Protein AF-A0A7W6D2A5-F1 (afdb_monomer)

Structure (mmCIF, N/CA/C/O backbone):
data_AF-A0A7W6D2A5-F1
#
_entry.id   AF-A0A7W6D2A5-F1
#
loop_
_atom_site.group_PDB
_atom_site.id
_atom_site.type_symbol
_atom_site.label_atom_id
_atom_site.label_alt_id
_atom_site.label_comp_id
_atom_site.label_asym_id
_atom_site.label_entity_id
_atom_site.label_seq_id
_atom_site.pdbx_PDB_ins_code
_atom_site.Cartn_x
_atom_site.Cartn_y
_atom_site.Cartn_z
_atom_site.occupancy
_atom_site.B_iso_or_equiv
_atom_site.auth_seq_id
_atom_site.auth_comp_id
_atom_site.auth_asym_id
_atom_site.auth_atom_id
_atom_site.pdbx_PDB_model_num
ATOM 1 N N . MET A 1 1 ? 28.027 13.789 28.865 1.00 35.81 1 MET A N 1
ATOM 2 C CA . MET A 1 1 ? 26.681 13.241 29.132 1.00 35.81 1 MET A CA 1
ATOM 3 C C . MET A 1 1 ? 26.896 11.848 29.720 1.00 35.81 1 MET A C 1
ATO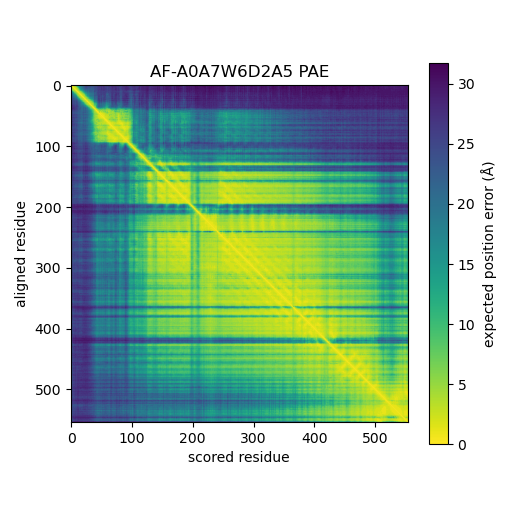M 5 O O . MET A 1 1 ? 26.737 10.873 29.006 1.00 35.81 1 MET A O 1
ATOM 9 N N . THR A 1 2 ? 27.555 11.709 30.875 1.00 28.92 2 THR A N 1
ATOM 10 C CA . THR A 1 2 ? 27.319 12.327 32.207 1.00 28.92 2 THR A CA 1
ATOM 11 C C . THR A 1 2 ? 26.260 11.544 32.973 1.00 28.92 2 THR A C 1
ATOM 13 O O . THR A 1 2 ? 25.181 11.289 32.447 1.00 28.92 2 THR A O 1
ATOM 16 N N . ASP A 1 3 ? 26.634 11.141 34.181 1.00 30.34 3 ASP A N 1
ATOM 17 C CA . ASP A 1 3 ? 26.116 9.964 34.870 1.00 30.34 3 ASP A CA 1
ATOM 18 C C . ASP A 1 3 ? 24.736 10.114 35.520 1.00 30.34 3 ASP A C 1
ATOM 20 O O . ASP A 1 3 ? 24.167 11.199 35.652 1.00 30.34 3 ASP A O 1
ATOM 24 N N . VAL A 1 4 ? 24.198 8.961 35.923 1.00 32.62 4 VAL A N 1
ATOM 25 C CA . VAL A 1 4 ? 22.862 8.806 36.502 1.00 32.62 4 VAL A CA 1
ATOM 26 C C . VAL A 1 4 ? 22.727 9.581 37.812 1.00 32.62 4 VAL A C 1
ATOM 28 O O . VAL A 1 4 ? 23.482 9.377 38.763 1.00 32.62 4 VAL A O 1
ATOM 31 N N . ILE A 1 5 ? 21.679 10.401 37.889 1.00 30.41 5 ILE A N 1
ATOM 32 C CA . ILE A 1 5 ? 21.259 11.087 39.110 1.00 30.41 5 ILE A CA 1
ATOM 33 C C . ILE A 1 5 ? 20.803 10.046 40.146 1.00 30.41 5 ILE A C 1
ATOM 35 O O . ILE A 1 5 ? 19.682 9.541 40.087 1.00 30.41 5 ILE A O 1
ATOM 39 N N . LYS A 1 6 ? 21.656 9.761 41.135 1.00 35.66 6 LYS A N 1
ATOM 40 C CA . LYS A 1 6 ? 21.227 9.232 42.437 1.00 35.66 6 LYS A CA 1
ATOM 41 C C . LYS A 1 6 ? 20.947 10.406 43.371 1.00 35.66 6 LYS A C 1
ATOM 43 O O . LYS A 1 6 ? 21.874 10.964 43.948 1.00 35.66 6 LYS A O 1
ATOM 48 N N . VAL A 1 7 ? 19.672 10.738 43.555 1.00 29.48 7 VAL A N 1
ATOM 49 C CA . VAL A 1 7 ? 19.221 11.498 44.727 1.00 29.48 7 VAL A CA 1
ATOM 50 C C . VAL A 1 7 ? 18.618 10.500 45.704 1.00 29.48 7 VAL A C 1
ATOM 52 O O . VAL A 1 7 ? 17.623 9.845 45.399 1.00 29.48 7 VAL A O 1
ATOM 55 N N . ILE A 1 8 ? 19.257 10.369 46.862 1.00 36.94 8 ILE A N 1
ATOM 56 C CA . ILE A 1 8 ? 18.659 9.749 48.043 1.00 36.94 8 ILE A CA 1
ATOM 57 C C . ILE A 1 8 ? 17.727 10.802 48.650 1.00 36.94 8 ILE A C 1
ATOM 59 O O . ILE A 1 8 ? 18.125 11.957 48.796 1.00 36.94 8 ILE A O 1
ATOM 63 N N . ILE A 1 9 ? 16.499 10.410 48.979 1.00 32.94 9 ILE A N 1
ATOM 64 C CA . ILE A 1 9 ? 15.634 11.168 49.885 1.00 32.94 9 ILE A CA 1
ATOM 65 C C . ILE A 1 9 ? 15.380 10.252 51.074 1.00 32.94 9 ILE A C 1
ATOM 67 O O . ILE A 1 9 ? 14.682 9.246 50.941 1.00 32.94 9 ILE A O 1
ATOM 71 N N . ASP A 1 10 ? 15.995 10.588 52.201 1.00 35.59 10 ASP A N 1
ATOM 72 C CA . ASP A 1 10 ? 15.748 9.928 53.476 1.00 35.59 10 ASP A CA 1
ATOM 73 C C . ASP A 1 10 ? 14.383 10.342 54.058 1.00 35.59 10 ASP A C 1
ATOM 75 O O . ASP A 1 10 ? 13.865 11.419 53.768 1.00 35.59 10 ASP A O 1
ATOM 79 N N . GLU A 1 11 ? 13.823 9.447 54.873 1.00 45.69 11 GLU A N 1
ATOM 80 C CA . GLU A 1 11 ? 12.710 9.617 55.827 1.00 45.69 11 GLU A CA 1
ATOM 81 C C . GLU A 1 11 ? 11.516 10.544 55.466 1.00 45.69 11 GLU A C 1
ATOM 83 O O . GLU A 1 11 ? 11.588 11.769 55.607 1.00 45.69 11 GLU A O 1
ATOM 88 N N . PRO A 1 12 ? 10.320 9.986 55.170 1.00 40.12 12 PRO A N 1
ATOM 89 C CA . PRO A 1 12 ? 9.089 10.773 55.154 1.00 40.12 12 PRO A CA 1
ATOM 90 C C . PRO A 1 12 ? 8.669 11.176 56.581 1.00 40.12 12 PRO A C 1
ATOM 92 O O . PRO A 1 12 ? 8.167 10.362 57.357 1.00 40.12 12 PRO A O 1
ATOM 95 N N . GLN A 1 13 ? 8.831 12.460 56.908 1.00 36.84 13 GLN A N 1
ATOM 96 C CA . GLN A 1 13 ? 8.318 13.076 58.139 1.00 36.84 13 GLN A CA 1
ATOM 97 C C . GLN A 1 13 ? 6.798 12.866 58.306 1.00 36.84 13 GLN A C 1
ATOM 99 O O . GLN A 1 13 ? 6.017 12.996 57.362 1.00 36.84 13 GLN A O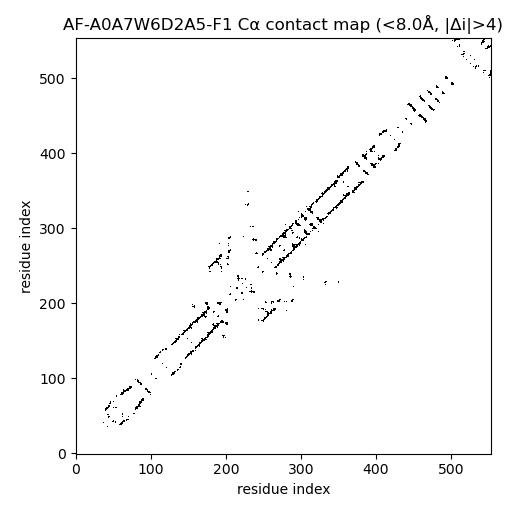 1
ATOM 104 N N . VAL A 1 14 ? 6.374 12.572 59.538 1.00 38.12 14 VAL A N 1
ATOM 105 C CA . VAL A 1 14 ? 4.987 12.220 59.886 1.00 38.12 14 VAL A CA 1
ATOM 106 C C . VAL A 1 14 ? 4.069 13.450 59.900 1.00 38.12 14 VAL A C 1
ATOM 108 O O . VAL A 1 14 ? 4.352 14.449 60.563 1.00 38.12 14 VAL A O 1
ATOM 111 N N . ILE A 1 15 ? 2.911 13.359 59.235 1.00 30.70 15 ILE A N 1
ATOM 112 C CA . ILE A 1 15 ? 1.818 14.330 59.410 1.00 30.70 15 ILE A CA 1
ATOM 113 C C . ILE A 1 15 ? 1.195 14.130 60.797 1.00 30.70 15 ILE A C 1
ATOM 115 O O . ILE A 1 15 ? 0.856 13.012 61.177 1.00 30.70 15 ILE A O 1
ATOM 119 N N . LYS A 1 16 ? 1.053 15.234 61.541 1.00 31.84 16 LYS A N 1
ATOM 120 C CA . LYS A 1 16 ? 0.686 15.270 62.965 1.00 31.84 16 LYS A CA 1
ATOM 121 C C . LYS A 1 16 ? -0.466 14.332 63.343 1.00 31.84 16 LYS A C 1
ATOM 123 O O . LYS A 1 16 ? -1.617 14.563 62.976 1.00 31.84 16 LYS A O 1
ATOM 128 N N . VAL A 1 17 ? -0.156 13.377 64.218 1.00 34.62 17 VAL A N 1
ATOM 129 C CA . VAL A 1 17 ? -1.132 12.822 65.160 1.00 34.62 17 VAL A CA 1
ATOM 130 C C . VAL A 1 17 ? -1.615 13.964 66.061 1.00 34.62 17 VAL A C 1
ATOM 132 O O . VAL A 1 17 ? -0.806 14.759 66.541 1.00 34.62 17 VAL A O 1
ATOM 135 N N . ILE A 1 18 ? -2.924 14.056 66.300 1.00 35.88 18 ILE A N 1
ATOM 136 C CA . ILE A 1 18 ? -3.443 14.851 67.418 1.00 35.88 18 ILE A CA 1
ATOM 137 C C . ILE A 1 18 ? -3.224 14.007 68.670 1.00 35.88 18 ILE A C 1
ATOM 139 O O . ILE A 1 18 ? -3.981 13.074 68.935 1.00 35.88 18 ILE A O 1
ATOM 143 N N . GLU A 1 19 ? -2.153 14.297 69.405 1.00 35.25 19 GLU A N 1
ATOM 144 C CA . GLU A 1 19 ? -1.894 13.651 70.687 1.00 35.25 19 GLU A CA 1
ATOM 145 C C . GLU A 1 19 ? -3.007 14.016 71.675 1.00 35.25 19 GLU A C 1
ATOM 147 O O . GLU A 1 19 ? -3.234 15.188 71.986 1.00 35.25 19 GLU A O 1
ATOM 152 N N . ALA A 1 20 ? -3.705 13.002 72.186 1.00 40.56 20 ALA A N 1
ATOM 153 C CA . ALA A 1 20 ? -4.526 13.172 73.372 1.00 40.56 20 ALA A CA 1
ATOM 154 C C . ALA A 1 20 ? -3.586 13.424 74.561 1.00 40.56 20 ALA A C 1
ATOM 156 O O . ALA A 1 20 ? -2.734 12.590 74.868 1.00 40.56 20 ALA A O 1
ATOM 157 N N . GLY A 1 21 ? -3.726 14.590 75.198 1.00 41.66 21 GLY A N 1
ATOM 158 C CA . GLY A 1 21 ? -2.892 14.995 76.330 1.00 41.66 21 GLY A CA 1
ATOM 159 C C . GLY A 1 21 ? -2.969 14.032 77.529 1.00 41.66 21 GLY A C 1
ATOM 160 O O . GLY A 1 21 ? -3.883 13.208 77.613 1.00 41.66 21 GLY A O 1
ATOM 161 N N . PRO A 1 22 ? -2.008 14.125 78.467 1.00 47.22 22 PRO A N 1
ATOM 162 C CA . PRO A 1 22 ? -1.836 13.152 79.542 1.00 47.22 22 PRO A CA 1
ATOM 163 C C . PRO A 1 22 ? -3.024 13.096 80.512 1.00 47.22 22 PRO A C 1
ATOM 165 O O . PRO A 1 22 ? -3.792 14.048 80.650 1.00 47.22 22 PRO A O 1
ATOM 168 N N . GLN A 1 23 ? -3.138 11.974 81.230 1.00 51.62 23 GLN A N 1
ATOM 169 C CA . GLN A 1 23 ? -4.201 11.748 82.209 1.00 51.62 23 GLN A CA 1
ATOM 170 C C . GLN A 1 23 ? -4.194 12.802 83.328 1.00 51.62 23 GLN A C 1
ATOM 172 O O . GLN A 1 23 ? -3.325 12.801 84.200 1.00 51.62 23 GLN A O 1
ATOM 177 N N . GLY A 1 24 ? -5.223 13.651 83.342 1.00 46.03 24 GLY A N 1
ATOM 178 C CA . GLY A 1 24 ? -5.701 14.286 84.569 1.00 46.03 24 GLY A CA 1
ATOM 179 C C . GLY A 1 24 ? -6.463 13.274 85.446 1.00 46.03 24 GLY A C 1
ATOM 180 O O . GLY A 1 24 ? -6.958 12.271 84.926 1.00 46.03 24 GLY A O 1
ATOM 181 N N . PRO A 1 25 ? -6.558 13.500 86.769 1.00 53.38 25 PRO A N 1
ATOM 182 C CA . PRO A 1 25 ? -7.213 12.573 87.690 1.00 53.38 25 PRO A CA 1
ATOM 183 C C . PRO A 1 25 ? -8.731 12.479 87.461 1.00 53.38 25 PRO A C 1
ATOM 185 O O . PRO A 1 25 ? -9.351 13.367 86.879 1.00 53.38 25 PRO A O 1
ATOM 188 N N . ALA A 1 26 ? -9.321 11.381 87.942 1.00 60.97 26 ALA A N 1
ATOM 189 C CA . ALA A 1 26 ? -10.685 10.950 87.639 1.00 60.97 26 ALA A CA 1
ATOM 190 C C . ALA A 1 26 ? -11.775 12.029 87.831 1.00 60.97 26 ALA A C 1
ATOM 192 O O . ALA A 1 26 ? -12.102 12.413 88.954 1.00 60.97 26 ALA A O 1
ATOM 193 N N . GLY A 1 27 ? -12.398 12.434 86.720 1.00 43.50 27 GLY A N 1
ATOM 194 C CA . GLY A 1 27 ? -13.724 13.057 86.687 1.00 43.50 27 GLY A CA 1
ATOM 195 C C . GLY A 1 27 ? -14.824 12.008 86.448 1.00 43.50 27 GLY A C 1
ATOM 196 O O . GLY A 1 27 ? -14.526 10.925 85.937 1.00 43.50 27 GLY A O 1
ATOM 197 N N . PRO A 1 28 ? -16.088 12.283 86.823 1.00 46.22 28 PRO A N 1
ATOM 198 C CA . PRO A 1 28 ? -17.172 11.307 86.728 1.00 46.22 28 PRO A CA 1
ATOM 199 C C . PRO A 1 28 ? -17.509 10.947 85.275 1.00 46.22 28 PRO A C 1
ATOM 201 O O . PRO A 1 28 ? -17.398 11.775 84.370 1.00 46.22 28 PRO A O 1
ATOM 204 N N . ALA A 1 29 ? -17.963 9.710 85.063 1.00 46.56 29 ALA A N 1
ATOM 205 C CA . ALA A 1 29 ? -18.368 9.224 83.750 1.00 46.56 29 ALA A CA 1
ATOM 206 C C . ALA A 1 29 ? -19.560 10.033 83.210 1.00 46.56 29 ALA A C 1
ATOM 208 O O . ALA A 1 29 ? -20.673 9.937 83.726 1.00 46.56 29 ALA A O 1
ATOM 209 N N . ALA A 1 30 ? -19.325 10.814 82.155 1.00 45.53 30 ALA A N 1
ATOM 210 C CA . ALA A 1 30 ? -20.388 11.453 81.394 1.00 45.53 30 ALA A CA 1
ATOM 211 C C . ALA A 1 30 ? -21.148 10.376 80.606 1.00 45.53 30 ALA A C 1
ATOM 213 O O . ALA A 1 30 ? -20.635 9.834 79.624 1.00 45.53 30 ALA A O 1
ATOM 214 N N . ASP A 1 31 ? -22.358 10.050 81.061 1.00 51.72 31 ASP A N 1
ATOM 215 C CA . ASP A 1 31 ? -23.227 9.089 80.390 1.00 51.72 31 ASP A CA 1
ATOM 216 C C . ASP A 1 31 ? -23.621 9.611 79.000 1.00 51.72 31 ASP A C 1
ATOM 218 O O . ASP A 1 31 ? -24.371 10.575 78.848 1.00 51.72 31 ASP A O 1
ATOM 222 N N . THR A 1 32 ? -23.070 8.969 77.972 1.00 42.72 32 THR A N 1
ATOM 223 C CA . THR A 1 32 ? -23.289 9.302 76.560 1.00 42.72 32 THR A CA 1
ATOM 224 C C . THR A 1 32 ? -24.403 8.471 75.916 1.00 42.72 32 THR A C 1
ATOM 226 O O . THR A 1 32 ? -24.660 8.629 74.722 1.00 42.72 32 THR A O 1
ATOM 229 N N . SER A 1 33 ? -25.123 7.641 76.686 1.00 46.84 33 SER A N 1
ATOM 230 C CA . SER A 1 33 ? -26.244 6.823 76.186 1.00 46.84 33 SER A CA 1
ATOM 231 C C . SER A 1 33 ? -27.450 7.637 75.691 1.00 46.84 33 SER A C 1
ATOM 233 O O . SER A 1 33 ? -28.281 7.116 74.952 1.00 46.84 33 SER A O 1
ATOM 235 N N . ALA A 1 34 ? -27.536 8.924 76.047 1.00 44.38 34 ALA A N 1
ATOM 236 C CA . ALA A 1 34 ? -28.655 9.804 75.706 1.00 44.38 34 ALA A CA 1
ATOM 237 C C . ALA A 1 34 ? -28.620 10.398 74.277 1.00 44.38 34 ALA A C 1
ATOM 239 O O . ALA A 1 34 ? -29.568 11.079 73.878 1.00 44.38 34 ALA A O 1
ATOM 240 N N . LEU A 1 35 ? -27.563 10.175 73.483 1.00 39.06 35 LEU A N 1
ATOM 241 C CA . LEU A 1 35 ? -27.465 10.717 72.119 1.00 39.06 35 LEU A CA 1
ATOM 242 C C . LEU A 1 35 ? -28.088 9.785 71.065 1.00 39.06 35 LEU A C 1
ATOM 244 O O . LEU A 1 35 ? -27.395 9.143 70.280 1.00 39.06 35 LEU A O 1
ATOM 248 N N . LEU A 1 36 ? -29.426 9.860 71.006 1.00 38.84 36 LEU A N 1
ATOM 249 C CA . LEU A 1 36 ? -30.358 9.160 70.104 1.00 38.84 36 LEU A CA 1
ATOM 250 C C . LEU A 1 36 ? -30.624 7.693 70.496 1.00 38.84 36 LEU A C 1
ATOM 252 O O . LEU A 1 36 ? -29.706 6.902 70.690 1.00 38.84 36 LEU A O 1
ATOM 256 N N . PRO A 1 37 ? -31.911 7.318 70.566 1.00 42.69 37 PRO A N 1
ATOM 257 C CA . PRO A 1 37 ? -32.668 7.054 69.342 1.00 42.69 37 PRO A CA 1
ATOM 258 C C . PRO A 1 37 ? -33.543 8.225 68.878 1.00 42.69 37 PRO A C 1
ATOM 260 O O . PRO A 1 37 ? -34.254 8.857 69.655 1.00 42.69 37 PRO A O 1
ATOM 263 N N . ARG A 1 38 ? -33.561 8.458 67.558 1.00 46.31 38 ARG A N 1
ATOM 264 C CA . ARG A 1 38 ? -34.760 9.007 66.904 1.00 46.31 38 ARG A CA 1
ATOM 265 C C . ARG A 1 38 ? -35.836 7.918 66.907 1.00 46.31 38 ARG A C 1
ATOM 267 O O . ARG A 1 38 ? -35.495 6.738 66.822 1.00 46.31 38 ARG A O 1
ATOM 274 N N . ALA A 1 39 ? -37.106 8.317 66.961 1.00 50.47 39 ALA A N 1
ATOM 275 C CA . ALA A 1 39 ? -38.234 7.391 66.869 1.00 50.47 39 ALA A CA 1
ATOM 276 C C . ALA A 1 39 ? -38.054 6.419 65.686 1.00 50.47 39 ALA A C 1
ATOM 278 O O . ALA A 1 39 ? -37.725 6.838 64.573 1.00 50.47 39 ALA A O 1
ATOM 279 N N . GLY A 1 40 ? -38.216 5.125 65.961 1.00 55.66 40 GLY A N 1
ATOM 280 C CA . GLY A 1 40 ? -38.061 4.047 64.988 1.00 55.66 40 GLY A CA 1
ATOM 281 C C . GLY A 1 40 ? -36.678 3.398 64.864 1.00 55.66 40 GLY A C 1
ATOM 282 O O . GLY A 1 40 ? -36.527 2.524 64.013 1.00 55.66 40 GLY A O 1
ATOM 283 N N . LEU A 1 41 ? -35.688 3.749 65.695 1.00 47.88 41 LEU A N 1
ATOM 284 C CA . LEU A 1 41 ? -34.433 2.990 65.820 1.00 47.88 41 LEU A CA 1
ATOM 285 C C . LEU A 1 41 ? -34.395 2.225 67.153 1.00 47.88 41 LEU A C 1
ATOM 287 O O . LEU A 1 41 ? -34.344 2.845 68.213 1.00 47.88 41 LEU A O 1
ATOM 291 N N . ALA A 1 42 ? -34.354 0.890 67.102 1.00 60.28 42 ALA A N 1
ATOM 292 C CA . ALA A 1 42 ? -34.217 0.019 68.279 1.00 60.28 42 ALA A CA 1
ATOM 293 C C . ALA A 1 42 ? -32.985 -0.897 68.156 1.00 60.28 42 ALA A C 1
ATOM 295 O O . ALA A 1 42 ? -32.637 -1.309 67.054 1.00 60.28 42 ALA A O 1
ATOM 296 N N . ALA A 1 43 ? -32.300 -1.200 69.264 1.00 68.81 43 ALA A N 1
ATOM 297 C CA . ALA A 1 43 ? -31.005 -1.893 69.257 1.00 68.81 43 ALA A CA 1
ATOM 298 C C . ALA A 1 43 ? -31.074 -3.300 69.872 1.00 68.81 43 ALA A C 1
ATOM 300 O O . ALA A 1 43 ? -31.046 -3.441 71.098 1.00 68.81 43 ALA A O 1
ATOM 301 N N . ALA A 1 44 ? -31.106 -4.327 69.021 1.00 65.00 44 ALA A N 1
ATOM 302 C CA . ALA A 1 44 ? -31.251 -5.721 69.434 1.00 65.00 44 ALA A CA 1
ATOM 303 C C . ALA A 1 44 ? -30.012 -6.235 70.189 1.00 65.00 44 ALA A C 1
ATOM 305 O O . ALA A 1 44 ? -28.875 -5.967 69.798 1.00 65.00 44 ALA A O 1
ATOM 306 N N . LYS A 1 45 ? -30.212 -7.023 71.247 1.00 73.50 45 LYS A N 1
ATOM 307 C CA . LYS A 1 45 ? -29.148 -7.568 72.121 1.00 73.50 45 LYS A CA 1
ATOM 308 C C . LYS A 1 45 ? -28.777 -9.022 71.800 1.00 73.50 45 LYS A C 1
ATOM 310 O O . LYS A 1 45 ? -27.646 -9.440 72.081 1.00 73.50 45 LYS A O 1
ATOM 315 N N . ASP A 1 46 ? -29.719 -9.754 71.204 1.00 73.44 46 ASP A N 1
ATOM 316 C CA . ASP A 1 46 ? -29.617 -11.137 70.722 1.00 73.44 46 ASP A CA 1
ATOM 317 C C . ASP A 1 46 ? -30.641 -11.415 69.591 1.00 73.44 46 ASP A C 1
ATOM 319 O O . ASP A 1 46 ? -31.316 -10.503 69.107 1.00 73.44 46 ASP A O 1
ATOM 323 N N . ALA A 1 47 ? -30.726 -12.667 69.126 1.00 70.19 47 ALA A N 1
ATOM 324 C CA . ALA A 1 47 ? -31.590 -13.079 68.016 1.00 70.19 47 ALA A CA 1
ATOM 325 C C . ALA A 1 47 ? -33.102 -13.083 68.338 1.00 70.19 47 ALA A C 1
ATOM 327 O O . ALA A 1 47 ? -33.920 -12.876 67.436 1.00 70.19 47 ALA A O 1
ATOM 328 N N . ALA A 1 48 ? -33.494 -13.277 69.602 1.00 74.81 48 ALA A N 1
ATOM 329 C CA . ALA A 1 48 ? -34.894 -13.188 70.018 1.00 74.81 48 ALA A CA 1
ATOM 330 C C . ALA A 1 48 ? -35.335 -11.718 70.094 1.00 74.81 48 ALA A C 1
ATOM 332 O O . ALA A 1 48 ? -36.386 -11.364 69.560 1.00 74.81 48 ALA A O 1
ATOM 333 N N . ASP A 1 49 ? -34.482 -10.852 70.648 1.00 73.81 49 ASP A N 1
ATOM 334 C CA . ASP A 1 49 ? -34.669 -9.393 70.686 1.00 73.81 49 ASP A CA 1
ATOM 335 C C . ASP A 1 49 ? -34.762 -8.806 69.257 1.00 73.81 49 ASP A C 1
ATOM 337 O O . ASP A 1 49 ? -35.652 -8.015 68.943 1.00 73.81 49 ASP A O 1
ATOM 341 N N . LEU A 1 50 ? -33.919 -9.292 68.334 1.00 71.31 50 LEU A N 1
ATOM 342 C CA . LEU A 1 50 ? -33.989 -8.975 66.900 1.00 71.31 50 LEU A CA 1
ATOM 343 C C . LEU A 1 50 ? -35.314 -9.422 66.256 1.00 71.31 50 LEU A C 1
ATOM 345 O O . LEU A 1 50 ? -35.870 -8.695 65.432 1.00 71.31 50 LEU A O 1
ATOM 349 N N . THR A 1 51 ? -35.832 -10.596 66.626 1.00 75.12 51 THR A N 1
ATOM 350 C CA . THR A 1 51 ? -37.118 -11.107 66.118 1.00 75.12 51 THR A CA 1
ATOM 351 C C . THR A 1 51 ? -38.292 -10.278 66.651 1.00 75.12 51 THR A C 1
ATOM 353 O O . THR A 1 51 ? -39.192 -9.931 65.888 1.00 75.12 51 THR A O 1
ATOM 356 N N . ALA A 1 52 ? -38.255 -9.871 67.925 1.00 74.88 52 ALA A N 1
ATOM 357 C CA . ALA A 1 52 ? -39.255 -8.982 68.517 1.00 74.88 52 ALA A CA 1
ATOM 358 C C . ALA A 1 52 ? -39.273 -7.604 67.827 1.00 74.88 52 ALA A C 1
ATOM 360 O O . ALA A 1 52 ? -40.325 -7.161 67.358 1.00 74.88 52 ALA A O 1
ATOM 361 N N . MET A 1 53 ? -38.110 -6.964 67.658 1.00 74.62 53 MET A N 1
ATOM 362 C CA . MET A 1 53 ? -37.993 -5.655 66.993 1.00 74.62 53 MET A CA 1
ATOM 363 C C . MET A 1 53 ? -38.398 -5.687 65.509 1.00 74.62 53 MET A C 1
ATOM 365 O O . MET A 1 53 ? -38.865 -4.683 64.966 1.00 74.62 53 MET A O 1
ATOM 369 N N . GLN A 1 54 ? -38.301 -6.841 64.843 1.00 70.19 54 GLN A N 1
ATOM 370 C CA . GLN A 1 54 ? -38.849 -7.026 63.495 1.00 70.19 54 GLN A CA 1
ATOM 371 C C . GLN A 1 54 ? -40.386 -7.055 63.445 1.00 70.19 54 GLN A C 1
ATOM 373 O O . GLN A 1 54 ? -40.940 -6.807 62.378 1.00 70.19 54 GLN A O 1
ATOM 378 N N . SER A 1 55 ? -41.077 -7.275 64.569 1.00 75.12 55 SER A N 1
ATOM 379 C CA . SER A 1 55 ? -42.550 -7.269 64.647 1.00 75.12 55 SER A CA 1
ATOM 380 C C . SER A 1 55 ? -43.166 -5.931 65.098 1.00 75.12 55 SER A C 1
ATOM 382 O O . SER A 1 55 ? -44.299 -5.631 64.737 1.00 75.12 55 SER A O 1
ATOM 384 N N . ASP A 1 56 ? -42.417 -5.100 65.830 1.00 75.44 56 ASP A N 1
ATOM 385 C CA . ASP A 1 56 ? -42.896 -3.845 66.440 1.00 75.44 56 ASP A CA 1
ATOM 386 C C .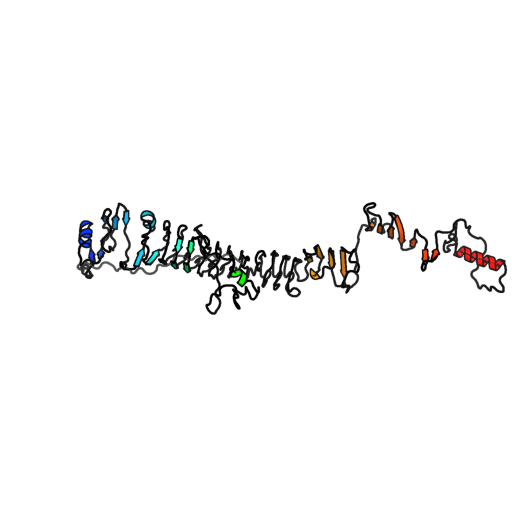 ASP A 1 56 ? -43.184 -2.738 65.405 1.00 75.44 56 ASP A C 1
ATOM 388 O O . ASP A 1 56 ? -42.259 -2.219 64.788 1.00 75.44 56 ASP A O 1
ATOM 392 N N . ALA A 1 57 ? -44.441 -2.342 65.203 1.00 75.25 57 ALA A N 1
ATOM 393 C CA . ALA A 1 57 ? -44.823 -1.397 64.149 1.00 75.25 57 ALA A CA 1
ATOM 394 C C . ALA A 1 57 ? -44.141 -0.011 64.218 1.00 75.25 57 ALA A C 1
ATOM 396 O O . ALA A 1 57 ? -44.027 0.636 63.175 1.00 75.25 57 ALA A O 1
ATOM 397 N N . GLU A 1 58 ? -43.663 0.444 65.384 1.00 72.19 58 GLU A N 1
ATOM 398 C CA . GLU A 1 58 ? -42.970 1.738 65.493 1.00 72.19 58 GLU A CA 1
ATOM 399 C C . GLU A 1 58 ? -41.483 1.651 65.126 1.00 72.19 58 GLU A C 1
ATOM 401 O O . GLU A 1 58 ? -40.887 2.648 64.713 1.00 72.19 58 GLU A O 1
ATOM 406 N N . VAL A 1 59 ? -40.870 0.465 65.212 1.00 74.50 59 VAL A N 1
ATOM 407 C CA . VAL A 1 59 ? -39.470 0.248 64.818 1.00 74.50 59 VAL A CA 1
ATOM 408 C C . VAL A 1 59 ? -39.355 0.226 63.294 1.00 74.50 59 VAL A C 1
ATOM 410 O O . VAL A 1 59 ? -39.757 -0.742 62.649 1.00 74.50 59 VAL A O 1
ATOM 413 N N . LEU A 1 60 ? -38.744 1.270 62.731 1.00 71.38 60 LEU A N 1
ATOM 414 C CA . LEU A 1 60 ? -38.459 1.435 61.302 1.00 71.38 60 LEU A CA 1
ATOM 415 C C . LEU A 1 60 ? -37.163 0.726 60.873 1.00 71.38 60 LEU A C 1
ATOM 417 O O . LEU A 1 60 ? -37.059 0.286 59.730 1.00 71.38 60 LEU A O 1
ATOM 421 N N . ALA A 1 61 ? -36.177 0.609 61.770 1.00 73.81 61 ALA A N 1
ATOM 422 C CA . ALA A 1 61 ? -34.919 -0.097 61.527 1.00 73.81 61 ALA A CA 1
ATOM 423 C C . ALA A 1 61 ? -34.288 -0.623 62.833 1.00 73.81 61 ALA A C 1
ATOM 425 O O . ALA A 1 61 ? -34.428 -0.013 63.896 1.00 73.81 61 ALA A O 1
ATOM 426 N N . VAL A 1 62 ? -33.540 -1.730 62.747 1.00 74.81 62 VAL A N 1
ATOM 427 C CA . VAL A 1 62 ? -32.928 -2.412 63.902 1.00 74.81 62 VAL A CA 1
ATOM 428 C C . VAL A 1 62 ? -31.400 -2.284 63.900 1.00 74.81 62 VAL A C 1
ATOM 430 O O . VAL A 1 62 ? -30.733 -2.669 62.938 1.00 74.81 62 VAL A O 1
ATOM 433 N N . PHE A 1 63 ? -30.831 -1.780 64.996 1.00 79.00 63 PHE A N 1
ATOM 434 C CA . PHE A 1 63 ? -29.388 -1.658 65.196 1.00 79.00 63 PHE A CA 1
ATOM 435 C C . PHE A 1 63 ? -28.783 -2.955 65.754 1.00 79.00 63 PHE A C 1
ATOM 437 O O . PHE A 1 63 ? -29.227 -3.475 66.780 1.00 79.00 63 PHE A O 1
ATOM 444 N N . LEU A 1 64 ? -27.740 -3.453 65.092 1.00 81.19 64 LEU A N 1
ATOM 445 C CA . LEU A 1 64 ? -26.940 -4.609 65.481 1.00 81.19 64 LEU A CA 1
ATOM 446 C C . LEU A 1 64 ? -25.723 -4.133 66.282 1.00 81.19 64 LEU A C 1
ATOM 448 O O . LEU A 1 64 ? -24.849 -3.438 65.758 1.00 81.19 64 LEU A O 1
ATOM 452 N N . GLN A 1 65 ? -25.660 -4.516 67.554 1.00 77.38 65 GLN A N 1
ATOM 453 C CA . GLN A 1 65 ? -24.621 -4.073 68.482 1.00 77.38 65 GLN A CA 1
ATOM 454 C C . GLN A 1 65 ? -23.245 -4.655 68.121 1.00 77.38 65 GLN A C 1
ATOM 456 O O . GLN A 1 65 ? -23.130 -5.772 67.613 1.00 77.38 65 GLN A O 1
ATOM 461 N N . SER A 1 66 ? -22.185 -3.897 68.416 1.00 78.56 66 SER A N 1
ATOM 462 C CA . SER A 1 66 ? -20.806 -4.295 68.108 1.00 78.56 66 SER A CA 1
ATOM 463 C C . SER A 1 66 ? -20.433 -5.630 68.756 1.00 78.56 66 SER A C 1
ATOM 465 O O . SER A 1 66 ? -20.864 -5.935 69.869 1.00 78.56 66 SER A O 1
ATOM 467 N N . SER A 1 67 ? -19.626 -6.430 68.056 1.00 77.06 67 SER A N 1
ATOM 468 C CA . SER A 1 67 ? -19.144 -7.753 68.491 1.00 77.06 67 SER A CA 1
ATOM 469 C C . SER A 1 67 ? -20.221 -8.817 68.773 1.00 77.06 67 SER A C 1
ATOM 471 O O . SER A 1 67 ? -19.875 -9.948 69.119 1.00 77.06 67 SER A O 1
ATOM 473 N N . LYS A 1 68 ? -21.514 -8.518 68.591 1.00 78.56 68 LYS A N 1
ATOM 474 C CA . LYS A 1 68 ? -22.607 -9.497 68.685 1.00 78.56 68 LYS A CA 1
ATOM 475 C C . LYS A 1 68 ? -22.794 -10.245 67.367 1.00 78.56 68 LYS A C 1
ATOM 477 O O . LYS A 1 68 ? -22.582 -9.689 66.291 1.00 78.56 68 LYS A O 1
ATOM 482 N N . THR A 1 69 ? -23.217 -11.504 67.465 1.00 82.88 69 THR A N 1
ATOM 483 C CA . THR A 1 69 ? -23.593 -12.341 66.319 1.00 82.88 69 THR A CA 1
ATOM 484 C C . THR A 1 69 ? -25.037 -12.803 66.495 1.00 82.88 69 THR A C 1
ATOM 486 O O . THR A 1 69 ? -25.379 -13.338 67.547 1.00 82.88 69 THR A O 1
ATOM 489 N N . TYR A 1 70 ? -25.874 -12.566 65.488 1.00 81.62 70 TYR A N 1
ATOM 490 C CA . TYR A 1 70 ? -27.316 -12.801 65.502 1.00 81.62 70 TYR A CA 1
ATOM 491 C C . TYR A 1 70 ? -27.649 -13.878 64.464 1.00 81.62 70 TYR A C 1
ATOM 493 O O . TYR A 1 70 ? -27.641 -13.591 63.268 1.00 81.62 70 TYR A O 1
ATOM 501 N N . ASP A 1 71 ? -27.903 -15.113 64.894 1.00 83.75 71 ASP A N 1
ATOM 502 C CA . ASP A 1 71 ? -28.350 -16.176 63.985 1.00 83.75 71 ASP A CA 1
ATOM 503 C C . ASP A 1 71 ? -29.863 -16.073 63.757 1.00 83.75 71 ASP A C 1
ATOM 505 O O . ASP A 1 71 ? -30.641 -16.063 64.711 1.00 83.75 71 ASP A O 1
ATOM 509 N N . ILE A 1 72 ? -30.268 -15.957 62.491 1.00 79.56 72 ILE A N 1
ATOM 510 C CA . ILE A 1 72 ? -31.671 -15.878 62.054 1.00 79.56 72 ILE A CA 1
ATOM 511 C C . ILE A 1 72 ? -32.112 -17.129 61.272 1.00 79.56 72 ILE A C 1
ATOM 513 O O . ILE A 1 72 ? -33.159 -17.129 60.619 1.00 79.56 72 ILE A O 1
ATOM 517 N N . GLY A 1 73 ? -31.316 -18.203 61.301 1.00 82.50 73 GLY A N 1
ATOM 518 C CA . GLY A 1 73 ? -31.594 -19.440 60.578 1.00 82.50 73 GLY A CA 1
ATOM 519 C C . GLY A 1 73 ? -31.683 -19.196 59.071 1.00 82.50 73 GLY A C 1
ATOM 520 O O . GLY A 1 73 ? -30.772 -18.639 58.465 1.00 82.50 73 GLY A O 1
ATOM 521 N N . SER A 1 74 ? -32.785 -19.604 58.443 1.00 78.31 74 SER A N 1
ATOM 522 C CA . SER A 1 74 ? -33.048 -19.372 57.013 1.00 78.31 74 SER A CA 1
ATOM 523 C C . SER A 1 74 ? -33.823 -18.077 56.718 1.00 78.31 74 SER A C 1
ATOM 525 O O . SER A 1 74 ? -33.964 -17.706 55.544 1.00 78.31 74 SER A O 1
ATOM 527 N N . ALA A 1 75 ? -34.324 -17.385 57.749 1.00 68.94 75 ALA A N 1
ATOM 528 C CA . ALA A 1 75 ? -35.228 -16.245 57.612 1.00 68.94 75 ALA A CA 1
ATOM 529 C C . ALA A 1 75 ? -34.576 -15.048 56.898 1.00 68.94 75 ALA A C 1
ATOM 531 O O . ALA A 1 75 ? -33.358 -14.976 56.729 1.00 68.94 75 ALA A O 1
ATOM 532 N N . ILE A 1 76 ? -35.403 -14.099 56.461 1.00 71.00 76 ILE A N 1
ATOM 533 C CA . ILE A 1 76 ? -34.974 -12.800 55.930 1.00 71.00 76 ILE A CA 1
ATOM 534 C C . ILE A 1 76 ? -35.501 -11.740 56.902 1.00 71.00 76 ILE A C 1
ATOM 536 O O . ILE A 1 76 ? -36.675 -11.832 57.266 1.00 71.00 76 ILE A O 1
ATOM 540 N N . PRO A 1 77 ? -34.689 -10.753 57.332 1.00 75.38 77 PRO A N 1
ATOM 541 C CA . PRO A 1 77 ? -35.169 -9.694 58.207 1.00 75.38 77 PRO A CA 1
ATOM 542 C C . PRO A 1 77 ? -36.366 -8.961 57.597 1.00 75.38 77 PRO A C 1
ATOM 544 O O . PRO A 1 77 ? -36.269 -8.441 56.488 1.00 75.38 77 PRO A O 1
ATOM 547 N N . ALA A 1 78 ? -37.477 -8.874 58.332 1.00 73.25 78 ALA A N 1
ATOM 548 C CA . ALA A 1 78 ? -38.679 -8.169 57.870 1.00 73.25 78 ALA A CA 1
ATOM 549 C C . ALA A 1 78 ? -38.497 -6.637 57.785 1.00 73.25 78 ALA A C 1
ATOM 551 O O . ALA A 1 78 ? -39.394 -5.926 57.336 1.00 73.25 78 ALA A O 1
ATOM 552 N N . LYS A 1 79 ? -37.348 -6.123 58.247 1.00 72.44 79 LYS A N 1
ATOM 553 C CA . LYS A 1 79 ? -37.016 -4.700 58.366 1.00 72.44 79 LYS A CA 1
ATOM 554 C C . LYS A 1 79 ? -35.527 -4.438 58.125 1.00 72.44 79 LYS A C 1
ATOM 556 O O . LYS A 1 79 ? -34.722 -5.351 58.325 1.00 72.44 79 LYS A O 1
ATOM 561 N N . PRO A 1 80 ? -35.141 -3.195 57.777 1.00 70.06 80 PRO A N 1
ATOM 562 C CA . PRO A 1 80 ? -33.743 -2.787 57.697 1.00 70.06 80 PRO A CA 1
ATOM 563 C C . PRO A 1 80 ? -32.966 -3.085 58.986 1.00 70.06 80 PRO A C 1
ATOM 565 O O . PRO A 1 80 ? -33.405 -2.754 60.087 1.00 70.06 80 PRO A O 1
ATOM 568 N N . VAL A 1 81 ? -31.782 -3.671 58.827 1.00 70.44 81 VAL A N 1
ATOM 569 C CA . VAL A 1 81 ? -30.820 -3.986 59.892 1.00 70.44 81 VAL A CA 1
ATOM 570 C C . VAL A 1 81 ? -29.495 -3.298 59.584 1.00 70.44 81 VAL A C 1
ATOM 572 O O . VAL A 1 81 ? -29.041 -3.323 58.441 1.00 70.44 81 VAL A O 1
ATOM 575 N N . PHE A 1 82 ? -28.885 -2.661 60.582 1.00 67.00 82 PHE A N 1
ATOM 576 C CA . PHE A 1 82 ? -27.698 -1.818 60.399 1.00 67.00 82 PHE A CA 1
ATOM 577 C C . PHE A 1 82 ? -26.786 -1.843 61.633 1.00 67.00 82 PHE A C 1
ATOM 579 O O . PHE A 1 82 ? -27.259 -2.103 62.731 1.00 67.00 82 PHE A O 1
ATOM 586 N N . GLY A 1 83 ? -25.494 -1.543 61.487 1.00 67.88 83 GLY A N 1
ATOM 587 C CA . GLY A 1 83 ? -24.557 -1.414 62.613 1.00 67.88 83 GLY A CA 1
ATOM 588 C C . GLY A 1 83 ? -23.426 -2.454 62.656 1.00 67.88 83 GLY A C 1
ATOM 589 O O . GLY A 1 83 ? -23.360 -3.339 61.804 1.00 67.88 83 GLY A O 1
ATOM 590 N N . PRO A 1 84 ? -22.503 -2.339 63.632 1.00 71.88 84 PRO A N 1
ATOM 591 C CA . PRO A 1 84 ? -21.245 -3.097 63.691 1.00 71.88 84 PRO A CA 1
ATOM 592 C C . PRO A 1 84 ? -21.359 -4.568 64.147 1.00 71.88 84 PRO A C 1
ATOM 594 O O . PRO A 1 84 ? -20.334 -5.231 64.319 1.00 71.88 84 PRO A O 1
ATOM 597 N N . GLY A 1 85 ? -22.567 -5.092 64.370 1.00 77.19 85 GLY A N 1
ATOM 598 C CA . GLY A 1 85 ? -22.786 -6.516 64.643 1.00 77.19 85 GLY A CA 1
ATOM 599 C C . GLY A 1 85 ? -22.627 -7.428 63.415 1.00 77.19 85 GLY A C 1
ATOM 600 O O . GLY A 1 85 ? -22.336 -6.985 62.301 1.00 77.19 85 GLY A O 1
ATOM 601 N N . LYS A 1 86 ? -22.834 -8.733 63.627 1.00 81.00 86 LYS A N 1
ATOM 602 C CA . LYS A 1 86 ? -22.802 -9.774 62.586 1.00 81.00 86 LYS A CA 1
ATOM 603 C C . LYS A 1 86 ? -24.131 -10.525 62.508 1.00 81.00 86 LYS A C 1
ATOM 605 O O . LYS A 1 86 ? -24.645 -10.947 63.536 1.00 81.00 86 LYS A O 1
ATOM 610 N N . LEU A 1 87 ? -24.656 -10.772 61.316 1.00 77.50 87 LEU A N 1
ATOM 611 C CA . LEU A 1 87 ? -25.780 -11.689 61.091 1.00 77.50 87 LEU A CA 1
ATOM 612 C C . LEU A 1 87 ? -25.259 -13.060 60.656 1.00 77.50 87 LEU A C 1
ATOM 614 O O . LEU A 1 87 ? -24.321 -13.134 59.867 1.00 77.50 87 LEU A O 1
ATOM 618 N N . VAL A 1 88 ? -25.885 -14.137 61.123 1.00 80.06 88 VAL A N 1
ATOM 619 C CA . VAL A 1 88 ? -25.704 -15.487 60.578 1.00 80.06 88 VAL A CA 1
ATOM 620 C C . VAL A 1 88 ? -27.006 -15.918 59.920 1.00 80.06 88 VAL A C 1
ATOM 622 O O . VAL A 1 88 ? -28.077 -15.804 60.513 1.00 80.06 88 VAL A O 1
ATOM 625 N N . ARG A 1 89 ? -26.912 -16.384 58.673 1.00 82.69 89 ARG A N 1
ATOM 626 C CA . ARG A 1 89 ? -28.045 -16.914 57.909 1.00 82.69 89 ARG A CA 1
ATOM 627 C C . ARG A 1 89 ? -27.606 -18.160 57.150 1.00 82.69 89 ARG A C 1
ATOM 629 O O . ARG A 1 89 ? -26.665 -18.098 56.363 1.00 82.69 89 ARG A O 1
ATOM 636 N N . SER A 1 90 ? -28.269 -19.289 57.386 1.00 80.38 90 SER A N 1
ATOM 637 C CA . SER A 1 90 ? -27.932 -20.600 56.806 1.00 80.38 90 SER A CA 1
ATOM 638 C C . SER A 1 90 ? -26.438 -20.959 56.938 1.00 80.38 90 SER A C 1
ATOM 640 O O . SER A 1 90 ? -25.838 -21.495 56.010 1.00 80.38 90 SER A O 1
ATOM 642 N N . GLY A 1 91 ? -25.817 -20.607 58.071 1.00 75.25 91 GLY A N 1
ATOM 643 C CA . GLY A 1 91 ? -24.383 -20.798 58.341 1.00 75.25 91 GLY A CA 1
ATOM 644 C C . GLY A 1 91 ? -23.441 -19.726 57.765 1.00 75.25 91 GLY A C 1
ATOM 645 O O . GLY A 1 91 ? -22.293 -19.637 58.198 1.00 75.25 91 GLY A O 1
ATOM 646 N N . ALA A 1 92 ? -23.896 -18.867 56.848 1.00 71.69 92 ALA A N 1
ATOM 647 C CA . ALA A 1 92 ? -23.089 -17.766 56.322 1.00 71.69 92 ALA A CA 1
ATOM 648 C C . ALA A 1 92 ? -23.076 -16.579 57.300 1.00 71.69 92 ALA A C 1
ATOM 650 O O . ALA A 1 92 ? -24.134 -16.074 57.677 1.00 71.69 92 ALA A O 1
ATOM 651 N N . THR A 1 93 ? -21.883 -16.115 57.689 1.00 82.50 93 THR A N 1
ATOM 652 C CA . THR A 1 93 ? -21.709 -14.941 58.565 1.00 82.50 93 THR A CA 1
ATOM 653 C C . THR A 1 93 ? -21.509 -13.671 57.737 1.00 82.50 93 THR A C 1
ATOM 655 O O . THR A 1 93 ? -20.565 -13.577 56.956 1.00 82.50 93 THR A O 1
ATOM 658 N N . LEU A 1 94 ? -22.361 -12.673 57.949 1.00 70.62 94 LEU A N 1
ATOM 659 C CA . LEU A 1 94 ? -22.321 -11.344 57.339 1.00 70.62 94 LEU A CA 1
ATOM 660 C C . LEU A 1 94 ? -21.967 -10.314 58.418 1.00 70.62 94 LEU A C 1
ATOM 662 O O . LEU A 1 94 ? -22.577 -10.328 59.482 1.00 70.62 94 LEU A O 1
ATOM 666 N N . GLY A 1 95 ? -21.036 -9.392 58.176 1.00 62.31 95 GLY A N 1
ATOM 667 C CA . GLY A 1 95 ? -20.779 -8.316 59.138 1.00 62.31 95 GLY A CA 1
ATOM 668 C C . GLY A 1 95 ? -19.766 -7.275 58.679 1.00 62.31 95 GLY A C 1
ATOM 669 O O . GLY A 1 95 ? -18.952 -7.539 57.798 1.00 62.31 95 GLY A O 1
ATOM 670 N N . GLY A 1 96 ? -19.805 -6.107 59.326 1.00 58.59 96 GLY A N 1
ATOM 671 C CA . GLY A 1 96 ? -18.737 -5.104 59.256 1.00 58.59 96 GLY A CA 1
ATOM 672 C C . GLY A 1 96 ? -18.971 -3.857 58.395 1.00 58.59 96 GLY A C 1
ATOM 673 O O . GLY A 1 96 ? -18.046 -3.054 58.307 1.00 58.59 96 GLY A O 1
ATOM 674 N N . PHE A 1 97 ? -20.147 -3.633 57.787 1.00 51.28 97 PHE A N 1
ATOM 675 C CA . PHE A 1 97 ? -20.427 -2.350 57.115 1.00 51.28 97 PHE A CA 1
ATOM 676 C C . PHE A 1 97 ? -21.912 -1.945 57.072 1.00 51.28 97 PHE A C 1
ATOM 678 O O . PHE A 1 97 ? -22.797 -2.775 57.265 1.00 51.28 97 PHE A O 1
ATOM 685 N N . GLN A 1 98 ? -22.172 -0.654 56.820 1.00 56.62 98 GLN A N 1
ATOM 686 C CA . GLN A 1 98 ? -23.496 -0.022 56.845 1.00 56.62 98 GLN A CA 1
ATOM 687 C C . GLN A 1 98 ? -23.605 1.139 55.835 1.00 56.62 98 GLN A C 1
ATOM 689 O O . GLN A 1 98 ? -22.898 2.138 55.962 1.00 56.62 98 GLN A O 1
ATOM 694 N N . PRO A 1 99 ? -24.572 1.061 54.908 1.00 47.56 99 PRO A N 1
ATOM 695 C CA . PRO A 1 99 ? -25.387 2.220 54.522 1.00 47.56 99 PRO A CA 1
ATOM 696 C C . PRO A 1 99 ? -26.894 1.875 54.446 1.00 47.56 99 PRO A C 1
ATOM 698 O O . PRO A 1 99 ? -27.270 0.722 54.256 1.00 47.56 99 PRO A O 1
ATOM 701 N N . ALA A 1 100 ? -27.771 2.874 54.596 1.00 49.72 100 ALA A N 1
ATOM 702 C CA . ALA A 1 100 ? -29.233 2.700 54.549 1.00 49.72 100 ALA A CA 1
ATOM 703 C C . ALA A 1 100 ? -29.810 2.999 53.151 1.00 49.72 100 ALA A C 1
ATOM 705 O O . ALA A 1 100 ? -29.246 3.823 52.432 1.00 49.72 100 ALA A O 1
ATOM 706 N N . PHE A 1 101 ? -30.930 2.360 52.777 1.00 42.41 101 PHE A N 1
ATOM 707 C CA . PHE A 1 101 ? -31.490 2.437 51.419 1.00 42.41 101 PHE A CA 1
ATOM 708 C C . PHE A 1 101 ? -33.023 2.555 51.338 1.00 42.41 101 PHE A C 1
ATOM 710 O O . PHE A 1 101 ? -33.736 2.070 52.214 1.00 42.41 101 PHE A O 1
ATOM 717 N N . ASP A 1 102 ? -33.519 3.190 50.266 1.00 40.06 102 ASP A N 1
ATOM 718 C CA . ASP A 1 102 ? -34.954 3.352 49.972 1.00 40.06 102 ASP A CA 1
ATOM 719 C C . ASP A 1 102 ? -35.560 2.068 49.384 1.00 40.06 102 ASP A C 1
ATOM 721 O O . ASP A 1 102 ? -35.574 1.849 48.169 1.00 40.06 102 ASP A O 1
ATOM 725 N N . ALA A 1 103 ? -36.116 1.252 50.280 1.00 46.50 103 ALA A N 1
ATOM 726 C CA . ALA A 1 103 ? -36.739 -0.029 49.974 1.00 46.50 103 ALA A CA 1
ATOM 727 C C . ALA A 1 103 ? -37.914 0.032 48.976 1.00 46.50 103 ALA A C 1
ATOM 729 O O . ALA A 1 103 ? -38.321 -1.018 48.480 1.00 46.50 103 ALA A O 1
ATOM 730 N N . TYR A 1 104 ? -38.482 1.208 48.671 1.00 37.41 104 TYR A N 1
ATOM 731 C CA . TYR A 1 104 ? -39.655 1.280 47.797 1.00 37.41 104 TYR A CA 1
ATOM 732 C C . TYR A 1 104 ? -39.318 1.295 46.301 1.00 37.41 104 TYR A C 1
ATOM 734 O O . TYR A 1 104 ? -40.156 0.879 45.495 1.00 37.41 104 TYR A O 1
ATOM 742 N N . ARG A 1 105 ? -38.138 1.800 45.896 1.00 40.88 105 ARG A N 1
ATOM 743 C CA . ARG A 1 105 ? -37.793 1.971 44.462 1.00 40.88 105 ARG A CA 1
ATOM 744 C C . ARG A 1 105 ? -36.339 1.693 44.074 1.00 40.88 105 ARG A C 1
ATOM 746 O O . ARG A 1 105 ? -36.109 1.422 42.893 1.00 40.88 105 ARG A O 1
ATOM 753 N N . CYS A 1 106 ? -35.391 1.705 45.010 1.00 39.56 106 CYS A N 1
ATOM 754 C CA . CYS A 1 106 ? -33.963 1.640 44.697 1.00 39.56 106 CYS A CA 1
ATOM 755 C C . CYS A 1 106 ? -33.251 0.558 45.517 1.00 39.56 106 CYS A C 1
ATOM 757 O O . CYS A 1 106 ? -33.478 0.430 46.713 1.00 39.56 106 CYS A O 1
ATOM 759 N N . ASN A 1 107 ? -32.309 -0.158 44.903 1.00 45.12 107 ASN A N 1
ATOM 760 C CA . ASN A 1 107 ? -31.343 -0.984 45.630 1.00 45.12 107 ASN A CA 1
ATOM 761 C C . ASN A 1 107 ? -29.957 -0.331 45.585 1.00 45.12 107 ASN A C 1
ATOM 763 O O . ASN A 1 107 ? -29.574 0.231 44.558 1.00 45.12 107 ASN A O 1
ATOM 767 N N . SER A 1 108 ? -29.165 -0.486 46.650 1.00 46.34 108 SER A N 1
ATOM 768 C CA . SER A 1 108 ? -27.708 -0.526 46.498 1.00 46.34 108 SER A CA 1
ATOM 769 C C . SER A 1 108 ? -27.090 -1.757 47.110 1.00 46.34 108 SER A C 1
ATOM 771 O O . SER A 1 108 ? -27.445 -2.183 48.206 1.00 46.34 108 SER A O 1
ATOM 773 N N . ILE A 1 109 ? -26.123 -2.296 46.377 1.00 48.69 109 ILE A N 1
ATOM 774 C CA . ILE A 1 109 ? -25.392 -3.504 46.730 1.00 48.69 109 ILE A CA 1
ATOM 775 C C . ILE A 1 109 ? -23.950 -3.087 47.026 1.00 48.69 109 ILE A C 1
ATOM 777 O O . ILE A 1 109 ? -23.161 -2.844 46.116 1.00 48.69 109 ILE A O 1
ATOM 781 N N . TYR A 1 110 ? -23.624 -2.995 48.315 1.00 52.81 110 TYR A N 1
ATOM 782 C CA . TYR A 1 110 ? -22.262 -2.803 48.815 1.00 52.81 110 TYR A CA 1
ATOM 783 C C . TYR A 1 110 ? -21.713 -4.177 49.212 1.00 52.81 110 TYR A C 1
ATOM 785 O O . TYR A 1 110 ? -21.875 -4.618 50.350 1.00 52.81 110 TYR A O 1
ATOM 793 N N . ALA A 1 111 ? -21.141 -4.899 48.248 1.00 45.72 111 ALA A N 1
ATOM 794 C CA . ALA A 1 111 ? -20.677 -6.268 48.452 1.00 45.72 111 ALA A CA 1
ATOM 795 C C . ALA A 1 111 ? -19.174 -6.329 48.800 1.00 45.72 111 ALA A C 1
ATOM 797 O O . ALA A 1 111 ? -18.372 -5.761 48.055 1.00 45.72 111 ALA A O 1
ATOM 798 N N . PRO A 1 112 ? -18.769 -7.061 49.859 1.00 52.78 112 PRO A N 1
ATOM 799 C CA . PRO A 1 112 ? -17.427 -7.639 49.931 1.00 52.78 112 PRO A CA 1
ATOM 800 C C . PRO A 1 112 ? -17.273 -8.770 48.887 1.00 52.78 112 PRO A C 1
ATOM 802 O O . PRO A 1 112 ? -18.254 -9.194 48.278 1.00 52.78 112 PRO A O 1
ATOM 805 N N . ASP A 1 113 ? -16.059 -9.289 48.687 1.00 47.47 113 ASP A N 1
ATOM 806 C CA . ASP A 1 113 ? -15.667 -10.107 47.514 1.00 47.47 113 ASP A CA 1
ATOM 807 C C . ASP A 1 113 ? -16.336 -11.496 47.321 1.00 47.47 113 ASP A C 1
ATOM 809 O O . ASP A 1 113 ? -16.045 -12.182 46.332 1.00 47.47 113 ASP A O 1
ATOM 813 N N . ASP A 1 114 ? -17.220 -11.947 48.221 1.00 46.31 114 ASP A N 1
ATOM 814 C CA . ASP A 1 114 ? -17.748 -13.329 48.219 1.00 46.31 114 ASP A CA 1
ATOM 815 C C . ASP A 1 114 ? -19.281 -13.531 48.197 1.00 46.31 114 ASP A C 1
ATOM 817 O O . ASP A 1 114 ? -19.712 -14.470 47.522 1.00 46.31 114 ASP A O 1
ATOM 821 N N . PRO A 1 115 ? -20.159 -12.719 48.829 1.00 48.66 115 PRO A N 1
ATOM 822 C CA . PRO A 1 115 ? -21.591 -13.047 48.895 1.00 48.66 115 PRO A CA 1
ATOM 823 C C . PRO A 1 115 ? -22.281 -13.173 47.529 1.00 48.66 115 PRO A C 1
ATOM 825 O O . PRO A 1 115 ? -23.154 -14.023 47.362 1.00 48.66 115 PRO A O 1
ATOM 828 N N . ILE A 1 116 ? -21.852 -12.396 46.526 1.00 49.50 116 ILE A N 1
ATOM 829 C CA . ILE A 1 116 ? -22.382 -12.476 45.151 1.00 49.50 116 ILE A CA 1
ATOM 830 C C . ILE A 1 116 ? -22.052 -13.832 44.493 1.00 49.50 116 ILE A C 1
ATOM 832 O O . ILE A 1 116 ? -22.842 -14.315 43.681 1.00 49.50 116 ILE A O 1
ATOM 836 N N . LYS A 1 117 ? -20.941 -14.491 44.868 1.00 44.97 117 LYS A N 1
ATOM 837 C CA . LYS A 1 117 ? -20.617 -15.848 44.388 1.00 44.97 117 LYS A CA 1
ATOM 838 C C . LYS A 1 117 ? -21.505 -16.922 45.022 1.00 44.97 117 LYS A C 1
ATOM 840 O O . LYS A 1 117 ? -21.817 -17.906 44.364 1.00 44.97 117 LYS A O 1
ATOM 845 N N . ALA A 1 118 ? -21.886 -16.743 46.289 1.00 46.66 118 ALA A N 1
ATOM 846 C CA . ALA A 1 118 ? -22.605 -17.751 47.072 1.00 46.66 118 ALA A CA 1
ATOM 847 C C . ALA A 1 118 ? -24.140 -17.654 46.976 1.00 46.66 118 ALA A C 1
ATOM 849 O O . ALA A 1 118 ? -24.823 -18.651 47.196 1.00 46.66 118 ALA A O 1
ATOM 850 N N . LEU A 1 119 ? -24.686 -16.467 46.682 1.00 51.09 119 LEU A N 1
ATOM 851 C CA . LEU A 1 119 ? -26.133 -16.192 46.736 1.00 51.09 119 LEU A CA 1
ATOM 852 C C . LEU A 1 119 ? -26.759 -15.818 45.381 1.00 51.09 119 LEU A C 1
ATOM 854 O O . LEU A 1 119 ? -27.982 -15.846 45.255 1.00 51.09 119 LEU A O 1
ATOM 858 N N . GLY A 1 120 ? -25.946 -15.479 44.375 1.00 50.41 120 GLY A N 1
ATOM 859 C CA . GLY A 1 120 ? -26.420 -14.966 43.088 1.00 50.41 120 GLY A CA 1
ATOM 860 C C . GLY A 1 120 ? -26.903 -13.509 43.140 1.00 50.41 120 GLY A C 1
ATOM 861 O O . GLY A 1 120 ? -26.915 -12.859 44.186 1.00 50.41 120 GLY A O 1
ATOM 862 N N . PHE A 1 121 ? -27.279 -12.968 41.978 1.00 55.69 121 PHE A N 1
ATOM 863 C CA . PHE A 1 121 ? -27.824 -11.610 41.868 1.00 55.69 121 PHE A CA 1
ATOM 864 C C . PHE A 1 121 ? -29.324 -11.581 42.224 1.00 55.69 121 PHE A C 1
ATOM 866 O O . PHE A 1 121 ? -30.055 -12.476 41.791 1.00 55.69 121 PHE A O 1
ATOM 873 N N . PRO A 1 122 ? -29.827 -10.537 42.918 1.00 55.12 122 PRO A N 1
ATOM 874 C CA . PRO A 1 122 ? -31.260 -10.323 43.138 1.00 55.12 122 PRO A CA 1
ATOM 875 C C . PRO A 1 122 ? -31.939 -9.844 41.841 1.00 55.12 122 PRO A C 1
ATOM 877 O O . PRO A 1 122 ? -32.282 -8.675 41.677 1.00 55.12 122 PRO A O 1
ATOM 880 N N . ALA A 1 123 ? -32.086 -10.756 40.880 1.00 48.00 123 ALA A N 1
ATOM 881 C CA . ALA A 1 123 ? -32.527 -10.481 39.515 1.00 48.00 123 ALA A CA 1
ATOM 882 C C . ALA A 1 123 ? -34.060 -10.357 39.378 1.00 48.00 123 ALA A C 1
ATOM 884 O O . ALA A 1 123 ? -34.672 -11.029 38.549 1.00 48.00 123 ALA A O 1
ATOM 885 N N . THR A 1 124 ? -34.691 -9.493 40.178 1.00 51.97 124 THR A N 1
ATOM 886 C CA . THR A 1 124 ? -36.113 -9.137 40.034 1.00 51.97 124 THR A CA 1
ATOM 887 C C . THR A 1 124 ? -36.267 -8.088 38.919 1.00 51.97 124 THR A C 1
ATOM 889 O O . THR A 1 124 ? -35.802 -6.957 39.093 1.00 51.97 124 THR A O 1
ATOM 892 N N . PRO A 1 125 ? -36.894 -8.393 37.764 1.00 54.50 125 PRO A N 1
ATOM 893 C CA . PRO A 1 125 ? -36.940 -7.446 36.651 1.00 54.50 125 PRO A CA 1
ATOM 894 C C . PRO A 1 125 ? -37.791 -6.213 36.979 1.00 54.50 125 PRO A C 1
ATOM 896 O O . PRO A 1 125 ? -38.978 -6.335 37.265 1.00 54.50 125 PRO A O 1
ATOM 899 N N . GLY A 1 126 ? -37.205 -5.015 36.881 1.00 53.22 126 GLY A N 1
ATOM 900 C CA . GLY A 1 126 ? -37.949 -3.747 36.907 1.00 53.22 126 GLY A CA 1
ATOM 901 C C . GLY A 1 126 ? -37.293 -2.619 37.704 1.00 53.22 126 GLY A C 1
ATOM 902 O O . GLY A 1 126 ? -37.383 -1.464 37.287 1.00 53.22 126 GLY A O 1
ATOM 903 N N . HIS A 1 127 ? -36.604 -2.947 38.797 1.00 59.00 127 HIS A N 1
ATOM 904 C CA . HIS A 1 127 ? -36.050 -1.972 39.744 1.00 59.00 127 HIS A CA 1
ATOM 905 C C . HIS A 1 127 ? -34.685 -1.419 39.303 1.00 59.00 127 HIS A C 1
ATOM 907 O O . HIS A 1 127 ? -33.987 -2.037 38.498 1.00 59.00 127 HIS A O 1
ATOM 913 N N . TYR A 1 128 ? -34.313 -0.249 39.831 1.00 59.38 128 TYR A N 1
ATOM 914 C CA . TYR A 1 128 ? -33.014 0.378 39.577 1.00 59.38 128 TYR A CA 1
ATOM 915 C C . TYR A 1 128 ? -32.003 0.026 40.670 1.00 59.38 128 TYR A C 1
ATOM 917 O O . TYR A 1 128 ? -32.330 0.018 41.861 1.00 59.38 128 TYR A O 1
ATOM 925 N N . SER A 1 129 ? -30.771 -0.257 40.244 1.00 67.19 129 SER A N 1
ATOM 926 C CA . SER A 1 129 ? -29.674 -0.659 41.128 1.00 67.19 129 SER A CA 1
ATOM 927 C C . SER A 1 129 ? -28.515 0.326 41.029 1.00 67.19 129 SER A C 1
ATOM 929 O O . SER A 1 129 ? -27.911 0.473 39.970 1.00 67.19 129 SER A O 1
ATOM 931 N N . THR A 1 130 ? -28.144 0.955 42.138 1.00 73.75 130 THR A N 1
ATOM 932 C CA . THR A 1 130 ? -26.860 1.657 42.231 1.00 73.75 130 THR A CA 1
ATOM 933 C C . THR A 1 130 ? -25.850 0.727 42.893 1.00 73.75 130 THR A C 1
ATOM 935 O O . THR A 1 130 ? -26.175 -0.063 43.774 1.00 73.75 130 THR A O 1
ATOM 938 N N . ILE A 1 131 ? -24.613 0.735 42.426 1.00 68.25 131 ILE A N 1
ATOM 939 C CA . ILE A 1 131 ? -23.584 -0.202 42.860 1.00 68.25 131 ILE A CA 1
ATOM 940 C C . ILE A 1 131 ? -22.337 0.621 43.149 1.00 68.25 131 ILE A C 1
ATOM 942 O O . ILE A 1 131 ? -21.838 1.360 42.303 1.00 68.25 131 ILE A O 1
ATOM 946 N N . TYR A 1 132 ? -21.825 0.494 44.362 1.00 73.38 132 TYR A N 1
ATOM 947 C CA . TYR A 1 132 ? -20.598 1.147 44.787 1.00 73.38 132 TYR A CA 1
ATOM 948 C C . TYR A 1 132 ? -19.637 0.040 45.189 1.00 73.38 132 TYR A C 1
ATOM 950 O O . TYR A 1 132 ? -19.871 -0.640 46.189 1.00 73.38 132 TYR A O 1
ATOM 958 N N . SER A 1 133 ? -18.586 -0.180 44.398 1.00 56.81 133 SER A N 1
ATOM 959 C CA . SER A 1 133 ? -17.626 -1.235 44.708 1.00 56.81 133 SER A CA 1
ATOM 960 C C . SER A 1 133 ? -16.199 -0.921 44.259 1.00 56.81 133 SER A C 1
ATOM 962 O O . SER A 1 133 ? -15.960 -0.691 43.071 1.00 56.81 133 SER A O 1
ATOM 964 N N . PRO A 1 134 ? -15.216 -0.990 45.174 1.00 53.69 134 PRO A N 1
ATOM 965 C CA . PRO A 1 134 ? -13.808 -1.027 44.821 1.00 53.69 134 PRO A CA 1
ATOM 966 C C . PRO A 1 134 ? -13.423 -2.432 44.317 1.00 53.69 134 PRO A C 1
ATOM 968 O O . PRO A 1 134 ? -12.759 -3.186 45.021 1.00 53.69 134 PRO A O 1
ATOM 971 N N . GLY A 1 135 ? -13.820 -2.771 43.086 1.00 54.09 135 GLY A N 1
ATOM 972 C CA . GLY A 1 135 ? -13.331 -3.961 42.378 1.00 54.09 135 GLY A CA 1
ATOM 973 C C . GLY A 1 135 ? -14.224 -5.207 42.384 1.00 54.09 135 GLY A C 1
ATOM 974 O O . GLY A 1 135 ? -13.697 -6.294 42.152 1.00 54.09 135 GLY A O 1
ATOM 975 N N . SER A 1 136 ? -15.546 -5.097 42.603 1.00 45.88 136 SER A N 1
ATOM 976 C CA . SER A 1 136 ? -16.458 -6.250 42.505 1.00 45.88 136 SER A CA 1
ATOM 977 C C . SER A 1 136 ? -16.412 -6.910 41.127 1.00 45.88 136 SER A C 1
ATOM 979 O O . SER A 1 136 ? -17.091 -6.492 40.184 1.00 45.88 136 SER A O 1
ATOM 981 N N . LYS A 1 137 ? -15.694 -8.024 41.031 1.00 51.81 137 LYS A N 1
ATOM 982 C CA . LYS A 1 137 ? -15.763 -8.903 39.869 1.00 51.81 137 LYS A CA 1
ATOM 983 C C . LYS A 1 137 ? -17.117 -9.605 39.887 1.00 51.81 137 LYS A C 1
ATOM 985 O O . LYS A 1 137 ? -17.331 -10.540 40.658 1.00 51.81 137 LYS A O 1
ATOM 990 N N . ALA A 1 138 ? -18.052 -9.126 39.066 1.00 52.12 138 ALA A N 1
ATOM 991 C CA . ALA A 1 138 ? -19.441 -9.593 38.996 1.00 52.12 138 ALA A CA 1
ATOM 992 C C . ALA A 1 138 ? -19.565 -10.994 38.350 1.00 52.12 138 ALA A C 1
ATOM 994 O O . ALA A 1 138 ? -20.251 -11.176 37.344 1.00 52.12 138 ALA A O 1
ATOM 995 N N . HIS A 1 139 ? -18.868 -11.984 38.921 1.00 48.56 139 HIS A N 1
ATOM 996 C CA . HIS A 1 139 ? -18.452 -13.211 38.243 1.00 48.56 139 HIS A CA 1
ATOM 997 C C . HIS A 1 139 ? -19.585 -14.105 37.726 1.00 48.56 139 HIS A C 1
ATOM 999 O O . HIS A 1 139 ? -19.423 -14.730 36.680 1.00 48.56 139 HIS A O 1
ATOM 1005 N N . LEU A 1 140 ? -20.732 -14.134 38.411 1.00 43.16 140 LEU A N 1
ATOM 1006 C CA . LEU A 1 140 ? -21.846 -15.051 38.129 1.00 43.16 140 LEU A CA 1
ATOM 1007 C C . LEU A 1 140 ? -23.162 -14.336 37.757 1.00 43.16 140 LEU A C 1
ATOM 1009 O O . LEU A 1 140 ? -24.234 -14.939 37.793 1.00 43.16 140 LEU A O 1
ATOM 1013 N N . ALA A 1 141 ? -23.107 -13.053 37.386 1.00 51.78 141 ALA A N 1
ATOM 1014 C CA . ALA A 1 141 ? -24.274 -12.328 36.885 1.00 51.78 141 ALA A CA 1
ATOM 1015 C C . ALA A 1 141 ? -24.576 -12.730 35.427 1.00 51.78 141 ALA A C 1
ATOM 1017 O O . ALA A 1 141 ? -23.890 -12.291 34.509 1.00 51.78 141 ALA A O 1
ATOM 1018 N N . ALA A 1 142 ? -25.612 -13.548 35.209 1.00 55.03 142 ALA A N 1
ATOM 1019 C CA . ALA A 1 142 ? -26.000 -14.019 33.870 1.00 55.03 142 ALA A CA 1
ATOM 1020 C C . ALA A 1 142 ? -26.549 -12.910 32.943 1.00 55.03 142 ALA A C 1
ATOM 1022 O O . ALA A 1 142 ? -26.581 -13.082 31.724 1.00 55.03 142 ALA A O 1
ATOM 1023 N N . ARG A 1 143 ? -27.011 -11.794 33.526 1.00 70.62 143 ARG A N 1
ATOM 1024 C CA . ARG A 1 143 ? -27.416 -10.561 32.839 1.00 70.62 143 ARG A CA 1
ATOM 1025 C C . ARG A 1 143 ? -27.406 -9.395 33.830 1.00 70.62 143 ARG A C 1
ATOM 1027 O O . ARG A 1 143 ? -27.807 -9.577 34.979 1.00 70.62 143 ARG A O 1
ATOM 1034 N N . LEU A 1 144 ? -26.953 -8.219 33.405 1.00 75.81 144 LEU A N 1
ATOM 1035 C CA . LEU A 1 144 ? -26.766 -7.036 34.246 1.00 75.81 144 LEU A CA 1
ATOM 1036 C C . LEU A 1 144 ? -27.437 -5.838 33.559 1.00 75.81 144 LEU A C 1
ATOM 1038 O O . LEU A 1 144 ? -26.994 -5.386 32.506 1.00 75.81 144 LEU A O 1
ATOM 1042 N N . THR A 1 145 ? -28.549 -5.361 34.129 1.00 71.31 145 THR A N 1
ATOM 1043 C CA . THR A 1 145 ? -29.392 -4.327 33.501 1.00 71.31 145 THR A CA 1
ATOM 1044 C C . THR A 1 145 ? -29.814 -3.249 34.486 1.00 71.31 145 THR A C 1
ATOM 1046 O O . THR A 1 145 ? -29.966 -3.543 35.673 1.00 71.31 145 THR A O 1
ATOM 1049 N N . ARG A 1 146 ? -30.054 -2.023 33.996 1.00 76.00 146 ARG A N 1
ATOM 1050 C CA . ARG A 1 146 ? -30.563 -0.882 34.791 1.00 76.00 146 ARG A CA 1
ATOM 1051 C C . ARG A 1 146 ? -29.708 -0.605 36.031 1.00 76.00 146 ARG A C 1
ATOM 1053 O O . ARG A 1 146 ? -30.216 -0.551 37.155 1.00 76.00 146 ARG A O 1
ATOM 1060 N N . SER A 1 147 ? -28.399 -0.500 35.818 1.00 77.44 147 SER A N 1
ATOM 1061 C CA . SER A 1 147 ? -27.427 -0.362 36.904 1.00 77.44 147 SER A CA 1
ATOM 1062 C C . SER A 1 147 ? -26.457 0.798 36.689 1.00 77.44 147 SER A C 1
ATOM 1064 O O . SER A 1 147 ? -26.011 1.035 35.574 1.00 77.44 147 SER A O 1
ATOM 1066 N N . THR A 1 148 ? -26.075 1.479 37.764 1.00 81.19 148 THR A N 1
ATOM 1067 C CA . THR A 1 148 ? -25.025 2.512 37.755 1.00 81.19 148 THR A CA 1
ATOM 1068 C C . THR A 1 148 ? -23.924 2.069 38.709 1.00 81.19 148 THR A C 1
ATOM 1070 O O . THR A 1 148 ? -24.213 1.827 39.880 1.00 81.19 148 THR A O 1
ATOM 1073 N N . LEU A 1 149 ? -22.681 1.934 38.234 1.00 78.81 149 LEU A N 1
ATOM 1074 C CA . LEU A 1 149 ? -21.558 1.448 39.037 1.00 78.81 149 LEU A CA 1
ATOM 1075 C C . LEU A 1 149 ? -20.466 2.511 39.204 1.00 78.81 149 LEU A C 1
ATOM 1077 O O . LEU A 1 149 ? -19.905 3.026 38.232 1.00 78.81 149 LEU A O 1
ATOM 1081 N N . PHE A 1 150 ? -20.086 2.745 40.456 1.00 81.06 150 PHE A N 1
ATOM 1082 C CA . PHE A 1 150 ? -18.968 3.601 40.838 1.00 81.06 150 PHE A CA 1
ATOM 1083 C C . PHE A 1 150 ? -17.831 2.763 41.430 1.00 81.06 150 PHE A C 1
ATOM 1085 O O . PHE A 1 150 ? -18.024 2.058 42.425 1.00 81.06 150 PHE A O 1
ATOM 1092 N N . GLY A 1 151 ? -16.641 2.870 40.837 1.00 73.62 151 GLY A N 1
ATOM 1093 C CA . GLY A 1 151 ? -15.421 2.227 41.319 1.00 73.62 151 GLY A CA 1
ATOM 1094 C C . GLY A 1 151 ? -14.472 1.766 40.213 1.00 73.62 151 GLY A C 1
ATOM 1095 O O . GLY A 1 151 ? -14.816 1.715 39.033 1.00 73.62 151 GLY A O 1
ATOM 1096 N N . VAL A 1 152 ? -13.248 1.423 40.613 1.00 76.19 152 VAL A N 1
ATOM 1097 C CA . VAL A 1 152 ? -12.222 0.845 39.731 1.00 76.19 152 VAL A CA 1
ATOM 1098 C C . VAL A 1 152 ? -12.679 -0.538 39.257 1.00 76.19 152 VAL A C 1
ATOM 1100 O O . VAL A 1 152 ? -13.097 -1.349 40.082 1.00 76.19 152 VAL A O 1
ATOM 1103 N N . ARG A 1 153 ? -12.571 -0.816 37.948 1.00 72.94 153 ARG A N 1
ATOM 1104 C CA . ARG A 1 153 ? -12.920 -2.111 37.314 1.00 72.94 153 ARG A CA 1
ATOM 1105 C C . ARG A 1 153 ? -14.348 -2.586 37.631 1.00 72.94 153 ARG A C 1
ATOM 1107 O O . ARG A 1 153 ? -14.609 -3.756 37.879 1.00 72.94 153 ARG A O 1
ATOM 1114 N N . ASN A 1 154 ? -15.271 -1.634 37.620 1.00 70.38 154 ASN A N 1
ATOM 1115 C CA . ASN A 1 154 ? -16.692 -1.797 37.925 1.00 70.38 154 ASN A CA 1
ATOM 1116 C C . ASN A 1 154 ? -17.416 -2.904 37.116 1.00 70.38 154 ASN A C 1
ATOM 1118 O O . ASN A 1 154 ? -18.108 -3.722 37.717 1.00 70.38 154 ASN A O 1
ATOM 1122 N N . ILE A 1 155 ? -17.236 -2.988 35.792 1.00 75.00 155 ILE A N 1
ATOM 1123 C CA . ILE A 1 155 ? -17.541 -4.200 35.009 1.00 75.00 155 ILE A CA 1
ATOM 1124 C C . ILE A 1 155 ? -16.249 -4.738 34.422 1.00 75.00 155 ILE A C 1
ATOM 1126 O O . ILE A 1 155 ? -15.619 -4.090 33.590 1.00 75.00 155 ILE A O 1
ATOM 1130 N N . GLU A 1 156 ? -15.895 -5.941 34.878 1.00 70.81 156 GLU A N 1
ATOM 1131 C CA . GLU A 1 156 ? -14.639 -6.612 34.557 1.00 70.81 156 GLU A CA 1
ATOM 1132 C C . GLU A 1 156 ? -14.835 -8.093 34.118 1.00 70.81 156 GLU A C 1
ATOM 1134 O O . GLU A 1 156 ? -13.863 -8.822 34.166 1.00 70.81 156 GLU A O 1
ATOM 1139 N N . ASN A 1 157 ? -16.034 -8.574 33.717 1.00 67.44 157 ASN A N 1
ATOM 1140 C CA . ASN A 1 157 ? -16.399 -10.022 33.719 1.00 67.44 157 ASN A CA 1
ATOM 1141 C C . ASN A 1 157 ? -17.077 -10.575 32.423 1.00 67.44 157 ASN A C 1
ATOM 1143 O O . ASN A 1 157 ? -17.797 -9.805 31.788 1.00 67.44 157 ASN A O 1
ATOM 1147 N N . PRO A 1 158 ? -16.965 -11.883 32.030 1.00 53.94 158 PRO A N 1
ATOM 1148 C CA . PRO A 1 158 ? -17.409 -12.354 30.714 1.00 53.94 158 PRO A CA 1
ATOM 1149 C C . PRO A 1 158 ? -18.913 -12.500 30.621 1.00 53.94 158 PRO A C 1
ATOM 1151 O O . PRO A 1 158 ? -19.520 -11.886 29.763 1.00 53.94 158 PRO A O 1
ATOM 1154 N N . GLY A 1 159 ? -19.530 -13.299 31.498 1.00 57.84 159 GLY A N 1
ATOM 1155 C CA . GLY A 1 159 ? -20.945 -13.681 31.383 1.00 57.84 159 GLY A CA 1
ATOM 1156 C C . GLY A 1 159 ? -21.943 -12.516 31.441 1.00 57.84 159 GLY A C 1
ATOM 1157 O O . GLY A 1 159 ? -23.138 -12.733 31.255 1.00 57.84 159 GLY A O 1
ATOM 1158 N N . ALA A 1 160 ? -21.452 -11.297 31.670 1.00 62.84 160 ALA A N 1
ATOM 1159 C CA . ALA A 1 160 ? -22.205 -10.064 31.660 1.00 62.84 160 ALA A CA 1
ATOM 1160 C C . ALA A 1 160 ? -22.712 -9.731 30.237 1.00 62.84 160 ALA A C 1
ATOM 1162 O O . ALA A 1 160 ? -22.080 -9.037 29.438 1.00 62.84 160 ALA A O 1
ATOM 1163 N N . ASP A 1 161 ? -23.917 -10.220 29.949 1.00 72.81 161 ASP A N 1
ATOM 1164 C CA . ASP A 1 161 ? -24.891 -9.533 29.101 1.00 72.81 161 ASP A CA 1
ATOM 1165 C C . ASP A 1 161 ? -25.228 -8.207 29.787 1.00 72.81 161 ASP A C 1
ATOM 1167 O O . ASP A 1 161 ? -25.916 -8.192 30.810 1.00 72.81 161 ASP A O 1
ATOM 1171 N N . VAL A 1 162 ? -24.603 -7.126 29.307 1.00 78.44 162 VAL A N 1
ATOM 1172 C CA . VAL A 1 162 ? -24.674 -5.797 29.918 1.00 78.44 162 VAL A CA 1
ATOM 1173 C C . VAL A 1 162 ? -25.596 -4.933 29.082 1.00 78.44 162 VAL A C 1
ATOM 1175 O O . VAL A 1 162 ? -25.318 -4.644 27.924 1.00 78.44 162 VAL A O 1
ATOM 1178 N N . ASP A 1 163 ? -26.707 -4.518 29.665 1.00 81.75 163 ASP A N 1
ATOM 1179 C CA . ASP A 1 163 ? -27.789 -3.898 28.916 1.00 81.75 163 ASP A CA 1
ATOM 1180 C C . ASP A 1 163 ? -28.349 -2.724 29.729 1.00 81.75 163 ASP A C 1
ATOM 1182 O O . ASP A 1 163 ? -29.111 -2.918 30.680 1.00 81.75 163 ASP A O 1
ATOM 1186 N N . ARG A 1 164 ? -27.960 -1.499 29.334 1.00 78.50 164 ARG A N 1
ATOM 1187 C CA . ARG A 1 164 ? -28.197 -0.223 30.046 1.00 78.50 164 ARG A CA 1
ATOM 1188 C C . ARG A 1 164 ? -27.457 -0.158 31.388 1.00 78.50 164 ARG A C 1
ATOM 1190 O O . ARG A 1 164 ? -28.061 -0.382 32.444 1.00 78.50 164 ARG A O 1
ATOM 1197 N N . VAL A 1 165 ? -26.156 0.146 31.332 1.00 82.44 165 VAL A N 1
ATOM 1198 C CA . VAL A 1 165 ? -25.300 0.296 32.521 1.00 82.44 165 VAL A CA 1
ATOM 1199 C C . VAL A 1 165 ? -24.268 1.430 32.379 1.00 82.44 165 VAL A C 1
ATOM 1201 O O . VAL A 1 165 ? -23.612 1.553 31.345 1.00 82.44 165 VAL A O 1
ATOM 1204 N N . ASP A 1 166 ? -24.095 2.214 33.449 1.00 85.69 166 ASP A N 1
ATOM 1205 C CA . ASP A 1 166 ? -23.144 3.337 33.546 1.00 85.69 166 ASP A CA 1
ATOM 1206 C C . ASP A 1 166 ? -21.952 3.007 34.446 1.00 85.69 166 ASP A C 1
ATOM 1208 O O . ASP A 1 166 ? -22.135 2.403 35.506 1.00 85.69 166 ASP A O 1
ATOM 1212 N N . LEU A 1 167 ? -20.739 3.416 34.056 1.00 84.94 167 LEU A N 1
ATOM 1213 C CA . LEU A 1 167 ? -19.500 2.936 34.672 1.00 84.94 167 LEU A CA 1
ATOM 1214 C C . LEU A 1 167 ? -18.484 4.071 34.886 1.00 84.94 167 LEU A C 1
ATOM 1216 O O . LEU A 1 167 ? -17.984 4.679 33.938 1.00 84.94 167 LEU A O 1
ATOM 1220 N N . PHE A 1 168 ? -18.125 4.325 36.147 1.00 84.25 168 PHE A N 1
ATOM 1221 C CA . PHE A 1 168 ? -17.223 5.414 36.543 1.00 84.25 168 PHE A CA 1
ATOM 1222 C C . PHE A 1 168 ? -16.015 4.889 37.325 1.00 84.25 168 PHE A C 1
ATOM 1224 O O . PHE A 1 168 ? -16.186 4.308 38.398 1.00 84.25 168 PHE A O 1
ATOM 1231 N N . GLY A 1 169 ? -14.797 5.110 36.819 1.00 81.94 169 GLY A N 1
ATOM 1232 C CA . GLY A 1 169 ? -13.545 4.733 37.485 1.00 81.94 169 GLY A CA 1
ATOM 1233 C C . GLY A 1 169 ? -12.465 4.213 36.532 1.00 81.94 169 GLY A C 1
ATOM 1234 O O . GLY A 1 169 ? -12.690 4.004 35.342 1.00 81.94 169 GLY A O 1
ATOM 1235 N N . ASP A 1 170 ? -11.261 3.976 37.055 1.00 80.75 170 ASP A N 1
ATOM 1236 C CA . ASP A 1 170 ? -10.199 3.378 36.244 1.00 80.75 170 ASP A CA 1
ATOM 1237 C C . ASP A 1 170 ? -10.589 1.969 35.766 1.00 80.75 170 ASP A C 1
ATOM 1239 O O . ASP A 1 170 ? -11.062 1.144 36.549 1.00 80.75 170 ASP A O 1
ATOM 1243 N N . GLY A 1 171 ? -10.444 1.705 34.467 1.00 69.00 171 GLY A N 1
ATOM 1244 C CA . GLY A 1 171 ? -10.988 0.499 33.843 1.00 69.00 171 GLY A CA 1
ATOM 1245 C C . GLY A 1 171 ? -12.520 0.441 33.837 1.00 69.00 171 GLY A C 1
ATOM 1246 O O . GLY A 1 171 ? -13.082 -0.643 33.968 1.00 69.00 171 GLY A O 1
ATOM 1247 N N . ALA A 1 172 ? -13.213 1.577 33.715 1.00 81.44 172 ALA A N 1
ATOM 1248 C CA . ALA A 1 172 ? -14.661 1.584 33.538 1.00 81.44 172 ALA A CA 1
ATOM 1249 C C . ALA A 1 172 ? -15.087 0.806 32.279 1.00 81.44 172 ALA A C 1
ATOM 1251 O O . ALA A 1 172 ? -14.551 1.068 31.201 1.00 81.44 172 ALA A O 1
ATOM 1252 N N . GLY A 1 173 ? -16.011 -0.153 32.458 1.00 78.00 173 GLY A N 1
ATOM 1253 C CA . GLY A 1 173 ? -16.549 -1.088 31.445 1.00 78.00 173 GLY A CA 1
ATOM 1254 C C . GLY A 1 173 ? -15.535 -1.885 30.650 1.00 78.00 173 GLY A C 1
ATOM 1255 O O . GLY A 1 173 ? -15.796 -2.370 29.553 1.00 78.00 173 GLY A O 1
ATOM 1256 N N . ARG A 1 174 ? -14.359 -2.029 31.234 1.00 78.44 174 ARG A N 1
ATOM 1257 C CA . ARG A 1 174 ? -13.260 -2.804 30.711 1.00 78.44 174 ARG A CA 1
ATOM 1258 C C . ARG A 1 174 ? -13.577 -4.304 30.850 1.00 78.44 174 ARG A C 1
ATOM 1260 O O . ARG A 1 174 ? -13.158 -4.866 31.852 1.00 78.44 174 ARG A O 1
ATOM 1267 N N . ARG A 1 175 ? -14.297 -4.921 29.886 1.00 73.56 175 ARG A N 1
ATOM 1268 C CA . ARG A 1 175 ? -14.603 -6.385 29.657 1.00 73.56 175 ARG A CA 1
ATOM 1269 C C . ARG A 1 175 ? -16.036 -6.613 29.191 1.00 73.56 175 ARG A C 1
ATOM 1271 O O . ARG A 1 175 ? -16.736 -7.514 29.644 1.00 73.56 175 ARG A O 1
ATOM 1278 N N . MET A 1 176 ? -16.510 -5.738 28.327 1.00 79.25 176 MET A N 1
ATOM 1279 C CA . MET A 1 176 ? -17.931 -5.533 28.114 1.00 79.25 176 MET A CA 1
ATOM 1280 C C . MET A 1 176 ? -18.458 -6.485 27.016 1.00 79.25 176 MET A C 1
ATOM 1282 O O . MET A 1 176 ? -18.771 -6.096 25.889 1.00 79.25 176 MET A O 1
ATOM 1286 N N . MET A 1 177 ? -18.558 -7.772 27.396 1.00 73.00 177 MET A N 1
ATOM 1287 C CA . MET A 1 177 ? -18.823 -8.926 26.520 1.00 73.00 177 MET A CA 1
ATOM 1288 C C . MET A 1 177 ? -19.952 -8.695 25.529 1.00 73.00 177 MET A C 1
ATOM 1290 O O . MET A 1 177 ? -19.757 -8.677 24.313 1.00 73.00 177 MET A O 1
ATOM 1294 N N . PHE A 1 178 ? -21.148 -8.564 26.083 1.00 75.12 178 PHE A N 1
ATOM 1295 C CA . PHE A 1 178 ? -22.374 -8.325 25.349 1.00 75.12 178 PHE A CA 1
ATOM 1296 C C . PHE A 1 178 ? -22.974 -7.038 25.903 1.00 75.12 178 PHE A C 1
ATOM 1298 O O . PHE A 1 178 ? -24.107 -7.010 26.366 1.00 75.12 178 PHE A O 1
ATOM 1305 N N . GLY A 1 179 ? -22.140 -5.995 25.935 1.00 69.06 179 GLY A N 1
ATOM 1306 C CA . GLY A 1 179 ? -22.485 -4.672 26.430 1.00 69.06 179 GLY A CA 1
ATOM 1307 C C . GLY A 1 179 ? -23.280 -3.843 25.444 1.00 69.06 179 GLY A C 1
ATOM 1308 O O . GLY A 1 179 ? -22.759 -2.892 24.876 1.00 69.06 179 GLY A O 1
ATOM 1309 N N . GLU A 1 180 ? -24.530 -4.203 25.193 1.00 72.81 180 GLU A N 1
ATOM 1310 C CA . GLU A 1 180 ? -25.376 -3.391 24.331 1.00 72.81 180 GLU A CA 1
ATOM 1311 C C . GLU A 1 180 ? -25.807 -2.131 25.108 1.00 72.81 180 GLU A C 1
ATOM 1313 O O . GLU A 1 180 ? -26.711 -2.194 25.948 1.00 72.81 180 GLU A O 1
ATOM 1318 N N . ARG A 1 181 ? -25.190 -0.982 24.776 1.00 74.69 181 ARG A N 1
ATOM 1319 C CA . ARG A 1 181 ? -25.411 0.373 25.342 1.00 74.69 181 ARG A CA 1
ATOM 1320 C C . ARG A 1 181 ? -24.742 0.587 26.711 1.00 74.69 181 ARG A C 1
ATOM 1322 O O . ARG A 1 181 ? -25.386 0.402 27.747 1.00 74.69 181 ARG A O 1
ATOM 1329 N N . ILE A 1 182 ? -23.468 1.000 26.707 1.00 85.94 182 ILE A N 1
ATOM 1330 C CA . ILE A 1 182 ? -22.651 1.216 27.920 1.00 85.94 182 ILE A CA 1
ATOM 1331 C C . ILE A 1 182 ? -21.707 2.420 27.773 1.00 85.94 182 ILE A C 1
ATOM 1333 O O . ILE A 1 182 ? -21.147 2.674 26.705 1.00 85.94 182 ILE A O 1
ATOM 1337 N N . THR A 1 183 ? -21.470 3.094 28.897 1.00 83.50 183 THR A N 1
ATOM 1338 C CA . THR A 1 183 ? -20.532 4.217 29.057 1.00 83.50 183 THR A CA 1
ATOM 1339 C C . THR A 1 183 ? -19.370 3.812 29.964 1.00 83.50 183 THR A C 1
ATOM 1341 O O . THR A 1 183 ? -19.601 3.091 30.929 1.00 83.50 183 THR A O 1
ATOM 1344 N N . GLY A 1 184 ? -18.154 4.323 29.740 1.00 86.69 184 GLY A N 1
ATOM 1345 C CA . GLY A 1 184 ? -17.040 4.243 30.687 1.00 86.69 184 GLY A CA 1
ATOM 1346 C C . GLY A 1 184 ? -16.205 5.528 30.762 1.00 86.69 184 GLY A C 1
ATOM 1347 O O . GLY A 1 184 ? -15.928 6.159 29.749 1.00 86.69 184 GLY A O 1
ATOM 1348 N N . LEU A 1 185 ? -15.751 5.909 31.961 1.00 82.94 185 LEU A N 1
ATOM 1349 C CA . LEU A 1 185 ? -14.900 7.090 32.198 1.00 82.94 185 LEU A CA 1
ATOM 1350 C C . LEU A 1 185 ? -13.761 6.796 33.192 1.00 82.94 185 LEU A C 1
ATOM 1352 O O . LEU A 1 185 ? -14.031 6.387 34.320 1.00 82.94 185 LEU A O 1
ATOM 1356 N N . GLY A 1 186 ? -12.501 7.032 32.792 1.00 84.62 186 GLY A N 1
ATOM 1357 C CA . GLY A 1 186 ? -11.292 6.722 33.576 1.00 84.62 186 GLY A CA 1
ATOM 1358 C C . GLY A 1 186 ? -10.003 6.717 32.735 1.00 84.62 186 GLY A C 1
ATOM 1359 O O . GLY A 1 186 ? -10.039 7.018 31.549 1.00 84.62 186 GLY A O 1
ATOM 1360 N N . THR A 1 187 ? -8.846 6.355 33.306 1.00 87.31 187 THR A N 1
ATOM 1361 C CA . THR A 1 187 ? -7.537 6.423 32.601 1.00 87.31 187 THR A CA 1
ATOM 1362 C C . THR A 1 187 ? -7.406 5.444 31.437 1.00 87.31 187 THR A C 1
ATOM 1364 O O . THR A 1 187 ? -6.680 5.728 30.484 1.00 87.31 187 THR A O 1
ATOM 1367 N N . ILE A 1 188 ? -8.113 4.316 31.521 1.00 72.38 188 ILE A N 1
ATOM 1368 C CA . ILE A 1 188 ? -8.193 3.201 30.557 1.00 72.38 188 ILE A CA 1
ATOM 1369 C C . ILE A 1 188 ? -9.653 2.733 30.404 1.00 72.38 188 ILE A C 1
ATOM 1371 O O . ILE A 1 188 ? -9.974 1.545 30.456 1.00 72.38 188 ILE A O 1
ATOM 1375 N N . ALA A 1 189 ? -10.573 3.696 30.322 1.00 85.19 189 ALA A N 1
ATOM 1376 C CA . ALA A 1 189 ? -11.978 3.411 30.076 1.00 85.19 189 ALA A CA 1
ATOM 1377 C C . ALA A 1 189 ? -12.194 2.931 28.635 1.00 85.19 189 ALA A C 1
ATOM 1379 O O . ALA A 1 189 ? -11.664 3.505 27.683 1.00 85.19 189 ALA A O 1
ATOM 1380 N N . LEU A 1 190 ? -12.943 1.837 28.529 1.00 88.19 190 LEU A N 1
ATOM 1381 C CA . LEU A 1 190 ? -13.327 1.109 27.325 1.00 88.19 190 LEU A CA 1
ATOM 1382 C C . LEU A 1 190 ? -12.336 1.013 26.099 1.00 88.19 190 LEU A C 1
ATOM 1384 O O . LEU A 1 190 ? -12.725 0.675 24.996 1.00 88.19 190 LEU A O 1
ATOM 1388 N N . GLU A 1 191 ? -11.012 1.136 26.214 1.00 80.25 191 GLU A N 1
ATOM 1389 C CA . GLU A 1 191 ? -10.018 0.329 25.408 1.00 80.25 191 GLU A CA 1
ATOM 1390 C C . GLU A 1 191 ? -10.524 -1.147 25.169 1.00 80.25 191 GLU A C 1
ATOM 1392 O O . GLU A 1 191 ? -11.171 -1.464 26.145 1.00 80.25 191 GLU A O 1
ATOM 1397 N N . GLN A 1 192 ? -10.323 -1.959 24.043 1.00 72.69 192 GLN A N 1
ATOM 1398 C CA . GLN A 1 192 ? -10.970 -3.245 23.351 1.00 72.69 192 GLN A CA 1
ATOM 1399 C C . GLN A 1 192 ? -12.519 -3.679 23.330 1.00 72.69 192 GLN A C 1
ATOM 1401 O O . GLN A 1 192 ? -12.965 -4.215 24.321 1.00 72.69 192 GLN A O 1
ATOM 1406 N N . ALA A 1 193 ? -13.339 -3.726 22.230 1.00 72.25 193 ALA A N 1
ATOM 1407 C CA . ALA A 1 193 ? -14.839 -4.043 22.209 1.00 72.25 193 ALA A CA 1
ATOM 1408 C C . ALA A 1 193 ? -15.393 -5.241 21.441 1.00 72.25 193 ALA A C 1
ATOM 1410 O O . ALA A 1 193 ? -14.659 -5.935 20.777 1.00 72.25 193 ALA A O 1
ATOM 1411 N N . GLY A 1 194 ? -16.712 -5.491 21.532 1.00 68.31 194 GLY A N 1
ATOM 1412 C CA . GLY A 1 194 ? -17.341 -6.784 21.296 1.00 68.31 194 GLY A CA 1
ATOM 1413 C C . GLY A 1 194 ? -16.724 -7.821 22.224 1.00 68.31 194 GLY A C 1
ATOM 1414 O O . GLY A 1 194 ? -16.710 -9.008 21.905 1.00 68.31 194 GLY A O 1
ATOM 1415 N N . ALA A 1 195 ? -16.083 -7.343 23.294 1.00 64.12 195 ALA A N 1
ATOM 1416 C CA . ALA A 1 195 ? -14.998 -8.027 23.942 1.00 64.12 195 ALA A CA 1
ATOM 1417 C C . ALA A 1 195 ? -15.583 -8.757 25.122 1.00 64.12 195 ALA A C 1
ATOM 1419 O O . ALA A 1 195 ? -15.642 -8.261 26.250 1.00 64.12 195 ALA A O 1
ATOM 1420 N N . GLN A 1 196 ? -15.987 -9.986 24.812 1.00 59.06 196 GLN A N 1
ATOM 1421 C CA . GLN A 1 196 ? -15.977 -11.090 25.756 1.00 59.06 196 GLN A CA 1
ATOM 1422 C C . GLN A 1 196 ? -14.823 -10.900 26.752 1.00 59.06 196 GLN A C 1
ATOM 1424 O O . GLN A 1 196 ? -13.732 -10.515 26.326 1.00 59.06 196 GLN A O 1
ATOM 1429 N N . GLU A 1 197 ? -15.033 -11.123 28.057 1.00 46.66 197 GLU A N 1
ATOM 1430 C CA . GLU A 1 197 ? -13.917 -11.067 29.010 1.00 46.66 197 GLU A CA 1
ATOM 1431 C C . GLU A 1 197 ? -12.905 -12.160 28.664 1.00 46.66 197 GLU A C 1
ATOM 1433 O O . GLU A 1 197 ? -12.952 -13.284 29.141 1.00 46.66 197 GLU A O 1
ATOM 1438 N N . PHE A 1 198 ? -11.941 -11.776 27.842 1.00 42.09 198 PHE A N 1
ATOM 1439 C CA . PHE A 1 198 ? -10.620 -12.365 27.747 1.00 42.09 198 PHE A CA 1
ATOM 1440 C C . PHE A 1 198 ? -9.684 -11.505 28.603 1.00 42.09 198 PHE A C 1
ATOM 1442 O O . PHE A 1 198 ? -8.607 -11.076 28.204 1.00 42.09 198 PHE A O 1
ATOM 1449 N N . THR A 1 199 ? -10.193 -11.135 29.782 1.00 54.44 199 THR A N 1
ATOM 1450 C CA . THR A 1 199 ? -9.728 -10.026 30.626 1.00 54.44 199 THR A CA 1
ATOM 1451 C C . THR A 1 199 ? -9.465 -8.716 29.834 1.00 54.44 199 THR A C 1
ATOM 1453 O O . THR A 1 199 ? -8.484 -8.009 30.064 1.00 54.44 199 THR A O 1
ATOM 1456 N N . GLY A 1 200 ? -10.433 -8.391 28.946 1.00 49.25 200 GLY A N 1
ATOM 1457 C CA . GLY A 1 200 ? -10.589 -7.249 28.002 1.00 49.25 200 GLY A CA 1
ATOM 1458 C C . GLY A 1 200 ? -11.189 -5.894 28.498 1.00 49.25 200 GLY A C 1
ATOM 1459 O O . GLY A 1 200 ? -10.643 -5.391 29.480 1.00 49.25 200 GLY A O 1
ATOM 1460 N N . HIS A 1 201 ? -12.190 -5.262 27.786 1.00 46.81 201 HIS A N 1
ATOM 1461 C CA . HIS A 1 201 ? -12.115 -3.812 27.351 1.00 46.81 201 HIS A CA 1
ATOM 1462 C C . HIS A 1 201 ? -13.486 -3.116 26.632 1.00 46.81 201 HIS A C 1
ATOM 1464 O O . HIS A 1 201 ? -14.479 -3.713 27.043 1.00 46.81 201 HIS A O 1
ATOM 1470 N N . ASN A 1 202 ? -13.691 -1.959 25.781 1.00 50.50 202 ASN A N 1
ATOM 1471 C CA . ASN A 1 202 ? -14.778 -1.527 24.674 1.00 50.50 202 ASN A CA 1
ATOM 1472 C C . ASN A 1 202 ? -14.973 -0.069 23.753 1.00 50.50 202 ASN A C 1
ATOM 1474 O O . ASN A 1 202 ? -15.368 0.925 24.314 1.00 50.50 202 ASN A O 1
ATOM 1478 N N . PHE A 1 203 ? -15.133 0.152 22.365 1.00 56.53 203 PHE A N 1
ATOM 1479 C CA . PHE A 1 203 ? -14.590 1.128 21.229 1.00 56.53 203 PHE A CA 1
ATOM 1480 C C . PHE A 1 203 ? -15.113 2.458 20.473 1.00 56.53 203 PHE A C 1
ATOM 1482 O O . PHE A 1 203 ? -16.265 2.817 20.610 1.00 56.53 203 PHE A O 1
ATOM 1489 N N . TRP A 1 204 ? -14.239 3.041 19.557 1.00 54.31 204 TRP A N 1
ATOM 1490 C CA . TRP A 1 204 ? -14.173 3.840 18.220 1.00 54.31 204 TRP A CA 1
ATOM 1491 C C . TRP A 1 204 ? -14.669 5.292 17.692 1.00 54.31 204 TRP A C 1
ATOM 1493 O O . TRP A 1 204 ? -14.059 5.706 16.724 1.00 54.31 204 TRP A O 1
ATOM 1503 N N . PHE A 1 205 ? -15.659 6.135 18.060 1.00 46.81 205 PHE A N 1
ATOM 1504 C CA . PHE A 1 205 ? -16.028 7.427 17.315 1.00 46.81 205 PHE A CA 1
ATOM 1505 C C . PHE A 1 205 ? -15.341 8.800 17.714 1.00 46.81 205 PHE A C 1
ATOM 1507 O O . PHE A 1 205 ? -14.627 8.858 18.710 1.00 46.81 205 PHE A O 1
ATOM 1514 N N . ASP A 1 206 ? -15.548 9.902 16.934 1.00 52.84 206 ASP A N 1
ATOM 1515 C CA . ASP A 1 206 ? -14.809 11.214 16.943 1.00 52.84 206 ASP A CA 1
ATOM 1516 C C . ASP A 1 206 ? -15.387 12.341 17.830 1.00 52.84 206 ASP A C 1
ATOM 1518 O O . ASP A 1 206 ? -16.584 12.372 18.120 1.00 52.84 206 ASP A O 1
ATOM 1522 N N . GLY A 1 207 ? -14.569 13.368 18.121 1.00 52.44 207 GLY A N 1
ATOM 1523 C CA . GLY A 1 207 ? -14.999 14.576 18.843 1.00 52.44 207 GLY A CA 1
ATOM 1524 C C . GLY A 1 207 ? -14.241 15.864 18.484 1.00 52.44 207 GLY A C 1
ATOM 1525 O O . GLY A 1 207 ? -13.191 16.150 19.057 1.00 52.44 207 GLY A O 1
ATOM 1526 N N . GLY A 1 208 ? -14.813 16.694 17.600 1.00 51.88 208 GLY A N 1
ATOM 1527 C CA . GLY A 1 208 ? -14.226 17.972 17.168 1.00 51.88 208 GLY A CA 1
ATOM 1528 C C . GLY A 1 208 ? -15.125 19.199 17.382 1.00 51.88 208 GLY A C 1
ATOM 1529 O O . GLY A 1 208 ? -16.140 19.353 16.713 1.00 51.88 208 GLY A O 1
ATOM 1530 N N . GLY A 1 209 ? -14.710 20.118 18.262 1.00 49.72 209 GLY A N 1
ATOM 1531 C CA . GLY A 1 209 ? -15.112 21.538 18.275 1.00 49.72 209 GLY A CA 1
ATOM 1532 C C . GLY A 1 209 ? -16.557 21.887 18.671 1.00 49.72 209 GLY A C 1
ATOM 1533 O O . GLY A 1 209 ? -16.760 22.585 19.660 1.00 49.72 209 GLY A O 1
ATOM 1534 N N . SER A 1 210 ? -17.553 21.453 17.895 1.00 41.62 210 SER A N 1
ATOM 1535 C CA . SER A 1 210 ? -18.968 21.854 18.023 1.00 41.62 210 SER A CA 1
ATOM 1536 C C . SER A 1 210 ? -19.849 20.856 18.789 1.00 41.62 210 SER A C 1
ATOM 1538 O O . SER A 1 210 ? -21.024 21.130 19.019 1.00 41.62 210 SER A O 1
ATOM 1540 N N . GLY A 1 211 ? -19.294 19.713 19.206 1.00 56.16 211 GLY A N 1
ATOM 1541 C CA . GLY A 1 211 ? -19.963 18.745 20.087 1.00 56.16 211 GLY A CA 1
ATOM 1542 C C . GLY A 1 211 ? -20.924 17.762 19.406 1.00 56.16 211 GLY A C 1
ATOM 1543 O O . GLY A 1 211 ? -21.631 17.040 20.103 1.00 56.16 211 GLY A O 1
ATOM 1544 N N . VAL A 1 212 ? -20.954 17.704 18.070 1.00 56.22 212 VAL A N 1
ATOM 1545 C CA . VAL A 1 212 ? -21.837 16.802 17.309 1.00 56.22 212 VAL A CA 1
ATOM 1546 C C . VAL A 1 212 ? -21.036 15.626 16.743 1.00 56.22 212 VAL A C 1
ATOM 1548 O O . VAL A 1 212 ? -20.240 15.802 15.824 1.00 56.22 212 VAL A O 1
ATOM 1551 N N . ALA A 1 213 ? -21.262 14.418 17.266 1.00 64.56 213 ALA A N 1
ATOM 1552 C CA . ALA A 1 213 ? -20.695 13.190 16.707 1.00 64.56 213 ALA A CA 1
ATOM 1553 C C . ALA A 1 213 ? -21.414 12.841 15.392 1.00 64.56 213 ALA A C 1
ATOM 1555 O O . ALA A 1 213 ? -22.562 12.391 15.401 1.00 64.56 213 ALA A O 1
ATOM 1556 N N . ILE A 1 214 ? -20.764 13.091 14.254 1.00 56.50 214 ILE A N 1
ATOM 1557 C CA . ILE A 1 214 ? -21.390 12.924 12.938 1.00 56.50 214 ILE A CA 1
ATOM 1558 C C . ILE A 1 214 ? -21.302 11.452 12.509 1.00 56.50 214 ILE A C 1
ATOM 1560 O O . ILE A 1 214 ? -20.207 10.907 12.348 1.00 56.50 214 ILE A O 1
ATOM 1564 N N . ALA A 1 215 ? -22.455 10.811 12.309 1.00 68.50 215 ALA A N 1
ATOM 1565 C CA . ALA A 1 215 ? -22.527 9.435 11.824 1.00 68.50 215 ALA A CA 1
ATOM 1566 C C . ALA A 1 215 ? -22.226 9.346 10.309 1.00 68.50 215 ALA A C 1
ATOM 1568 O O . ALA A 1 215 ? -22.499 10.307 9.582 1.00 68.50 215 ALA A O 1
ATOM 1569 N N . PRO A 1 216 ? -21.664 8.231 9.810 1.00 71.38 216 PRO A N 1
ATOM 1570 C CA . PRO A 1 216 ? -20.958 8.259 8.528 1.00 71.38 216 PRO A CA 1
ATOM 1571 C C . PRO A 1 216 ? -21.841 8.252 7.273 1.00 71.38 216 PRO A C 1
ATOM 1573 O O . PRO A 1 216 ? -22.839 7.538 7.207 1.00 71.38 216 PRO A O 1
ATOM 1576 N N . GLY A 1 217 ? -21.439 9.038 6.261 1.00 64.19 217 GLY A N 1
ATOM 1577 C CA . GLY A 1 217 ? -21.995 8.979 4.896 1.00 64.19 217 GLY A CA 1
ATOM 1578 C C . GLY A 1 217 ? -22.995 10.056 4.477 1.00 64.19 217 GLY A C 1
ATOM 1579 O O . GLY A 1 217 ? -23.792 9.808 3.577 1.00 64.19 217 GLY A O 1
ATOM 1580 N N . SER A 1 218 ? -22.975 11.236 5.100 1.00 57.28 218 SER A N 1
ATOM 1581 C CA . SER A 1 218 ? -23.891 12.351 4.785 1.00 57.28 218 SER A CA 1
ATOM 1582 C C . SER A 1 218 ? -23.175 13.572 4.180 1.00 57.28 218 SER A C 1
ATOM 1584 O O . SER A 1 218 ? -21.972 13.721 4.397 1.00 57.28 218 SER A O 1
ATOM 1586 N N . PRO A 1 219 ? -23.878 14.485 3.471 1.00 78.12 219 PRO A N 1
ATOM 1587 C CA . PRO A 1 219 ? -23.283 15.712 2.930 1.00 78.12 219 PRO A CA 1
ATOM 1588 C C . PRO A 1 219 ? -22.614 16.570 4.020 1.00 78.12 219 PRO A C 1
ATOM 1590 O O . PRO A 1 219 ? -23.295 17.210 4.818 1.00 78.12 219 PRO A O 1
ATOM 1593 N N . GLY A 1 220 ? -21.277 16.570 4.053 1.00 72.62 220 GLY A N 1
ATOM 1594 C CA . GLY A 1 220 ? -20.470 17.267 5.065 1.00 72.62 220 GLY A CA 1
ATOM 1595 C C . GLY A 1 220 ? -20.012 16.424 6.267 1.00 72.62 220 GLY A C 1
ATOM 1596 O O . GLY A 1 220 ? -19.470 16.988 7.214 1.00 72.62 220 GLY A O 1
ATOM 1597 N N . TRP A 1 221 ? -20.205 15.099 6.265 1.00 72.81 221 TRP A N 1
ATOM 1598 C CA . TRP A 1 221 ? -19.537 14.197 7.217 1.00 72.81 221 TRP A CA 1
ATOM 1599 C C . TRP A 1 221 ? -18.046 14.072 6.875 1.00 72.81 221 TRP A C 1
ATOM 1601 O O . TRP A 1 221 ? -17.739 13.830 5.716 1.00 72.81 221 TRP A O 1
ATOM 1611 N N . ASP A 1 222 ? -17.132 14.207 7.848 1.00 72.12 222 ASP A N 1
ATOM 1612 C CA . ASP A 1 222 ? -15.682 14.174 7.578 1.00 72.12 222 ASP A CA 1
ATOM 1613 C C . ASP A 1 222 ? -14.801 13.836 8.809 1.00 72.12 222 ASP A C 1
ATOM 1615 O O . ASP A 1 222 ? -13.973 14.629 9.261 1.00 72.12 222 ASP A O 1
ATOM 1619 N N . TYR A 1 223 ? -14.984 12.649 9.391 1.00 72.19 223 TYR A N 1
ATOM 1620 C CA . TYR A 1 223 ? -14.281 12.196 10.606 1.00 72.19 223 TYR A CA 1
ATOM 1621 C C . TYR A 1 223 ? -12.749 12.313 10.480 1.00 72.19 223 TYR A C 1
ATOM 1623 O O . TYR A 1 223 ? -12.145 11.600 9.679 1.00 72.19 223 TYR A O 1
ATOM 1631 N N . GLN A 1 224 ? -12.104 13.183 11.271 1.00 72.62 224 GLN A N 1
ATOM 1632 C CA . GLN A 1 224 ? -10.677 13.559 11.141 1.00 72.62 224 GLN A CA 1
ATOM 1633 C C . GLN A 1 224 ? -10.170 13.697 9.684 1.00 72.62 224 GLN A C 1
ATOM 1635 O O . GLN A 1 224 ? -9.011 13.400 9.360 1.00 72.62 224 GLN A O 1
ATOM 1640 N N . GLY A 1 225 ? -11.031 14.166 8.782 1.00 82.75 225 GLY A N 1
ATOM 1641 C CA . GLY A 1 225 ? -10.711 14.330 7.368 1.00 82.75 225 GLY A CA 1
ATOM 1642 C C . GLY A 1 225 ? -10.918 13.091 6.489 1.00 82.75 225 GLY A C 1
ATOM 1643 O O . GLY A 1 225 ? -10.239 13.025 5.468 1.00 82.75 225 GLY A O 1
ATOM 1644 N N . LEU A 1 226 ? -11.733 12.096 6.883 1.00 73.94 226 LEU A N 1
ATOM 1645 C CA . LEU A 1 226 ? -12.019 10.852 6.134 1.00 73.94 226 LEU A CA 1
ATOM 1646 C C . LEU A 1 226 ? -12.644 11.046 4.744 1.00 73.94 226 LEU A C 1
ATOM 1648 O O . LEU A 1 226 ? -12.201 10.401 3.796 1.00 73.94 226 LEU A O 1
ATOM 1652 N N . GLU A 1 227 ? -13.620 11.935 4.605 1.00 78.25 227 GLU A N 1
ATOM 1653 C CA . GLU A 1 227 ? -14.405 12.155 3.381 1.00 78.25 227 GLU A CA 1
ATOM 1654 C C . GLU A 1 227 ? -13.807 13.258 2.498 1.00 78.25 227 GLU A C 1
ATOM 1656 O O . GLU A 1 227 ? -13.755 13.107 1.280 1.00 78.25 227 GLU A O 1
ATOM 1661 N N . THR A 1 228 ? -13.282 14.339 3.094 1.00 83.75 228 THR A N 1
ATOM 1662 C CA . THR A 1 228 ? -12.531 15.381 2.361 1.00 83.75 228 THR A CA 1
ATOM 1663 C C . THR A 1 228 ? -11.318 14.772 1.671 1.00 83.75 228 THR A C 1
ATOM 1665 O O . THR A 1 228 ? -10.944 15.183 0.573 1.00 83.75 228 THR A O 1
ATOM 1668 N N . ARG A 1 229 ? -10.722 13.755 2.304 1.00 81.81 229 ARG A N 1
ATOM 1669 C CA . ARG A 1 229 ? -9.782 12.862 1.642 1.00 81.81 229 ARG A CA 1
ATOM 1670 C C . ARG A 1 229 ? -10.505 11.955 0.649 1.00 81.81 229 ARG A C 1
ATOM 1672 O O . ARG A 1 229 ? -10.209 12.065 -0.535 1.00 81.81 229 ARG A O 1
ATOM 1679 N N . ASN A 1 230 ? -11.435 11.094 1.079 1.00 76.94 230 ASN A N 1
ATOM 1680 C CA . ASN A 1 230 ? -12.103 10.122 0.202 1.00 76.94 230 ASN A CA 1
ATOM 1681 C C . ASN A 1 230 ? -13.601 10.386 -0.047 1.00 76.94 230 ASN A C 1
ATOM 1683 O O . ASN A 1 230 ? -14.438 9.832 0.669 1.00 76.94 230 ASN A O 1
ATOM 1687 N N . PRO A 1 231 ? -13.956 11.126 -1.118 1.00 84.06 231 PRO A N 1
ATOM 1688 C CA . PRO A 1 231 ? -15.342 11.293 -1.538 1.00 84.06 231 PRO A CA 1
ATOM 1689 C C . PRO A 1 231 ? -16.039 9.946 -1.782 1.00 84.06 231 PRO A C 1
ATOM 1691 O O . PRO A 1 231 ? -15.688 9.209 -2.707 1.00 84.06 231 PRO A O 1
ATOM 1694 N N . GLY A 1 232 ? -17.044 9.650 -0.959 1.00 84.06 232 GLY A N 1
ATOM 1695 C CA . GLY A 1 232 ? -17.848 8.431 -0.963 1.00 84.06 232 GLY A CA 1
ATOM 1696 C C . GLY A 1 232 ? -17.524 7.418 0.143 1.00 84.06 232 GLY A C 1
ATOM 1697 O O . GLY A 1 232 ? -18.218 6.399 0.220 1.00 84.06 232 GLY A O 1
ATOM 1698 N N . ILE A 1 233 ? -16.514 7.635 0.999 1.00 76.44 233 ILE A N 1
ATOM 1699 C CA . ILE A 1 233 ? -16.126 6.618 1.994 1.00 76.44 233 ILE A CA 1
ATOM 1700 C C . ILE A 1 233 ? -17.164 6.459 3.100 1.00 76.44 233 ILE A C 1
ATOM 1702 O O . ILE A 1 233 ? -17.512 5.334 3.453 1.00 76.44 233 ILE A O 1
ATOM 1706 N N . GLY A 1 234 ? -17.743 7.556 3.586 1.00 72.25 234 GLY A N 1
ATOM 1707 C CA . GLY A 1 234 ? -18.773 7.548 4.617 1.00 72.25 234 GLY A CA 1
ATOM 1708 C C . GLY A 1 234 ? -19.993 6.705 4.236 1.00 72.25 234 GLY A C 1
ATOM 1709 O O . GLY A 1 234 ? -20.574 6.042 5.089 1.00 72.25 234 GLY A O 1
ATOM 1710 N N . ALA A 1 235 ? -20.359 6.683 2.949 1.00 76.06 235 ALA A N 1
ATOM 1711 C CA . ALA A 1 235 ? -21.496 5.909 2.444 1.00 76.06 235 ALA A CA 1
ATOM 1712 C C . ALA A 1 235 ? -21.261 4.389 2.538 1.00 76.06 235 ALA A C 1
ATOM 1714 O O . ALA A 1 235 ? -22.191 3.623 2.796 1.00 76.06 235 ALA A O 1
ATOM 1715 N N . LYS A 1 236 ? -20.003 3.950 2.404 1.00 75.25 236 LYS A N 1
ATOM 1716 C CA . LYS A 1 236 ? -19.576 2.586 2.743 1.00 75.25 236 LYS A CA 1
ATOM 1717 C C . LYS A 1 236 ? -19.537 2.407 4.271 1.00 75.25 236 LYS A C 1
ATOM 1719 O O . LYS A 1 236 ? -20.060 1.410 4.770 1.00 75.25 236 LYS A O 1
ATOM 1724 N N . ILE A 1 237 ? -19.100 3.442 5.013 1.00 73.94 237 ILE A N 1
ATOM 1725 C CA . ILE A 1 237 ? -19.104 3.498 6.493 1.00 73.94 237 ILE A CA 1
ATOM 1726 C C . ILE A 1 237 ? -20.523 3.497 7.119 1.00 73.94 237 ILE A C 1
ATOM 1728 O O . ILE A 1 237 ? -20.688 3.617 8.329 1.00 73.94 237 ILE A O 1
ATOM 1732 N N . LEU A 1 238 ? -21.575 3.275 6.333 1.00 65.50 238 LEU A N 1
ATOM 1733 C CA . LEU A 1 238 ? -22.928 3.014 6.824 1.00 65.50 238 LEU A CA 1
ATOM 1734 C C . LEU A 1 238 ? -23.378 1.561 6.591 1.00 65.50 238 LEU A C 1
ATOM 1736 O O . LEU A 1 238 ? -24.047 0.972 7.437 1.00 65.50 238 LEU A O 1
ATOM 1740 N N . ALA A 1 239 ? -22.979 0.950 5.474 1.00 69.69 239 ALA A N 1
ATOM 1741 C CA . ALA A 1 239 ? -23.527 -0.325 4.998 1.00 69.69 239 ALA A CA 1
ATOM 1742 C C . ALA A 1 239 ? -23.060 -1.565 5.783 1.00 69.69 239 ALA A C 1
ATOM 1744 O O . ALA A 1 239 ? -23.664 -2.630 5.680 1.00 69.69 239 ALA A O 1
ATOM 1745 N N . ALA A 1 240 ? -21.950 -1.451 6.513 1.00 62.22 240 ALA A N 1
ATOM 1746 C CA . ALA A 1 240 ? -21.122 -2.611 6.828 1.00 62.22 240 ALA A CA 1
ATOM 1747 C C . ALA A 1 240 ? -21.214 -3.129 8.277 1.00 62.22 240 ALA A C 1
ATOM 1749 O O . ALA A 1 240 ? -20.827 -4.267 8.541 1.00 62.22 240 ALA A O 1
ATOM 1750 N N . ALA A 1 241 ? -21.708 -2.332 9.230 1.00 57.66 241 ALA A N 1
ATOM 1751 C CA . ALA A 1 241 ? -21.599 -2.684 10.647 1.00 57.66 241 ALA A CA 1
ATOM 1752 C C . ALA A 1 241 ? -22.856 -3.307 11.220 1.00 57.66 241 ALA A C 1
ATOM 1754 O O . ALA A 1 241 ? -23.954 -2.771 11.091 1.00 57.66 241 ALA A O 1
ATOM 1755 N N . VAL A 1 242 ? -22.614 -4.406 11.927 1.00 54.03 242 VAL A N 1
ATOM 1756 C CA . VAL A 1 242 ? -23.593 -5.131 12.718 1.00 54.03 242 VAL A CA 1
ATOM 1757 C C . VAL A 1 242 ? -23.084 -5.148 14.156 1.00 54.03 242 VAL A C 1
ATOM 1759 O O . VAL A 1 242 ? -22.238 -5.969 14.504 1.00 54.03 242 VAL A O 1
ATOM 1762 N N . PRO A 1 243 ? -23.488 -4.144 14.941 1.00 60.31 243 PRO A N 1
ATOM 1763 C CA . PRO A 1 243 ? -23.726 -4.193 16.369 1.00 60.31 243 PRO A CA 1
ATOM 1764 C C . PRO A 1 243 ? -24.466 -5.402 16.951 1.00 60.31 243 PRO A C 1
ATOM 1766 O O . PRO A 1 243 ? -25.472 -5.825 16.403 1.00 60.31 243 PRO A O 1
ATOM 1769 N N . ALA A 1 244 ? -24.039 -5.879 18.129 1.00 55.53 244 ALA A N 1
ATOM 1770 C CA . ALA A 1 244 ? -24.425 -7.175 18.708 1.00 55.53 244 ALA A CA 1
ATOM 1771 C C . ALA A 1 244 ? -25.927 -7.526 18.704 1.00 55.53 244 ALA A C 1
ATOM 1773 O O . ALA A 1 244 ? -26.599 -7.265 19.702 1.00 55.53 244 ALA A O 1
ATOM 1774 N N . ALA A 1 245 ? -26.413 -8.251 17.683 1.00 57.69 245 ALA A N 1
ATOM 1775 C CA . ALA A 1 245 ? -27.851 -8.527 17.539 1.00 57.69 245 ALA A CA 1
ATOM 1776 C C . ALA A 1 245 ? -28.217 -9.943 17.007 1.00 57.69 245 ALA A C 1
ATOM 1778 O O . ALA A 1 245 ? -28.723 -10.078 15.899 1.00 57.69 245 ALA A O 1
ATOM 1779 N N . SER A 1 246 ? -28.073 -11.083 17.702 1.00 53.09 246 SER A N 1
ATOM 1780 C CA . SER A 1 246 ? -27.418 -11.475 18.969 1.00 53.09 246 SER A CA 1
ATOM 1781 C C . SER A 1 246 ? -27.424 -10.407 20.086 1.00 53.09 246 SER A C 1
ATOM 1783 O O . SER A 1 246 ? -28.518 -9.948 20.387 1.00 53.09 246 SER A O 1
ATOM 1785 N N . ARG A 1 247 ? -26.367 -9.916 20.767 1.00 54.50 247 ARG A N 1
ATOM 1786 C CA . ARG A 1 247 ? -25.241 -10.509 21.545 1.00 54.50 247 ARG A CA 1
ATOM 1787 C C . ARG A 1 247 ? -24.100 -11.290 20.862 1.00 54.50 247 ARG A C 1
ATOM 1789 O O . ARG A 1 247 ? -23.895 -12.461 21.168 1.00 54.50 247 ARG A O 1
ATOM 1796 N N . ALA A 1 248 ? -23.367 -10.670 19.926 1.00 56.62 248 ALA A N 1
ATOM 1797 C CA . ALA A 1 248 ? -22.161 -11.244 19.288 1.00 56.62 248 ALA A CA 1
ATOM 1798 C C . ALA A 1 248 ? -21.138 -10.208 18.737 1.00 56.62 248 ALA A C 1
ATOM 1800 O O . ALA A 1 248 ? -20.205 -10.583 18.025 1.00 56.62 248 ALA A O 1
ATOM 1801 N N . GLU A 1 249 ? -21.361 -8.898 18.936 1.00 64.44 249 GLU A N 1
ATOM 1802 C CA . GLU A 1 249 ? -20.839 -7.880 18.001 1.00 64.44 249 GLU A CA 1
ATOM 1803 C C . GLU A 1 249 ? -20.726 -6.437 18.550 1.00 64.44 249 GLU A C 1
ATOM 1805 O O . GLU A 1 249 ? -20.938 -5.485 17.813 1.00 64.44 249 GLU A O 1
ATOM 1810 N N . VAL A 1 250 ? -20.516 -6.243 19.858 1.00 68.69 250 VAL A N 1
ATOM 1811 C CA . VAL A 1 250 ? -20.978 -5.002 20.522 1.00 68.69 250 VAL A CA 1
ATOM 1812 C C . VAL A 1 250 ? -20.046 -3.806 20.267 1.00 68.69 250 VAL A C 1
ATOM 1814 O O . VAL A 1 250 ? -18.896 -3.859 20.693 1.00 68.69 250 VAL A O 1
ATOM 1817 N N . ALA A 1 251 ? -20.412 -2.782 19.489 1.00 47.66 251 ALA A N 1
ATOM 1818 C CA . ALA A 1 251 ? -21.603 -1.915 19.481 1.00 47.66 251 ALA A CA 1
ATOM 1819 C C . ALA A 1 251 ? -21.780 -0.975 20.663 1.00 47.66 251 ALA A C 1
ATOM 1821 O O . ALA A 1 251 ? -21.749 -1.411 21.808 1.00 47.66 251 ALA A O 1
ATOM 1822 N N . TYR A 1 252 ? -22.155 0.271 20.356 1.00 65.19 252 TYR A N 1
ATOM 1823 C CA . TYR A 1 252 ? -22.797 1.206 21.290 1.00 65.19 252 TYR A CA 1
ATOM 1824 C C . TYR A 1 252 ? -21.974 1.431 22.571 1.00 65.19 252 TYR A C 1
ATOM 1826 O O . TYR A 1 252 ? -22.329 1.017 23.678 1.00 65.19 252 TYR A O 1
ATOM 1834 N N . LEU A 1 253 ? -20.835 2.083 22.347 1.00 82.25 253 LEU A N 1
ATOM 1835 C CA . LEU A 1 253 ? -19.637 2.112 23.178 1.00 82.25 253 LEU A CA 1
ATOM 1836 C C . LEU A 1 253 ? -19.262 3.580 23.404 1.00 82.25 253 LEU A C 1
ATOM 1838 O O . LEU A 1 253 ? -19.142 4.288 22.406 1.00 82.25 253 LEU A O 1
ATOM 1842 N N . THR A 1 254 ? -19.008 4.031 24.641 1.00 82.31 254 THR A N 1
ATOM 1843 C CA . THR A 1 254 ? -18.474 5.395 24.861 1.00 82.31 254 THR A CA 1
ATOM 1844 C C . THR A 1 254 ? -17.459 5.537 25.995 1.00 82.31 254 THR A C 1
ATOM 1846 O O . THR A 1 254 ? -17.796 5.247 27.138 1.00 82.31 254 THR A O 1
ATOM 1849 N N . ALA A 1 255 ? -16.254 6.052 25.708 1.00 80.19 255 ALA A N 1
ATOM 1850 C CA . ALA A 1 255 ? -15.206 6.372 26.685 1.00 80.19 255 ALA A CA 1
ATOM 1851 C C . ALA A 1 255 ? -14.093 7.313 26.185 1.00 80.19 255 ALA A C 1
ATOM 1853 O O . ALA A 1 255 ? -13.867 7.498 24.993 1.00 80.19 255 ALA A O 1
ATOM 1854 N N . VAL A 1 256 ? -13.376 7.899 27.148 1.00 77.31 256 VAL A N 1
ATOM 1855 C CA . VAL A 1 256 ? -12.248 8.831 26.975 1.00 77.31 256 VAL A CA 1
ATOM 1856 C C . VAL A 1 256 ? -11.226 8.555 28.089 1.00 77.31 256 VAL A C 1
ATOM 1858 O O . VAL A 1 256 ? -11.614 8.195 29.201 1.00 77.31 256 VAL A O 1
ATOM 1861 N N . SER A 1 257 ? -9.928 8.624 27.772 1.00 80.81 257 SER A N 1
ATOM 1862 C CA . SER A 1 257 ? -8.845 7.941 28.508 1.00 80.81 257 SER A CA 1
ATOM 1863 C C . SER A 1 257 ? -7.464 8.264 27.882 1.00 80.81 257 SER A C 1
ATOM 1865 O O . SER A 1 257 ? -7.382 8.775 26.771 1.00 80.81 257 SER A O 1
ATOM 1867 N N . ARG A 1 258 ? -6.335 7.950 28.541 1.00 89.06 258 ARG A N 1
ATOM 1868 C CA . ARG A 1 258 ? -4.995 8.052 27.910 1.00 89.06 258 ARG A CA 1
ATOM 1869 C C . ARG A 1 258 ? -4.832 7.075 26.739 1.00 89.06 258 ARG A C 1
ATOM 1871 O O . ARG A 1 258 ? -4.184 7.399 25.746 1.00 89.06 258 ARG A O 1
ATOM 1878 N N . ASP A 1 259 ? -5.414 5.894 26.880 1.00 74.38 259 ASP A N 1
ATOM 1879 C CA . ASP A 1 259 ? -5.394 4.788 25.927 1.00 74.38 259 ASP A CA 1
ATOM 1880 C C . ASP A 1 259 ? -6.836 4.494 25.449 1.00 74.38 259 ASP A C 1
ATOM 1882 O O . ASP A 1 259 ? -7.232 3.344 25.263 1.00 74.38 259 ASP A O 1
ATOM 1886 N N . ALA A 1 260 ? -7.675 5.533 25.332 1.00 76.88 260 ALA A N 1
ATOM 1887 C CA . ALA A 1 260 ? -9.118 5.350 25.225 1.00 76.88 260 ALA A CA 1
ATOM 1888 C C . ALA A 1 260 ? -9.487 4.553 24.005 1.00 76.88 260 ALA A C 1
ATOM 1890 O O . ALA A 1 260 ? -9.138 4.956 22.890 1.00 76.88 260 ALA A O 1
ATOM 1891 N N . MET A 1 261 ? -10.269 3.495 24.219 1.00 86.88 261 MET A N 1
ATOM 1892 C CA . MET A 1 261 ? -10.944 2.824 23.121 1.00 86.88 261 MET A CA 1
ATOM 1893 C C . MET A 1 261 ? -9.982 2.584 21.959 1.00 86.88 261 MET A C 1
ATOM 1895 O O . MET A 1 261 ? -10.350 2.859 20.830 1.00 86.88 261 MET A O 1
ATOM 1899 N N . ASN A 1 262 ? -8.759 2.107 22.271 1.00 67.69 262 ASN A N 1
ATOM 1900 C CA . ASN A 1 262 ? -7.763 1.479 21.384 1.00 67.69 262 ASN A CA 1
ATOM 1901 C C . ASN A 1 262 ? -7.767 -0.059 21.600 1.00 67.69 262 ASN A C 1
ATOM 1903 O O . ASN A 1 262 ? -7.940 -0.467 22.749 1.00 67.69 262 ASN A O 1
ATOM 1907 N N . LEU A 1 263 ? -7.671 -0.899 20.551 1.00 67.75 263 LEU A N 1
ATOM 1908 C CA . LEU A 1 263 ? -7.759 -2.392 20.568 1.00 67.75 263 LEU A CA 1
ATOM 1909 C C . LEU A 1 263 ? -9.107 -3.145 20.297 1.00 67.75 263 LEU A C 1
ATOM 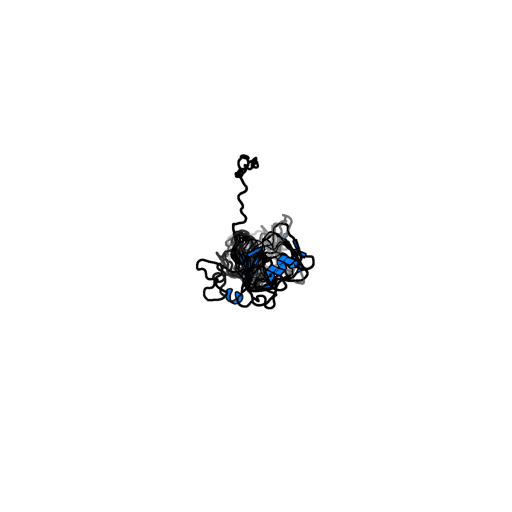1911 O O . LEU A 1 263 ? -9.316 -4.191 20.898 1.00 67.75 263 LEU A O 1
ATOM 1915 N N . THR A 1 264 ? -10.070 -2.728 19.467 1.00 68.44 264 THR A N 1
ATOM 1916 C CA . THR A 1 264 ? -11.364 -3.468 19.315 1.00 68.44 264 THR A CA 1
ATOM 1917 C C . THR A 1 264 ? -11.295 -4.956 19.018 1.00 68.44 264 THR A C 1
ATOM 1919 O O . THR A 1 264 ? -10.382 -5.406 18.345 1.00 68.44 264 THR A O 1
ATOM 1922 N N . ILE A 1 265 ? -12.396 -5.659 19.307 1.00 71.88 265 ILE A N 1
ATOM 1923 C CA . ILE A 1 265 ? -12.938 -6.717 18.443 1.00 71.88 265 ILE A CA 1
ATOM 1924 C C . ILE A 1 265 ? -14.037 -6.112 17.543 1.00 71.88 265 ILE A C 1
ATOM 1926 O O . ILE A 1 265 ? -13.732 -5.593 16.474 1.00 71.88 265 ILE A O 1
ATOM 1930 N N . LYS A 1 266 ? -15.305 -6.049 17.969 1.00 50.81 266 LYS A N 1
ATOM 1931 C CA . LYS A 1 266 ? -16.429 -5.616 17.118 1.00 50.81 266 LYS A CA 1
ATOM 1932 C C . LYS A 1 266 ? -16.994 -4.221 17.441 1.00 50.81 266 LYS A C 1
ATOM 1934 O O . LYS A 1 266 ? -17.998 -4.078 18.105 1.00 50.81 266 LYS A O 1
ATOM 1939 N N . GLY A 1 267 ? -16.360 -3.201 16.875 1.00 41.56 267 GLY A N 1
ATOM 1940 C CA . GLY A 1 267 ? -16.780 -1.798 16.802 1.00 41.56 267 GLY A CA 1
ATOM 1941 C C . GLY A 1 267 ? -16.892 -1.366 15.337 1.00 41.56 267 GLY A C 1
ATOM 1942 O O . GLY A 1 267 ? -16.364 -0.362 14.878 1.00 41.56 267 GLY A O 1
ATOM 1943 N N . VAL A 1 268 ? -17.518 -2.234 14.562 1.00 43.09 268 VAL A N 1
ATOM 1944 C CA . VAL A 1 268 ? -18.903 -1.975 14.176 1.00 43.09 268 VAL A CA 1
ATOM 1945 C C . VAL A 1 268 ? -19.646 -1.054 15.202 1.00 43.09 268 VAL A C 1
ATOM 1947 O O . VAL A 1 268 ? -20.276 -1.552 16.126 1.00 43.09 268 VAL A O 1
ATOM 1950 N N . ASP A 1 269 ? -19.509 0.282 15.049 1.00 50.69 269 ASP A N 1
ATOM 1951 C CA . ASP A 1 269 ? -20.169 1.425 15.770 1.00 50.69 269 ASP A CA 1
ATOM 1952 C C . ASP A 1 269 ? -19.781 1.747 17.259 1.00 50.69 269 ASP A C 1
ATOM 1954 O O . ASP A 1 269 ? -19.509 0.817 18.022 1.00 50.69 269 ASP A O 1
ATOM 1958 N N . SER A 1 270 ? -19.636 3.044 17.688 1.00 83.75 270 SER A N 1
ATOM 1959 C CA . SER A 1 270 ? -18.610 3.448 18.728 1.00 83.75 270 SER A CA 1
ATOM 1960 C C . SER A 1 270 ? -18.506 4.933 19.339 1.00 83.75 270 SER A C 1
ATOM 1962 O O . SER A 1 270 ? -19.343 5.760 19.002 1.00 83.75 270 SER A O 1
ATOM 1964 N N . PHE A 1 271 ? -17.476 5.287 20.192 1.00 85.44 271 PHE A N 1
ATOM 1965 C CA . PHE A 1 271 ? -16.853 6.630 20.616 1.00 85.44 271 PHE A CA 1
ATOM 1966 C C . PHE A 1 271 ? -15.310 6.529 20.979 1.00 85.44 271 PHE A C 1
ATOM 1968 O O . PHE A 1 271 ? -14.856 5.399 20.955 1.00 85.44 271 PHE A O 1
ATOM 1975 N N . ALA A 1 272 ? -14.481 7.585 21.257 1.00 80.19 272 ALA A N 1
ATOM 1976 C CA . ALA A 1 272 ? -13.097 7.519 21.870 1.00 80.19 272 ALA A CA 1
ATOM 1977 C C . ALA A 1 272 ? -12.328 8.866 22.183 1.00 80.19 272 ALA A C 1
ATOM 1979 O O . ALA A 1 272 ? -12.881 9.957 22.090 1.00 80.19 272 ALA A O 1
ATOM 1980 N N . GLY A 1 273 ? -10.998 8.777 22.480 1.00 72.62 273 GLY A N 1
ATOM 1981 C CA . GLY A 1 273 ? -9.953 9.846 22.437 1.00 72.62 273 GLY A CA 1
ATOM 1982 C C . GLY A 1 273 ? -8.767 9.676 23.437 1.00 72.62 273 GLY A C 1
ATOM 1983 O O . GLY A 1 273 ? -9.041 9.520 24.618 1.00 72.62 273 GLY A O 1
ATOM 1984 N N . GLY A 1 274 ? -7.476 9.736 23.028 1.00 90.62 274 GLY A N 1
ATOM 1985 C CA . GLY A 1 274 ? -6.265 9.449 23.860 1.00 90.62 274 GLY A CA 1
ATOM 1986 C C . GLY A 1 274 ? -4.893 9.627 23.143 1.00 90.62 274 GLY A C 1
ATOM 1987 O O . GLY A 1 274 ? -4.880 10.105 22.018 1.00 90.62 274 GLY A O 1
ATOM 1988 N N . TYR A 1 275 ? -3.742 9.240 23.739 1.00 88.56 275 TYR A N 1
ATOM 1989 C CA . TYR A 1 275 ? -2.389 9.157 23.098 1.00 88.56 275 TYR A CA 1
ATOM 1990 C C . TYR A 1 275 ? -2.277 7.939 22.174 1.00 88.56 275 TYR A C 1
ATOM 1992 O O . TYR A 1 275 ? -1.803 8.034 21.038 1.00 88.56 275 TYR A O 1
ATOM 2000 N N . ARG A 1 276 ? -2.765 6.805 22.674 1.00 63.50 276 ARG A N 1
ATOM 2001 C CA . ARG A 1 276 ? -3.399 5.771 21.870 1.00 63.50 276 ARG A CA 1
ATOM 2002 C C . ARG A 1 276 ? -4.884 5.914 22.122 1.00 63.50 276 ARG A C 1
ATOM 2004 O O . ARG A 1 276 ? -5.474 5.141 22.864 1.00 63.50 276 ARG A O 1
ATOM 2011 N N . ALA A 1 277 ? -5.511 6.913 21.527 1.00 70.69 277 ALA A N 1
ATOM 2012 C CA . ALA A 1 277 ? -6.881 6.619 21.166 1.00 70.69 277 ALA A CA 1
ATOM 2013 C C . ALA A 1 277 ? -6.822 5.477 20.155 1.00 70.69 277 ALA A C 1
ATOM 2015 O O . ALA A 1 277 ? -5.868 5.456 19.387 1.00 70.69 277 ALA A O 1
ATOM 2016 N N . LEU A 1 278 ? -7.841 4.624 20.107 1.00 65.25 278 LEU A N 1
ATOM 2017 C CA . LEU A 1 278 ? -8.483 4.230 18.850 1.00 65.25 278 LEU A CA 1
ATOM 2018 C C . LEU A 1 278 ? -7.693 3.491 17.754 1.00 65.25 278 LEU A C 1
ATOM 2020 O O . LEU A 1 278 ? -8.280 2.886 16.870 1.00 65.25 278 LEU A O 1
ATOM 2024 N N . ALA A 1 279 ? -6.380 3.437 17.831 1.00 54.59 279 ALA A N 1
ATOM 2025 C CA . ALA A 1 279 ? -5.572 2.518 17.089 1.00 54.59 279 ALA A CA 1
ATOM 2026 C C . ALA A 1 279 ? -5.882 1.072 17.489 1.00 54.59 279 ALA A C 1
ATOM 2028 O O . ALA A 1 279 ? -6.557 0.807 18.494 1.00 54.59 279 ALA A O 1
ATOM 2029 N N . TYR A 1 280 ? -5.344 0.126 16.719 1.00 63.06 280 TYR A N 1
ATOM 2030 C CA . TYR A 1 280 ? -5.463 -1.315 16.976 1.00 63.06 280 TYR A CA 1
ATOM 2031 C C . TYR A 1 280 ? -6.911 -1.826 16.955 1.00 63.06 280 TYR A C 1
ATOM 2033 O O . TYR A 1 280 ? -7.223 -2.893 17.478 1.00 63.06 280 TYR A O 1
ATOM 2041 N N . ASN A 1 281 ? -7.821 -1.049 16.389 1.00 60.97 281 ASN A N 1
ATOM 2042 C CA . ASN A 1 281 ? -9.228 -1.368 16.308 1.00 60.97 281 ASN A CA 1
ATOM 2043 C C . ASN A 1 281 ? -9.395 -2.423 15.177 1.00 60.97 281 ASN A C 1
ATOM 2045 O O . ASN A 1 281 ? -8.843 -2.291 14.083 1.00 60.97 281 ASN A O 1
ATOM 2049 N N . PHE A 1 282 ? -10.105 -3.524 15.455 1.00 65.50 282 PHE A N 1
ATOM 2050 C CA . PHE A 1 282 ? -10.195 -4.704 14.570 1.00 65.50 282 PHE A CA 1
ATOM 2051 C C . PHE A 1 282 ? -11.262 -4.547 13.483 1.00 65.50 282 PHE A C 1
ATOM 2053 O O . PHE A 1 282 ? -10.966 -4.207 12.340 1.00 65.50 282 PHE A O 1
ATOM 2060 N N . LEU A 1 283 ? -12.522 -4.737 13.874 1.00 34.56 283 LEU A N 1
ATOM 2061 C CA . LEU A 1 283 ? -13.710 -4.457 13.088 1.00 34.56 283 LEU A CA 1
ATOM 2062 C C . LEU A 1 283 ? -14.265 -3.147 13.706 1.00 34.56 283 LEU A C 1
ATOM 2064 O O . LEU A 1 283 ? -14.450 -3.110 14.919 1.00 34.56 283 LEU A O 1
ATOM 2068 N N . ALA A 1 284 ? -14.538 -2.027 13.036 1.00 39.19 284 ALA A N 1
ATOM 2069 C CA . ALA A 1 284 ? -14.482 -1.709 11.618 1.00 39.19 284 ALA A CA 1
ATOM 2070 C C . ALA A 1 284 ? -14.666 -2.870 10.667 1.00 39.19 284 ALA A C 1
ATOM 2072 O O . ALA A 1 284 ? -13.807 -3.290 9.909 1.00 39.19 284 ALA A O 1
ATOM 2073 N N . TYR A 1 285 ? -15.887 -3.332 10.652 1.00 37.97 285 TYR A N 1
ATOM 2074 C CA . TYR A 1 285 ? -16.564 -3.077 9.421 1.00 37.97 285 TYR A CA 1
ATOM 2075 C C . TYR A 1 285 ? -16.982 -1.633 9.648 1.00 37.97 285 TYR A C 1
ATOM 2077 O O . TYR A 1 285 ? -17.772 -1.377 10.556 1.00 37.97 285 TYR A O 1
ATOM 2085 N N . ARG A 1 286 ? -16.288 -0.709 8.991 1.00 45.56 286 ARG A N 1
ATOM 2086 C CA . ARG A 1 286 ? -16.479 0.732 9.106 1.00 45.56 286 ARG A CA 1
ATOM 2087 C C . ARG A 1 286 ? -16.346 1.459 10.473 1.00 45.56 286 ARG A C 1
ATOM 2089 O O . ARG A 1 286 ? -17.262 1.478 11.288 1.00 45.56 286 ARG A O 1
ATOM 2096 N N . SER A 1 287 ? -15.192 2.103 10.693 1.00 77.44 287 SER A N 1
ATOM 2097 C CA . SER A 1 287 ? -14.793 3.115 11.721 1.00 77.44 287 SER A CA 1
ATOM 2098 C C . SER A 1 287 ? -13.264 3.314 11.591 1.00 77.44 287 SER A C 1
ATOM 2100 O O . SER A 1 287 ? -12.658 2.341 11.216 1.00 77.44 287 SER A O 1
ATOM 2102 N N . ASN A 1 288 ? -12.427 4.342 11.806 1.00 84.50 288 ASN A N 1
ATOM 2103 C CA . ASN A 1 288 ? -12.393 5.735 12.275 1.00 84.50 288 ASN A CA 1
ATOM 2104 C C . ASN A 1 288 ? -11.718 5.995 13.669 1.00 84.50 288 ASN A C 1
ATOM 2106 O O . ASN A 1 288 ? -12.329 5.640 14.652 1.00 84.50 288 ASN A O 1
ATOM 2110 N N . ALA A 1 289 ? -10.474 6.543 13.784 1.00 76.25 289 ALA A N 1
ATOM 2111 C CA . ALA A 1 289 ? -9.520 6.499 14.957 1.00 76.25 289 ALA A CA 1
ATOM 2112 C C . ALA A 1 289 ? -8.872 7.884 15.409 1.00 76.25 289 ALA A C 1
ATOM 2114 O O . ALA A 1 289 ? -9.186 8.851 14.748 1.00 76.25 289 ALA A O 1
ATOM 2115 N N . ILE A 1 290 ? -8.021 8.053 16.479 1.00 72.88 290 ILE A N 1
ATOM 2116 C CA . ILE A 1 290 ? -7.197 9.289 16.872 1.00 72.88 290 ILE A CA 1
ATOM 2117 C C . ILE A 1 290 ? -5.918 8.958 17.741 1.00 72.88 290 ILE A C 1
ATOM 2119 O O . ILE A 1 290 ? -5.627 7.776 17.826 1.00 72.88 290 ILE A O 1
ATOM 2123 N N . GLY A 1 291 ? -5.072 9.882 18.286 1.00 88.62 291 GLY A N 1
ATOM 2124 C CA . GLY A 1 291 ? -3.783 9.598 19.028 1.00 88.62 291 GLY A CA 1
ATOM 2125 C C . GLY A 1 291 ? -2.569 10.588 18.901 1.00 88.62 291 GLY A C 1
ATOM 2126 O O . GLY A 1 291 ? -2.719 11.705 18.423 1.00 88.62 291 GLY A O 1
ATOM 2127 N N . THR A 1 292 ? -1.346 10.154 19.281 1.00 86.38 292 THR A N 1
ATOM 2128 C CA . THR A 1 292 ? -0.015 10.536 18.691 1.00 86.38 292 THR A CA 1
ATOM 2129 C C . THR A 1 292 ? 0.559 9.337 17.924 1.00 86.38 292 THR A C 1
ATOM 2131 O O . THR A 1 292 ? 1.101 9.461 16.819 1.00 86.38 292 THR A O 1
ATOM 2134 N N . ASP A 1 293 ? 0.303 8.144 18.462 1.00 65.56 293 ASP A N 1
ATOM 2135 C CA . ASP A 1 293 ? -0.025 6.955 17.680 1.00 65.56 293 ASP A CA 1
ATOM 2136 C C . ASP A 1 293 ? -1.436 7.168 17.051 1.00 65.56 293 ASP A C 1
ATOM 2138 O O . ASP A 1 293 ? -2.348 6.393 17.305 1.00 65.56 293 ASP A O 1
ATOM 2142 N N . ILE A 1 294 ? -1.649 8.284 16.322 1.00 60.28 294 ILE A N 1
ATOM 2143 C CA . ILE A 1 294 ? -2.982 8.792 15.916 1.00 60.28 294 ILE A CA 1
ATOM 2144 C C . ILE A 1 294 ? -3.656 7.943 14.867 1.00 60.28 294 ILE A C 1
ATOM 2146 O O . ILE A 1 294 ? -3.003 7.642 13.894 1.00 60.28 294 ILE A O 1
ATOM 2150 N N . PHE A 1 295 ? -4.964 7.692 14.987 1.00 44.56 295 PHE A N 1
ATOM 2151 C CA . PHE A 1 295 ? -5.850 7.332 13.870 1.00 44.56 295 PHE A CA 1
ATOM 2152 C C . PHE A 1 295 ? -5.267 6.192 13.046 1.00 44.56 295 PHE A C 1
ATOM 2154 O O . PHE A 1 295 ? -5.346 6.261 11.840 1.00 44.56 295 PHE A O 1
ATOM 2161 N N . ARG A 1 296 ? -4.574 5.261 13.718 1.00 45.41 296 ARG A N 1
ATOM 2162 C CA . ARG A 1 296 ? -3.409 4.469 13.288 1.00 45.41 296 ARG A CA 1
ATOM 2163 C C . ARG A 1 296 ? -3.741 3.002 13.420 1.00 45.41 296 ARG A C 1
ATOM 2165 O O . ARG A 1 296 ? -4.346 2.640 14.409 1.00 45.41 296 ARG A O 1
ATOM 2172 N N . ASP A 1 297 ? -3.288 2.142 12.516 1.00 53.84 297 ASP A N 1
ATOM 2173 C CA . ASP A 1 297 ? -3.559 0.707 12.655 1.00 53.84 297 ASP A CA 1
ATOM 2174 C C . ASP A 1 297 ? -5.080 0.448 12.784 1.00 53.84 297 ASP A C 1
ATOM 2176 O O . ASP A 1 297 ? -5.516 -0.471 13.472 1.00 53.84 297 ASP A O 1
ATOM 2180 N N . GLY A 1 298 ? -5.880 1.298 12.126 1.00 64.50 298 GLY A N 1
ATOM 2181 C CA . GLY A 1 298 ? -7.238 0.988 11.740 1.00 64.50 298 GLY A CA 1
ATOM 2182 C C . GLY A 1 298 ? -7.181 -0.022 10.609 1.00 64.50 298 GLY A C 1
ATOM 2183 O O . GLY A 1 298 ? -6.688 0.249 9.511 1.00 64.50 298 GLY A O 1
ATOM 2184 N N . VAL A 1 299 ? -7.627 -1.223 10.953 1.00 63.72 299 VAL A N 1
ATOM 2185 C CA . VAL A 1 299 ? -7.449 -2.458 10.193 1.00 63.72 299 VAL A CA 1
ATOM 2186 C C . VAL A 1 299 ? -8.498 -2.567 9.101 1.00 63.72 299 VAL A C 1
ATOM 2188 O O . VAL A 1 299 ? -8.191 -2.556 7.916 1.00 63.72 299 VAL A O 1
ATOM 2191 N N . PHE A 1 300 ? -9.746 -2.625 9.537 1.00 39.59 300 PHE A N 1
ATOM 2192 C CA . PHE A 1 300 ? -10.960 -2.534 8.758 1.00 39.59 300 PHE A CA 1
ATOM 2193 C C . PHE A 1 300 ? -11.169 -1.293 7.917 1.00 39.59 300 PHE A C 1
ATOM 2195 O O . PHE A 1 300 ? -12.313 -0.887 7.905 1.00 39.59 300 PHE A O 1
ATOM 2202 N N . LEU A 1 301 ? -10.183 -0.701 7.212 1.00 39.47 301 LEU A N 1
ATOM 2203 C CA . LEU A 1 301 ? -10.493 -0.191 5.872 1.00 39.47 301 LEU A CA 1
ATOM 2204 C C . LEU A 1 301 ? -10.537 -1.475 5.064 1.00 39.47 301 LEU A C 1
ATOM 2206 O O . LEU A 1 301 ? -9.451 -1.977 4.829 1.00 39.47 301 LEU A O 1
ATOM 2210 N N . LYS A 1 302 ? -11.650 -2.134 4.681 1.00 39.31 302 LYS A N 1
ATOM 2211 C CA . LYS A 1 302 ? -13.130 -2.235 4.915 1.00 39.31 302 LYS A CA 1
ATOM 2212 C C . LYS A 1 302 ? -13.890 -1.188 5.766 1.00 39.31 302 LYS A C 1
ATOM 2214 O O . LYS A 1 302 ? -14.706 -1.488 6.641 1.00 39.31 302 LYS A O 1
ATOM 2219 N N . GLU A 1 303 ? -13.549 0.054 5.454 1.00 39.97 303 GLU A N 1
ATOM 2220 C CA . GLU A 1 303 ? -13.761 1.369 6.089 1.00 39.97 303 GLU A CA 1
ATOM 2221 C C . GLU A 1 303 ? -13.139 1.889 7.463 1.00 39.97 303 GLU A C 1
ATOM 2223 O O . GLU A 1 303 ? -13.828 2.550 8.235 1.00 39.97 303 GLU A O 1
ATOM 2228 N N . ALA A 1 304 ? -11.822 1.722 7.733 1.00 68.62 304 ALA A N 1
ATOM 2229 C CA . ALA A 1 304 ? -10.923 2.185 8.823 1.00 68.62 304 ALA A CA 1
ATOM 2230 C C . ALA A 1 304 ? -9.432 2.545 8.563 1.00 68.62 304 ALA A C 1
ATOM 2232 O O . ALA A 1 304 ? -8.717 1.937 7.779 1.00 68.62 304 ALA A O 1
ATOM 2233 N N . THR A 1 305 ? -8.859 3.406 9.395 1.00 81.56 305 THR A N 1
ATOM 2234 C CA . THR A 1 305 ? -7.740 4.240 8.954 1.00 81.56 305 THR A CA 1
ATOM 2235 C C . THR A 1 305 ? -6.433 4.125 9.742 1.00 81.56 305 THR A C 1
ATOM 2237 O O . THR A 1 305 ? -6.463 3.851 10.937 1.00 81.56 305 THR A O 1
ATOM 2240 N N . GLY A 1 306 ? -5.292 4.409 9.086 1.00 79.69 306 GLY A N 1
ATOM 2241 C CA . GLY A 1 306 ? -4.056 4.814 9.766 1.00 79.69 306 GLY A CA 1
ATOM 2242 C C . GLY A 1 306 ? -3.701 6.324 9.620 1.00 79.69 306 GLY A C 1
ATOM 2243 O O . GLY A 1 306 ? -4.095 6.949 8.639 1.00 79.69 306 GLY A O 1
ATOM 2244 N N . MET A 1 307 ? -2.907 6.894 10.550 1.00 74.56 307 MET A N 1
ATOM 2245 C CA . MET A 1 307 ? -2.835 8.303 11.054 1.00 74.56 307 MET A CA 1
ATOM 2246 C C . MET A 1 307 ? -1.491 8.487 11.848 1.00 74.56 307 MET A C 1
ATOM 2248 O O . MET A 1 307 ? -0.746 7.511 11.930 1.00 74.56 307 MET A O 1
ATOM 2252 N N . GLY A 1 308 ? -1.145 9.620 12.504 1.00 82.31 308 GLY A N 1
ATOM 2253 C CA . GLY A 1 308 ? -0.053 9.672 13.525 1.00 82.31 308 GLY A CA 1
ATOM 2254 C C . GLY A 1 308 ? 0.835 10.942 13.609 1.00 82.31 308 GLY A C 1
ATOM 2255 O O . GLY A 1 308 ? 0.587 11.922 12.917 1.00 82.31 308 GLY A O 1
ATOM 2256 N N . HIS A 1 309 ? 1.925 10.905 14.397 1.00 66.31 309 HIS A N 1
ATOM 2257 C CA . HIS A 1 309 ? 3.256 11.452 13.998 1.00 66.31 309 HIS A CA 1
ATOM 2258 C C . HIS A 1 309 ? 4.133 10.329 13.413 1.00 66.31 309 HIS A C 1
ATOM 2260 O O . HIS A 1 309 ? 4.783 10.474 12.377 1.00 66.31 309 HIS A O 1
ATOM 2266 N N . ARG A 1 310 ? 4.054 9.158 14.053 1.00 55.38 310 ARG A N 1
ATOM 2267 C CA . ARG A 1 310 ? 4.252 7.844 13.428 1.00 55.38 310 ARG A CA 1
ATOM 2268 C C . ARG A 1 310 ? 3.052 7.652 12.506 1.00 55.38 310 ARG A C 1
ATOM 2270 O O . ARG A 1 310 ? 2.048 7.093 12.933 1.00 55.38 310 ARG A O 1
ATOM 2277 N N . ASN A 1 311 ? 3.116 8.400 11.405 1.00 55.44 311 ASN A N 1
ATOM 2278 C CA . ASN A 1 311 ? 2.001 9.063 10.760 1.00 55.44 311 ASN A CA 1
ATOM 2279 C C . ASN A 1 311 ? 1.603 8.393 9.475 1.00 55.44 311 ASN A C 1
ATOM 2281 O O . ASN A 1 311 ? 2.403 8.280 8.547 1.00 55.44 311 ASN A O 1
ATOM 2285 N N . GLY A 1 312 ? 0.308 8.130 9.474 1.00 38.94 312 GLY A N 1
ATOM 2286 C CA . GLY A 1 312 ? -0.636 8.367 8.417 1.00 38.94 312 GLY A CA 1
ATOM 2287 C C . GLY A 1 312 ? -0.132 7.906 7.104 1.00 38.94 312 GLY A C 1
ATOM 2288 O O . GLY A 1 312 ? -0.251 8.681 6.169 1.00 38.94 312 GLY A O 1
ATOM 2289 N N . MET A 1 313 ? 0.361 6.661 7.045 1.00 45.69 313 MET A N 1
ATOM 2290 C CA . MET A 1 313 ? -0.284 5.447 7.611 1.00 45.69 313 MET A CA 1
ATOM 2291 C C . MET A 1 313 ? -1.749 5.339 7.223 1.00 45.69 313 MET A C 1
ATOM 2293 O O . MET A 1 313 ? -2.381 4.320 7.442 1.00 45.69 313 MET A O 1
ATOM 2297 N N . GLN A 1 314 ? -2.256 6.271 6.437 1.00 59.69 314 GLN A N 1
ATOM 2298 C CA . GLN A 1 314 ? -2.139 6.170 4.971 1.00 59.69 314 GLN A CA 1
ATOM 2299 C C . GLN A 1 314 ? -3.529 5.871 4.515 1.00 59.69 314 GLN A C 1
ATOM 2301 O O . GLN A 1 314 ? -4.153 6.657 3.824 1.00 59.69 314 GLN A O 1
ATOM 2306 N N . TRP A 1 315 ? -3.999 4.789 5.129 1.00 53.47 315 TRP A N 1
ATOM 2307 C CA . TRP A 1 315 ? -5.336 4.318 5.117 1.00 53.47 315 TRP A CA 1
ATOM 2308 C C . TRP A 1 315 ? -5.691 3.720 3.762 1.00 53.47 315 TRP A C 1
ATOM 2310 O O . TRP A 1 315 ? -5.175 4.073 2.710 1.00 53.47 315 TRP A O 1
ATOM 2320 N N . GLN A 1 316 ? -6.472 2.663 3.846 1.00 58.69 316 GLN A N 1
ATOM 2321 C CA . GLN A 1 316 ? -6.433 1.564 2.911 1.00 58.69 316 GLN A CA 1
ATOM 2322 C C . GLN A 1 316 ? -7.535 1.710 1.849 1.00 58.69 316 GLN A C 1
ATOM 2324 O O . GLN A 1 316 ? -7.250 1.791 0.663 1.00 58.69 316 GLN A O 1
ATOM 2329 N N . GLU A 1 317 ? -8.779 1.913 2.297 1.00 51.94 317 GLU A N 1
ATOM 2330 C CA . GLU A 1 317 ? -10.002 1.244 1.811 1.00 51.94 317 GLU A CA 1
ATOM 2331 C C . GLU A 1 317 ? -10.018 -0.285 2.035 1.00 51.94 317 GLU A C 1
ATOM 2333 O O . GLU A 1 317 ? -8.977 -0.888 2.206 1.00 51.94 317 GLU A O 1
ATOM 2338 N N . GLY A 1 318 ? -11.191 -0.925 2.005 1.00 52.28 318 GLY A N 1
ATOM 2339 C CA . GLY A 1 318 ? -11.427 -2.292 1.479 1.00 52.28 318 GLY A CA 1
ATOM 2340 C C . GLY A 1 318 ? -10.655 -3.581 1.905 1.00 52.28 318 GLY A C 1
ATOM 2341 O O . GLY A 1 318 ? -10.384 -3.870 3.053 1.00 52.28 318 GLY A O 1
ATOM 2342 N N . SER A 1 319 ? -10.486 -4.598 1.052 1.00 43.97 319 SER A N 1
ATOM 2343 C CA . SER A 1 319 ? -10.646 -4.671 -0.414 1.00 43.97 319 SER A CA 1
ATOM 2344 C C . SER A 1 319 ? -9.632 -3.804 -1.190 1.00 43.97 319 SER A C 1
ATOM 2346 O O . SER A 1 319 ? -9.750 -3.604 -2.399 1.00 43.97 319 SER A O 1
ATOM 2348 N N . TYR A 1 320 ? -8.692 -3.253 -0.430 1.00 42.91 320 TYR A N 1
ATOM 2349 C CA . TYR A 1 320 ? -7.861 -2.064 -0.592 1.00 42.91 320 TYR A CA 1
ATOM 2350 C C . TYR A 1 320 ? -6.868 -2.133 0.650 1.00 42.91 320 TYR A C 1
ATOM 2352 O O . TYR A 1 320 ? -7.146 -2.910 1.567 1.00 42.91 320 TYR A O 1
ATOM 2360 N N . VAL A 1 321 ? -5.642 -1.553 0.648 1.00 64.88 321 VAL A N 1
ATOM 2361 C CA . VAL A 1 321 ? -4.511 -1.811 1.642 1.00 64.88 321 VAL A CA 1
ATOM 2362 C C . VAL A 1 321 ? -3.609 -0.522 1.753 1.00 64.88 321 VAL A C 1
ATOM 2364 O O . VAL A 1 321 ? -3.780 0.331 0.894 1.00 64.88 321 VAL A O 1
ATOM 2367 N N . GLY A 1 322 ? -2.670 -0.169 2.674 1.00 58.81 322 GLY A N 1
ATOM 2368 C CA . GLY A 1 322 ? -2.254 -0.633 4.022 1.00 58.81 322 GLY A CA 1
ATOM 2369 C C . GLY A 1 322 ? -0.920 -0.068 4.622 1.00 58.81 322 GLY A C 1
ATOM 2370 O O . GLY A 1 322 ? 0.092 -0.760 4.599 1.00 58.81 322 GLY A O 1
ATOM 2371 N N . LEU A 1 323 ? -0.972 1.103 5.299 1.00 70.19 323 LEU A N 1
ATOM 2372 C CA . LEU A 1 323 ? -0.101 1.586 6.424 1.00 70.19 323 LEU A CA 1
ATOM 2373 C C . LEU A 1 323 ? 1.443 1.850 6.225 1.00 70.19 323 LEU A C 1
ATOM 2375 O O . LEU A 1 323 ? 1.989 1.757 5.133 1.00 70.19 323 LEU A O 1
ATOM 2379 N N . PHE A 1 324 ? 2.115 2.170 7.360 1.00 88.31 324 PHE A N 1
ATOM 2380 C CA . PHE A 1 324 ? 3.563 2.166 7.738 1.00 88.31 324 PHE A CA 1
ATOM 2381 C C . PHE A 1 324 ? 4.534 3.358 7.523 1.00 88.31 324 PHE A C 1
ATOM 2383 O O . PHE A 1 324 ? 5.352 3.338 6.604 1.00 88.31 324 PHE A O 1
ATOM 2390 N N . GLY A 1 325 ? 4.669 4.271 8.505 1.00 88.94 325 GLY A N 1
ATOM 2391 C CA . GLY A 1 325 ? 5.931 5.019 8.705 1.00 88.94 325 GLY A CA 1
ATOM 2392 C C . GLY A 1 325 ? 5.850 6.336 9.489 1.00 88.94 325 GLY A C 1
ATOM 2393 O O . GLY A 1 325 ? 4.980 6.516 10.334 1.00 88.94 325 GLY A O 1
ATOM 2394 N N . THR A 1 326 ? 6.773 7.273 9.223 1.00 87.12 326 THR A N 1
ATOM 2395 C CA . THR A 1 326 ? 6.598 8.691 9.619 1.00 87.12 326 THR A CA 1
ATOM 2396 C C . THR A 1 326 ? 6.185 9.482 8.392 1.00 87.12 326 THR A C 1
ATOM 2398 O O . THR A 1 326 ? 6.939 9.566 7.427 1.00 87.12 326 THR A O 1
ATOM 2401 N N . TYR A 1 327 ? 4.980 10.039 8.420 1.00 86.50 327 TYR A N 1
ATOM 2402 C CA . TYR A 1 327 ? 4.349 10.743 7.300 1.00 86.50 327 TYR A CA 1
ATOM 2403 C C . TYR A 1 327 ? 4.246 9.886 6.037 1.00 86.50 327 TYR A C 1
ATOM 2405 O O . TYR A 1 327 ? 4.188 10.418 4.939 1.00 86.50 327 TYR A O 1
ATOM 2413 N N . ASN A 1 328 ? 4.302 8.558 6.146 1.00 87.62 328 ASN A N 1
ATOM 2414 C CA . ASN A 1 328 ? 4.296 7.707 4.963 1.00 87.62 328 ASN A CA 1
ATOM 2415 C C . ASN A 1 328 ? 2.902 7.774 4.345 1.00 87.62 328 ASN A C 1
ATOM 2417 O O . ASN A 1 328 ? 1.967 7.622 5.094 1.00 87.62 328 ASN A O 1
ATOM 2421 N N . ALA A 1 329 ? 2.754 8.093 3.059 1.00 79.81 329 ALA A N 1
ATOM 2422 C CA . ALA A 1 329 ? 1.520 8.568 2.403 1.00 79.81 329 ALA A CA 1
ATOM 2423 C C . ALA A 1 329 ? 0.574 9.405 3.277 1.00 79.81 329 ALA A C 1
ATOM 2425 O O . ALA A 1 329 ? -0.650 9.260 3.291 1.00 79.81 329 ALA A O 1
ATOM 2426 N N . PHE 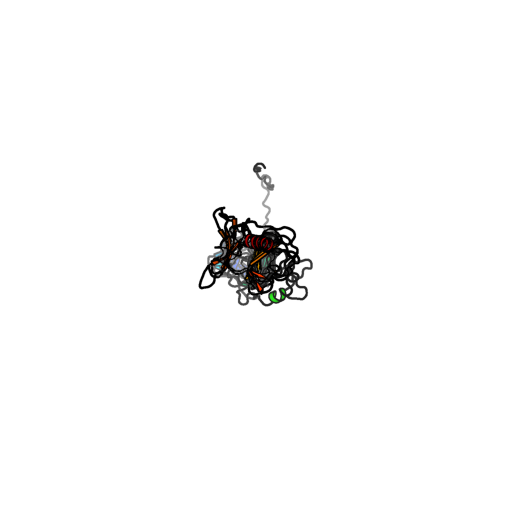A 1 330 ? 1.195 10.343 3.985 1.00 81.06 330 PHE A N 1
ATOM 2427 C CA . PHE A 1 330 ? 0.550 11.472 4.622 1.00 81.06 330 PHE A CA 1
ATOM 2428 C C . PHE A 1 330 ? -0.432 12.126 3.640 1.00 81.06 330 PHE A C 1
ATOM 2430 O O . PHE A 1 330 ? -0.024 12.610 2.589 1.00 81.06 330 PHE A O 1
ATOM 2437 N N . ALA A 1 331 ? -1.720 12.109 3.992 1.00 75.88 331 ALA A N 1
ATOM 2438 C CA . ALA A 1 331 ? -2.851 12.556 3.169 1.00 75.88 331 ALA A CA 1
ATOM 2439 C C . ALA A 1 331 ? -3.237 11.682 1.949 1.00 75.88 331 ALA A C 1
ATOM 2441 O O . ALA A 1 331 ? -3.954 12.157 1.070 1.00 75.88 331 ALA A O 1
ATOM 2442 N N . THR A 1 332 ? -2.878 10.394 1.934 1.00 77.94 332 THR A N 1
ATOM 2443 C CA . THR A 1 332 ? -3.567 9.400 1.093 1.00 77.94 332 THR A CA 1
ATOM 2444 C C . THR A 1 332 ? -5.052 9.282 1.437 1.00 77.94 332 THR A C 1
ATOM 2446 O O . THR A 1 332 ? -5.516 9.665 2.516 1.00 77.94 332 THR A O 1
ATOM 2449 N N . VAL A 1 333 ? -5.791 8.802 0.434 1.00 77.06 333 VAL A N 1
ATOM 2450 C CA . VAL A 1 333 ? -7.246 8.829 0.334 1.00 77.06 333 VAL A CA 1
ATOM 2451 C C . VAL A 1 333 ? -7.845 7.426 0.172 1.00 77.06 333 VAL A C 1
ATOM 2453 O O . VAL A 1 333 ? -8.831 7.114 0.841 1.00 77.06 333 VAL A O 1
ATOM 2456 N N . ARG A 1 334 ? -7.292 6.588 -0.714 1.00 77.31 334 ARG A N 1
ATOM 2457 C CA . ARG A 1 334 ? -7.770 5.217 -0.987 1.00 77.31 334 ARG A CA 1
ATOM 2458 C C . ARG A 1 334 ? -6.821 4.474 -1.914 1.00 77.31 334 ARG A C 1
ATOM 2460 O O . ARG A 1 334 ? -6.305 5.085 -2.842 1.00 77.31 334 ARG A O 1
ATOM 2467 N N . GLY A 1 335 ? -6.727 3.153 -1.814 1.00 69.19 335 GLY A N 1
ATOM 2468 C CA . GLY A 1 335 ? -6.411 2.364 -3.005 1.00 69.19 335 GLY A CA 1
ATOM 2469 C C . GLY A 1 335 ? -6.518 0.848 -2.852 1.00 69.19 335 GLY A C 1
ATOM 2470 O O . GLY A 1 335 ? -6.168 0.259 -1.831 1.00 69.19 335 GLY A O 1
ATOM 2471 N N . SER A 1 336 ? -7.057 0.218 -3.896 1.00 82.06 336 SER A N 1
ATOM 2472 C CA . SER A 1 336 ? -7.353 -1.209 -3.974 1.00 82.06 336 SER A CA 1
ATOM 2473 C C . SER A 1 336 ? -6.057 -2.006 -4.069 1.00 82.06 336 SER A C 1
ATOM 2475 O O . SER A 1 336 ? -5.360 -1.870 -5.057 1.00 82.06 336 SER A O 1
ATOM 2477 N N . ASN A 1 337 ? -5.721 -2.831 -3.073 1.00 88.75 337 ASN A N 1
ATOM 2478 C CA . ASN A 1 337 ? -4.506 -3.646 -2.981 1.00 88.75 337 ASN A CA 1
ATOM 2479 C C . ASN A 1 337 ? -3.201 -2.820 -3.041 1.00 88.75 337 ASN A C 1
ATOM 2481 O O . ASN A 1 337 ? -2.491 -2.854 -4.042 1.00 88.75 337 ASN A O 1
ATOM 2485 N N . VAL A 1 338 ? -2.892 -2.050 -1.988 1.00 91.25 338 VAL A N 1
ATOM 2486 C CA . VAL A 1 338 ? -1.795 -1.061 -2.000 1.00 91.25 338 VAL A CA 1
ATOM 2487 C C . VAL A 1 338 ? -0.868 -1.155 -0.791 1.00 91.25 338 VAL A C 1
ATOM 2489 O O . VAL A 1 338 ? -1.284 -1.457 0.319 1.00 91.25 338 VAL A O 1
ATOM 2492 N N . PHE A 1 339 ? 0.419 -0.899 -0.993 1.00 94.44 339 PHE A N 1
ATOM 2493 C CA . PHE A 1 339 ? 1.445 -1.045 0.031 1.00 94.44 339 PHE A CA 1
ATOM 2494 C C . PHE A 1 339 ? 2.483 0.072 -0.048 1.00 94.44 339 PHE A C 1
ATOM 2496 O O . PHE A 1 339 ? 2.945 0.433 -1.131 1.00 94.44 339 PHE A O 1
ATOM 2503 N N . MET A 1 340 ? 2.910 0.585 1.105 1.00 92.94 340 MET A N 1
ATOM 2504 C CA . MET A 1 340 ? 3.876 1.676 1.181 1.00 92.94 340 MET A CA 1
ATOM 2505 C C . MET A 1 340 ? 4.821 1.525 2.370 1.00 92.94 340 MET A C 1
ATOM 2507 O O . MET A 1 340 ? 4.413 1.118 3.451 1.00 92.94 340 MET A O 1
ATOM 2511 N N . LEU A 1 341 ? 6.083 1.938 2.214 1.00 94.94 341 LEU A N 1
ATOM 2512 C CA . LEU A 1 341 ? 7.090 1.771 3.267 1.00 94.94 341 LEU A CA 1
ATOM 2513 C C . LEU A 1 341 ? 8.110 2.916 3.327 1.00 94.94 341 LEU A C 1
ATOM 2515 O O . LEU A 1 341 ? 8.893 3.098 2.396 1.00 94.94 341 LEU A O 1
ATOM 2519 N N . GLY A 1 342 ? 8.151 3.626 4.462 1.00 93.69 342 GLY A N 1
ATOM 2520 C CA . GLY A 1 342 ? 9.239 4.544 4.821 1.00 93.69 342 GLY A CA 1
ATOM 2521 C C . GLY A 1 342 ? 8.772 5.914 5.318 1.00 93.69 342 GLY A C 1
ATOM 2522 O O . GLY A 1 342 ? 8.164 6.018 6.386 1.00 93.69 342 GLY A O 1
ATOM 2523 N N . ARG A 1 343 ? 9.105 6.981 4.583 1.00 91.69 343 ARG A N 1
ATOM 2524 C CA . ARG A 1 343 ? 8.714 8.363 4.910 1.00 91.69 343 ARG A CA 1
ATOM 2525 C C . ARG A 1 343 ? 8.180 9.087 3.681 1.00 91.69 343 ARG A C 1
ATOM 2527 O O . ARG A 1 343 ? 8.891 9.207 2.692 1.00 91.69 343 ARG A O 1
ATOM 2534 N N . ASN A 1 344 ? 6.970 9.635 3.779 1.00 90.00 344 ASN A N 1
ATOM 2535 C CA . ASN A 1 344 ? 6.376 10.524 2.770 1.00 90.00 344 ASN A CA 1
ATOM 2536 C C . ASN A 1 344 ? 6.232 9.934 1.347 1.00 90.00 344 ASN A C 1
ATOM 2538 O O . ASN A 1 344 ? 6.060 10.678 0.384 1.00 90.00 344 ASN A O 1
ATOM 2542 N N . ASN A 1 345 ? 6.261 8.602 1.202 1.00 91.31 345 ASN A N 1
ATOM 2543 C CA . ASN A 1 345 ? 5.983 7.912 -0.066 1.00 91.31 345 ASN A CA 1
ATOM 2544 C C . ASN A 1 345 ? 4.487 7.956 -0.350 1.00 91.31 345 ASN A C 1
ATOM 2546 O O . ASN A 1 345 ? 3.730 7.641 0.556 1.00 91.31 345 ASN A O 1
ATOM 2550 N N . ALA A 1 346 ? 4.061 8.351 -1.548 1.00 89.56 346 ALA A N 1
ATOM 2551 C CA . ALA A 1 346 ? 2.700 8.821 -1.821 1.00 89.56 346 ALA A CA 1
ATOM 2552 C C . ALA A 1 346 ? 2.237 9.942 -0.869 1.00 89.56 346 ALA A C 1
ATOM 2554 O O . ALA A 1 346 ? 1.043 10.145 -0.667 1.00 89.56 346 ALA A O 1
ATOM 2555 N N . GLY A 1 347 ? 3.172 10.712 -0.293 1.00 85.75 347 GLY A N 1
ATOM 2556 C CA . GLY A 1 347 ? 2.832 11.946 0.405 1.00 85.75 347 GLY A CA 1
ATOM 2557 C C . GLY A 1 347 ? 1.973 12.816 -0.512 1.00 85.75 347 GLY A C 1
ATOM 2558 O O . GLY A 1 347 ? 2.363 13.113 -1.644 1.00 85.75 347 GLY A O 1
ATOM 2559 N N . ASN A 1 348 ? 0.789 13.178 -0.029 1.00 84.62 348 ASN A N 1
ATOM 2560 C CA . ASN A 1 348 ? -0.250 13.920 -0.738 1.00 84.62 348 ASN A CA 1
ATOM 2561 C C . ASN A 1 348 ? -0.850 13.228 -1.985 1.00 84.62 348 ASN A C 1
ATOM 2563 O O . ASN A 1 348 ? -1.613 13.878 -2.696 1.00 84.62 348 ASN A O 1
ATOM 2567 N N . VAL A 1 349 ? -0.541 11.955 -2.279 1.00 89.44 349 VAL A N 1
ATOM 2568 C CA . VAL A 1 349 ? -1.157 11.233 -3.409 1.00 89.44 349 VAL A CA 1
ATOM 2569 C C . VAL A 1 349 ? -2.493 10.643 -2.963 1.00 89.44 349 VAL A C 1
ATOM 2571 O O . VAL A 1 349 ? -2.499 9.799 -2.060 1.00 89.44 349 VAL A O 1
ATOM 2574 N N . PRO A 1 350 ? -3.620 11.031 -3.587 1.00 87.75 350 PRO A N 1
ATOM 2575 C CA . PRO A 1 350 ? -4.932 10.573 -3.160 1.00 87.75 350 PRO A CA 1
ATOM 2576 C C . PRO A 1 350 ? -5.149 9.080 -3.434 1.00 87.75 350 PRO A C 1
ATOM 2578 O O . PRO A 1 350 ? -5.182 8.253 -2.517 1.00 87.75 350 PRO A O 1
ATOM 2581 N N . ASP A 1 351 ? -5.333 8.757 -4.709 1.00 89.81 351 ASP A N 1
ATOM 2582 C CA . ASP A 1 351 ? -5.783 7.455 -5.174 1.00 89.81 351 ASP A CA 1
ATOM 2583 C C . ASP A 1 351 ? -4.570 6.620 -5.565 1.00 89.81 351 ASP A C 1
ATOM 2585 O O . ASP A 1 351 ? -3.728 7.093 -6.326 1.00 89.81 351 ASP A O 1
ATOM 2589 N N . ILE A 1 352 ? -4.436 5.426 -4.999 1.00 90.31 352 ILE A N 1
ATOM 2590 C CA . ILE A 1 352 ? -3.170 4.682 -5.002 1.00 90.31 352 ILE A CA 1
ATOM 2591 C C . ILE A 1 352 ? -3.325 3.213 -5.429 1.00 90.31 352 ILE A C 1
ATOM 2593 O O . ILE A 1 352 ? -2.397 2.435 -5.232 1.00 90.31 352 ILE A O 1
ATOM 2597 N N . ASN A 1 353 ? -4.471 2.825 -6.013 1.00 92.94 353 ASN A N 1
ATOM 2598 C CA . ASN A 1 353 ? -4.818 1.449 -6.431 1.00 92.94 353 ASN A CA 1
ATOM 2599 C C . ASN A 1 353 ? -3.643 0.639 -7.017 1.00 92.94 353 ASN A C 1
ATOM 2601 O O . ASN A 1 353 ? -2.830 1.144 -7.787 1.00 92.94 353 ASN A O 1
ATOM 2605 N N . GLY A 1 354 ? -3.566 -0.641 -6.667 1.00 93.31 354 GLY A N 1
ATOM 2606 C CA . GLY A 1 354 ? -2.604 -1.632 -7.148 1.00 93.31 354 GLY A CA 1
ATOM 2607 C C . GLY A 1 354 ? -1.136 -1.327 -6.848 1.00 93.31 354 GLY A C 1
ATOM 2608 O O . GLY A 1 354 ? -0.270 -1.971 -7.432 1.00 93.31 354 GLY A O 1
ATOM 2609 N N . SER A 1 355 ? -0.824 -0.313 -6.031 1.00 94.62 355 SER A N 1
ATOM 2610 C CA . SER A 1 355 ? 0.520 0.276 -6.002 1.00 94.62 355 SER A CA 1
ATOM 2611 C C . SER A 1 355 ? 1.416 -0.190 -4.847 1.00 94.62 355 SER A C 1
ATOM 2613 O O . SER A 1 355 ? 0.964 -0.605 -3.782 1.00 94.62 355 SER A O 1
ATOM 2615 N N . VAL A 1 356 ? 2.729 -0.118 -5.059 1.00 96.69 356 VAL A N 1
ATOM 2616 C CA . VAL A 1 356 ? 3.772 -0.607 -4.149 1.00 96.69 356 VAL A CA 1
ATOM 2617 C C . VAL A 1 356 ? 4.919 0.407 -4.123 1.00 96.69 356 VAL A C 1
ATOM 2619 O O . VAL A 1 356 ? 5.709 0.464 -5.067 1.00 96.69 356 VAL A O 1
ATOM 2622 N N . LEU A 1 357 ? 5.007 1.225 -3.064 1.00 95.00 357 LEU A N 1
ATOM 2623 C CA . LEU A 1 357 ? 5.951 2.355 -2.979 1.00 95.00 357 LEU A CA 1
ATOM 2624 C C . LEU A 1 357 ? 6.930 2.227 -1.804 1.00 95.00 357 LEU A C 1
ATOM 2626 O O . LEU A 1 357 ? 6.524 2.165 -0.643 1.00 95.00 357 LEU A O 1
ATOM 2630 N N . ILE A 1 358 ? 8.233 2.234 -2.085 1.00 96.12 358 ILE A N 1
ATOM 2631 C CA . ILE A 1 358 ? 9.267 1.900 -1.095 1.00 96.12 358 ILE A CA 1
ATOM 2632 C C . ILE A 1 358 ? 10.367 2.967 -1.079 1.00 96.12 358 ILE A C 1
ATOM 2634 O O . ILE A 1 358 ? 11.109 3.105 -2.054 1.00 96.12 358 ILE A O 1
ATOM 2638 N N . GLY A 1 359 ? 10.530 3.680 0.043 1.00 94.44 359 GLY A N 1
ATOM 2639 C CA . GLY A 1 359 ? 11.669 4.584 0.223 1.00 94.44 359 GLY A CA 1
ATOM 2640 C C . GLY A 1 359 ? 11.425 5.855 1.034 1.00 94.44 359 GLY A C 1
ATOM 2641 O O . GLY A 1 359 ? 10.868 5.828 2.135 1.00 94.44 359 GLY A O 1
ATOM 2642 N N . ILE A 1 360 ? 11.900 6.976 0.490 1.00 92.31 360 ILE A N 1
ATOM 2643 C CA . ILE A 1 360 ? 11.654 8.330 1.001 1.00 92.31 360 ILE A CA 1
ATOM 2644 C C . ILE A 1 360 ? 11.100 9.181 -0.147 1.00 92.31 360 ILE A C 1
ATOM 2646 O O . ILE A 1 360 ? 11.647 9.141 -1.252 1.00 92.31 360 ILE A O 1
ATOM 2650 N N . ASP A 1 361 ? 10.018 9.921 0.115 1.00 89.56 361 ASP A N 1
ATOM 2651 C CA . ASP A 1 361 ? 9.348 10.839 -0.823 1.00 89.56 361 ASP A CA 1
ATOM 2652 C C . ASP A 1 361 ? 8.966 10.207 -2.186 1.00 89.56 361 ASP A C 1
ATOM 2654 O O . ASP A 1 361 ? 8.809 10.911 -3.187 1.00 89.56 361 ASP A O 1
ATOM 2658 N N . GLN A 1 362 ? 8.805 8.875 -2.256 1.00 91.81 362 GLN A N 1
ATOM 2659 C CA . GLN A 1 362 ? 8.500 8.185 -3.515 1.00 91.81 362 GLN A CA 1
ATOM 2660 C C . GLN A 1 362 ? 7.140 8.585 -4.070 1.00 91.81 362 GLN A C 1
ATOM 2662 O O . GLN A 1 362 ? 6.125 8.457 -3.392 1.00 91.81 362 GLN A O 1
ATOM 2667 N N . LEU A 1 363 ? 7.141 9.036 -5.325 1.00 87.00 363 LEU A N 1
ATOM 2668 C CA . LEU A 1 363 ? 5.967 9.481 -6.077 1.00 87.00 363 LEU A CA 1
ATOM 2669 C C . LEU A 1 363 ? 5.099 10.517 -5.333 1.00 87.00 363 LEU A C 1
ATOM 2671 O O . LEU A 1 363 ? 3.889 10.542 -5.509 1.00 87.00 363 LEU A O 1
ATOM 2675 N N . ASN A 1 364 ? 5.698 11.374 -4.497 1.00 82.75 364 ASN A N 1
ATOM 2676 C CA . ASN A 1 364 ? 4.993 12.486 -3.845 1.00 82.75 364 ASN A CA 1
ATOM 2677 C C . ASN A 1 364 ? 4.297 13.387 -4.896 1.00 82.75 364 ASN A C 1
ATOM 2679 O O . ASN A 1 364 ? 4.798 13.534 -6.015 1.00 82.75 364 ASN A O 1
ATOM 2683 N N . ALA A 1 365 ? 3.157 13.995 -4.553 1.00 63.47 365 ALA A N 1
ATOM 2684 C CA . ALA A 1 365 ? 2.169 14.541 -5.500 1.00 63.47 365 ALA A CA 1
ATOM 2685 C C . ALA A 1 365 ? 2.610 15.709 -6.415 1.00 63.47 365 ALA A C 1
ATOM 2687 O O . ALA A 1 365 ? 1.800 16.217 -7.185 1.00 63.47 365 ALA A O 1
ATOM 2688 N N . GLY A 1 366 ? 3.886 16.109 -6.413 1.00 65.94 366 GLY A N 1
ATOM 2689 C CA . GLY A 1 366 ? 4.440 17.069 -7.379 1.00 65.94 366 GLY A CA 1
ATOM 2690 C C . GLY A 1 366 ? 4.337 16.633 -8.852 1.00 65.94 366 GLY A C 1
ATOM 2691 O O . GLY A 1 366 ? 4.534 17.467 -9.732 1.00 65.94 366 GLY A O 1
ATOM 2692 N N . ALA A 1 367 ? 4.017 15.361 -9.121 1.00 65.50 367 ALA A N 1
ATOM 2693 C CA . ALA A 1 367 ? 3.707 14.842 -10.458 1.00 65.50 367 ALA A CA 1
ATOM 2694 C C . ALA A 1 367 ? 2.467 13.916 -10.526 1.00 65.50 367 ALA A C 1
ATOM 2696 O O . ALA A 1 367 ? 2.070 13.534 -11.624 1.00 65.50 367 ALA A O 1
ATOM 2697 N N . TYR A 1 368 ? 1.839 13.555 -9.396 1.00 79.31 368 TYR A N 1
ATOM 2698 C CA . TYR A 1 368 ? 0.843 12.471 -9.339 1.00 79.31 368 TYR A CA 1
ATOM 2699 C C . TYR A 1 368 ? -0.464 12.884 -8.666 1.00 79.31 368 TYR A C 1
ATOM 2701 O O . TYR A 1 368 ? -0.487 13.244 -7.491 1.00 79.31 368 TYR A O 1
ATOM 2709 N N . THR A 1 369 ? -1.567 12.745 -9.403 1.00 82.81 369 THR A N 1
ATOM 2710 C CA . THR A 1 369 ? -2.946 12.872 -8.898 1.00 82.81 369 THR A CA 1
ATOM 2711 C C . THR A 1 369 ? -3.599 11.516 -8.614 1.00 82.81 369 THR A C 1
ATOM 2713 O O . THR A 1 369 ? -4.564 11.444 -7.854 1.00 82.81 369 THR A O 1
ATOM 2716 N N . SER A 1 370 ? -3.064 10.438 -9.191 1.00 90.44 370 SER A N 1
ATOM 2717 C CA . SER A 1 370 ? -3.402 9.053 -8.872 1.00 90.44 370 SER A CA 1
ATOM 2718 C C . SER A 1 370 ? -2.267 8.104 -9.262 1.00 90.44 370 SER A C 1
ATOM 2720 O O . SER A 1 370 ? -1.426 8.421 -10.106 1.00 90.44 370 SER A O 1
ATOM 2722 N N . LEU A 1 371 ? -2.261 6.921 -8.654 1.00 91.06 371 LEU A N 1
ATOM 2723 C CA . LEU A 1 371 ? -1.451 5.768 -9.021 1.00 91.06 371 LEU A CA 1
ATOM 2724 C C . LEU A 1 371 ? -2.397 4.574 -9.194 1.00 91.06 371 LEU A C 1
ATOM 2726 O O . LEU A 1 371 ? -3.282 4.342 -8.371 1.00 91.06 371 LEU A O 1
ATOM 2730 N N . ALA A 1 372 ? -2.232 3.848 -10.295 1.00 93.62 372 ALA A N 1
ATOM 2731 C CA . ALA A 1 372 ? -3.013 2.666 -10.635 1.00 93.62 372 ALA A CA 1
ATOM 2732 C C . ALA A 1 372 ? -2.059 1.584 -11.146 1.00 93.62 372 ALA A C 1
ATOM 2734 O O . ALA A 1 372 ? -1.443 1.765 -12.201 1.00 93.62 372 ALA A O 1
ATOM 2735 N N . ASP A 1 373 ? -1.920 0.502 -10.381 1.00 95.44 373 ASP A N 1
ATOM 2736 C CA . ASP A 1 373 ? -1.033 -0.633 -10.644 1.00 95.44 373 ASP A CA 1
ATOM 2737 C C . ASP A 1 373 ? 0.450 -0.230 -10.771 1.00 95.44 373 ASP A C 1
ATOM 2739 O O . ASP A 1 373 ? 1.119 -0.619 -11.728 1.00 95.44 373 ASP A O 1
ATOM 2743 N N . VAL A 1 374 ? 0.975 0.583 -9.842 1.00 95.38 374 VAL A N 1
ATOM 2744 C CA . VAL A 1 374 ? 2.324 1.186 -9.932 1.00 95.38 374 VAL A CA 1
ATOM 2745 C C . VAL A 1 374 ? 3.333 0.584 -8.949 1.00 95.38 374 VAL A C 1
ATOM 2747 O O . VAL A 1 374 ? 3.080 0.505 -7.752 1.00 95.38 374 VAL A O 1
ATOM 2750 N N . PHE A 1 375 ? 4.545 0.286 -9.414 1.00 96.31 375 PHE A N 1
ATOM 2751 C CA . PHE A 1 375 ? 5.706 0.012 -8.557 1.00 96.31 375 PHE A CA 1
ATOM 2752 C C . PHE A 1 375 ? 6.664 1.211 -8.528 1.00 96.31 375 PHE A C 1
ATOM 2754 O O . PHE A 1 375 ? 6.943 1.775 -9.588 1.00 96.31 375 PHE A O 1
ATOM 2761 N N . ALA A 1 376 ? 7.229 1.562 -7.364 1.00 95.94 376 ALA A N 1
ATOM 2762 C CA . ALA A 1 376 ? 8.354 2.501 -7.272 1.00 95.94 376 ALA A CA 1
ATOM 2763 C C . ALA A 1 376 ? 9.276 2.274 -6.059 1.00 95.94 376 ALA A C 1
ATOM 2765 O O . ALA A 1 376 ? 8.825 2.023 -4.938 1.00 95.94 376 ALA A O 1
ATOM 2766 N N . LEU A 1 377 ? 10.580 2.442 -6.290 1.00 96.50 377 LEU A N 1
ATOM 2767 C CA . LEU A 1 377 ? 11.667 2.278 -5.325 1.00 96.50 377 LEU A CA 1
ATOM 2768 C C . LEU A 1 377 ? 12.697 3.413 -5.466 1.00 96.50 377 LEU A C 1
ATOM 2770 O O . LEU A 1 377 ? 13.223 3.633 -6.560 1.00 96.50 377 LEU A O 1
ATOM 2774 N N . GLY A 1 378 ? 13.064 4.081 -4.366 1.00 94.50 378 GLY A N 1
ATOM 2775 C CA . GLY A 1 378 ? 14.052 5.169 -4.408 1.00 94.50 378 GLY A CA 1
ATOM 2776 C C . GLY A 1 378 ? 14.197 5.988 -3.120 1.00 94.50 378 GLY A C 1
ATOM 2777 O O . GLY A 1 378 ? 13.732 5.606 -2.052 1.00 94.50 378 GLY A O 1
ATOM 2778 N N . THR A 1 379 ? 14.875 7.135 -3.214 1.00 88.88 379 THR A N 1
ATOM 2779 C CA . THR A 1 379 ? 15.105 8.075 -2.090 1.00 88.88 379 THR A CA 1
ATOM 2780 C C . THR A 1 379 ? 14.827 9.541 -2.453 1.00 88.88 379 THR A C 1
ATOM 2782 O O . THR A 1 379 ? 15.201 10.451 -1.714 1.00 88.88 379 THR A O 1
ATOM 2785 N N . LYS A 1 380 ? 14.226 9.772 -3.626 1.00 72.56 380 LYS A N 1
ATOM 2786 C CA . LYS A 1 380 ? 13.932 11.077 -4.241 1.00 72.56 380 LYS A CA 1
ATOM 2787 C C . LYS A 1 380 ? 12.661 10.966 -5.090 1.00 72.56 380 LYS A C 1
ATOM 2789 O O . LYS A 1 380 ? 12.261 9.857 -5.428 1.00 72.56 380 LYS A O 1
ATOM 2794 N N . ALA A 1 381 ? 12.072 12.095 -5.490 1.00 70.25 381 ALA A N 1
ATOM 2795 C CA . ALA A 1 381 ? 10.862 12.116 -6.322 1.00 70.25 381 ALA A CA 1
ATOM 2796 C C . ALA A 1 381 ? 11.000 11.314 -7.637 1.00 70.25 381 ALA A C 1
ATOM 2798 O O . ALA A 1 381 ? 10.055 10.635 -8.031 1.00 70.25 381 ALA A O 1
ATOM 2799 N N . THR A 1 382 ? 12.181 11.331 -8.271 1.00 81.88 382 THR A N 1
ATOM 2800 C CA . THR A 1 382 ? 12.538 10.370 -9.326 1.00 81.88 382 THR A CA 1
ATOM 2801 C C . THR A 1 382 ? 12.946 9.036 -8.687 1.00 81.88 382 THR A C 1
ATOM 2803 O O . THR A 1 382 ? 13.942 9.008 -7.952 1.00 81.88 382 THR A O 1
ATOM 2806 N N . PRO A 1 383 ? 12.223 7.933 -8.948 1.00 90.25 383 PRO A N 1
ATOM 2807 C CA . PRO A 1 383 ? 12.561 6.618 -8.421 1.00 90.25 383 PRO A CA 1
ATOM 2808 C C . PRO A 1 383 ? 13.779 6.034 -9.150 1.00 90.25 383 PRO A C 1
ATOM 2810 O O . PRO A 1 383 ? 13.983 6.262 -10.342 1.00 90.25 383 PRO A O 1
ATOM 2813 N N . LEU A 1 384 ? 14.574 5.229 -8.442 1.00 95.31 384 LEU A N 1
ATOM 2814 C CA . LEU A 1 384 ? 15.673 4.453 -9.031 1.00 95.31 384 LEU A CA 1
ATOM 2815 C C . LEU A 1 384 ? 15.131 3.372 -9.975 1.00 95.31 384 LEU A C 1
ATOM 2817 O O . LEU A 1 384 ? 15.710 3.121 -11.031 1.00 95.31 384 LEU A O 1
ATOM 2821 N N . LEU A 1 385 ? 14.026 2.743 -9.579 1.00 96.69 385 LEU A N 1
ATOM 2822 C CA . LEU A 1 385 ? 13.333 1.704 -10.326 1.00 96.69 385 LEU A CA 1
ATOM 2823 C C . LEU A 1 385 ? 11.829 1.891 -10.134 1.00 96.69 385 LEU A C 1
ATOM 2825 O O . LEU A 1 385 ? 11.361 1.951 -8.996 1.00 96.69 385 LEU A O 1
ATOM 2829 N N . ALA A 1 386 ? 11.075 1.965 -11.224 1.00 96.12 386 ALA A N 1
ATOM 2830 C CA . ALA A 1 386 ? 9.621 2.069 -11.181 1.00 96.12 386 ALA A CA 1
ATOM 2831 C C . ALA A 1 386 ? 8.970 1.437 -12.412 1.00 96.12 386 ALA A C 1
ATOM 2833 O O . ALA A 1 386 ? 9.654 1.014 -13.341 1.00 96.12 386 ALA A O 1
ATOM 2834 N N . GLY A 1 387 ? 7.647 1.330 -12.422 1.00 95.50 387 GLY A N 1
ATOM 2835 C CA . GLY A 1 387 ? 6.931 0.695 -13.520 1.00 95.50 387 GLY A CA 1
ATOM 2836 C C . GLY A 1 387 ? 5.447 0.535 -13.247 1.00 95.50 387 GLY A C 1
ATOM 2837 O O . GLY A 1 387 ? 4.946 1.002 -12.222 1.00 95.50 387 GLY A O 1
ATOM 2838 N N . LYS A 1 388 ? 4.755 -0.155 -14.156 1.00 94.94 388 LYS A N 1
ATOM 2839 C CA . LYS A 1 388 ? 3.339 -0.489 -13.994 1.00 94.94 388 LYS A CA 1
ATOM 2840 C C . LYS A 1 388 ? 3.072 -1.975 -14.234 1.00 94.94 388 LYS A C 1
ATOM 2842 O O . LYS A 1 388 ? 3.573 -2.551 -15.205 1.00 94.94 388 LYS A O 1
ATOM 2847 N N . PHE A 1 389 ? 2.279 -2.586 -13.354 1.00 94.25 389 PHE A N 1
ATOM 2848 C CA . PHE A 1 389 ? 1.917 -4.003 -13.427 1.00 94.25 389 PHE A CA 1
ATOM 2849 C C . PHE A 1 389 ? 0.937 -4.279 -14.578 1.00 94.25 389 PHE A C 1
ATOM 2851 O O . PHE A 1 389 ? 1.105 -5.272 -15.281 1.00 94.25 389 PHE A O 1
ATOM 2858 N N . ASP A 1 390 ? -0.008 -3.362 -14.829 1.00 93.94 390 ASP A N 1
ATOM 2859 C CA . ASP A 1 390 ? -1.032 -3.437 -15.891 1.00 93.94 390 ASP A CA 1
ATOM 2860 C C . ASP A 1 390 ? -0.476 -3.689 -17.306 1.00 93.94 390 ASP A C 1
ATOM 2862 O O . ASP A 1 390 ? -1.124 -4.301 -18.154 1.00 93.94 390 ASP A O 1
ATOM 2866 N N . THR A 1 391 ? 0.741 -3.215 -17.559 1.00 91.12 391 THR A N 1
ATOM 2867 C CA . THR A 1 391 ? 1.406 -3.211 -18.865 1.00 91.12 391 THR A CA 1
ATOM 2868 C C . THR A 1 391 ? 2.714 -4.002 -18.866 1.00 91.12 391 THR A C 1
ATOM 2870 O O . THR A 1 391 ? 3.348 -4.126 -19.918 1.00 91.12 391 THR A O 1
ATOM 2873 N N . GLY A 1 392 ? 3.131 -4.542 -17.714 1.00 92.31 392 GLY A N 1
ATOM 2874 C CA . GLY A 1 392 ? 4.379 -5.294 -17.557 1.00 92.31 392 GLY A CA 1
ATOM 2875 C C . GLY A 1 392 ? 5.625 -4.491 -17.946 1.00 92.31 392 GLY A C 1
ATOM 2876 O O . GLY A 1 392 ? 6.514 -5.026 -18.614 1.00 92.31 392 GLY A O 1
ATOM 2877 N N . ARG A 1 393 ? 5.666 -3.196 -17.596 1.00 93.19 393 ARG A N 1
ATOM 2878 C CA . ARG A 1 393 ? 6.740 -2.261 -17.976 1.00 93.19 393 ARG A CA 1
ATOM 2879 C C . ARG A 1 393 ? 7.565 -1.812 -16.779 1.00 93.19 393 ARG A C 1
ATOM 2881 O O . ARG A 1 393 ? 7.006 -1.506 -15.730 1.00 93.19 393 ARG A O 1
ATOM 2888 N N . VAL A 1 394 ? 8.879 -1.703 -16.974 1.00 96.25 394 VAL A N 1
ATOM 2889 C CA . VAL A 1 394 ? 9.859 -1.318 -15.949 1.00 96.25 394 VAL A CA 1
ATOM 2890 C C . VAL A 1 394 ? 10.816 -0.248 -16.487 1.00 96.25 394 VAL A C 1
ATOM 2892 O O . VAL A 1 394 ? 11.325 -0.360 -17.601 1.00 96.25 394 VAL A O 1
ATOM 2895 N N . GLY A 1 395 ? 11.077 0.785 -15.690 1.00 95.94 395 GLY A N 1
ATOM 2896 C CA . GLY A 1 395 ? 11.981 1.890 -15.986 1.00 95.94 395 GLY A CA 1
ATOM 2897 C C . GLY A 1 395 ? 13.027 2.108 -14.892 1.00 95.94 395 GLY A C 1
ATOM 2898 O O . GLY A 1 395 ? 12.701 2.109 -13.705 1.00 95.94 395 GLY A O 1
ATOM 2899 N N . ILE A 1 396 ? 14.280 2.324 -15.293 1.00 96.12 396 ILE A N 1
ATOM 2900 C CA . ILE A 1 396 ? 15.395 2.716 -14.420 1.00 96.12 396 ILE A CA 1
ATOM 2901 C C . ILE A 1 396 ? 15.562 4.236 -14.492 1.00 96.12 396 ILE A C 1
ATOM 2903 O O . ILE A 1 396 ? 15.613 4.790 -15.593 1.00 96.12 396 ILE A O 1
ATOM 2907 N N . ASN A 1 397 ? 15.650 4.892 -13.326 1.00 94.38 397 ASN A N 1
ATOM 2908 C CA . ASN A 1 397 ? 15.717 6.355 -13.172 1.00 94.38 397 ASN A CA 1
ATOM 2909 C C . ASN A 1 397 ? 14.564 7.095 -13.900 1.00 94.38 397 ASN A C 1
ATOM 2911 O O . ASN A 1 397 ? 14.699 8.232 -14.343 1.00 94.38 397 ASN A O 1
ATOM 2915 N N . CYS A 1 398 ? 13.416 6.429 -14.043 1.00 90.38 398 CYS A N 1
ATOM 2916 C CA . CYS A 1 398 ? 12.298 6.851 -14.882 1.00 90.38 398 CYS A CA 1
ATOM 2917 C C . CYS A 1 398 ? 10.993 6.834 -14.079 1.00 90.38 398 CYS A C 1
ATOM 2919 O O . CYS A 1 398 ? 10.768 5.927 -13.281 1.00 90.38 398 CYS A O 1
ATOM 2921 N N . LEU A 1 399 ? 10.124 7.816 -14.309 1.00 91.56 399 LEU A N 1
ATOM 2922 C CA . LEU A 1 399 ? 8.779 7.858 -13.729 1.00 91.56 399 LEU A CA 1
ATOM 2923 C C . LEU A 1 399 ? 7.863 6.828 -14.445 1.00 91.56 399 LEU A C 1
ATOM 2925 O O . LEU A 1 399 ? 8.025 6.657 -15.657 1.00 91.56 399 LEU A O 1
ATOM 2929 N N . PRO A 1 400 ? 6.928 6.130 -13.760 1.00 91.69 400 PRO A N 1
ATOM 2930 C CA . PRO A 1 400 ? 6.130 5.024 -14.320 1.00 91.69 400 PRO A CA 1
ATOM 2931 C C . PRO A 1 400 ? 5.422 5.326 -15.650 1.00 91.69 400 PRO A C 1
ATOM 2933 O O . PRO A 1 400 ? 5.392 4.488 -16.550 1.00 91.69 400 PRO A O 1
ATOM 2936 N N . GLU A 1 401 ? 4.858 6.523 -15.785 1.00 88.50 401 GLU A N 1
ATOM 2937 C CA . GLU A 1 401 ? 4.141 7.004 -16.970 1.00 88.50 401 GLU A CA 1
ATOM 2938 C C . GLU A 1 401 ? 5.072 7.293 -18.157 1.00 88.50 401 GLU A C 1
ATOM 2940 O O . GLU A 1 401 ? 4.668 7.176 -19.312 1.00 88.50 401 GLU A O 1
ATOM 2945 N N . ASN A 1 402 ? 6.345 7.578 -17.874 1.00 89.38 402 ASN A N 1
ATOM 2946 C CA . ASN A 1 402 ? 7.397 7.820 -18.858 1.00 89.38 402 ASN A CA 1
ATOM 2947 C C . ASN A 1 402 ? 8.126 6.525 -19.285 1.00 89.38 402 ASN A C 1
ATOM 2949 O O . ASN A 1 402 ? 9.100 6.559 -20.044 1.00 89.38 402 ASN A O 1
ATOM 2953 N N . VAL A 1 403 ? 7.660 5.348 -18.847 1.00 91.00 403 VAL A N 1
ATOM 2954 C CA . VAL A 1 403 ? 8.238 4.052 -19.231 1.00 91.00 403 VAL A CA 1
ATOM 2955 C C . VAL A 1 403 ? 7.766 3.650 -20.638 1.00 91.00 403 VAL A C 1
ATOM 2957 O O . VAL A 1 403 ? 6.738 2.992 -20.846 1.00 91.00 403 VAL A O 1
ATOM 2960 N N . LYS A 1 404 ? 8.555 4.064 -21.639 1.00 88.81 404 LYS A N 1
ATOM 2961 C CA . LYS A 1 404 ? 8.210 3.979 -23.067 1.00 88.81 404 LYS A CA 1
ATOM 2962 C C . LYS A 1 404 ? 8.039 2.542 -23.598 1.00 88.81 404 LYS A C 1
ATOM 2964 O O . LYS A 1 404 ? 7.283 2.370 -24.552 1.00 88.81 404 LYS A O 1
ATOM 2969 N N . ARG A 1 405 ? 8.690 1.519 -23.009 1.00 90.06 405 ARG A N 1
ATOM 2970 C CA . ARG A 1 405 ? 8.620 0.077 -23.390 1.00 90.06 405 ARG A CA 1
ATOM 2971 C C . ARG A 1 405 ? 8.785 -0.872 -22.194 1.00 90.06 405 ARG A C 1
ATOM 2973 O O . ARG A 1 405 ? 8.788 -0.422 -21.059 1.00 90.06 405 ARG A O 1
ATOM 2980 N N . ARG A 1 406 ? 8.873 -2.189 -22.438 1.00 91.62 406 ARG A N 1
ATOM 2981 C CA . ARG A 1 406 ? 8.986 -3.234 -21.398 1.00 91.62 406 ARG A CA 1
ATOM 2982 C C . ARG A 1 406 ? 10.169 -2.996 -20.452 1.00 91.62 406 ARG A C 1
ATOM 2984 O O . ARG A 1 406 ? 9.994 -3.138 -19.247 1.00 91.62 406 ARG A O 1
ATOM 2991 N N . LEU A 1 407 ? 11.319 -2.588 -20.990 1.00 94.00 407 LEU A N 1
ATOM 2992 C CA . LEU A 1 407 ? 12.441 -2.046 -20.223 1.00 94.00 407 LEU A CA 1
ATOM 2993 C C . LEU A 1 407 ? 12.831 -0.667 -20.773 1.00 94.00 407 LEU A C 1
ATOM 2995 O O . LEU A 1 407 ? 13.086 -0.529 -21.970 1.00 94.00 407 LEU A O 1
ATOM 2999 N N . HIS A 1 408 ? 12.897 0.338 -19.900 1.00 94.38 408 HIS A N 1
ATOM 3000 C CA . HIS A 1 408 ? 13.384 1.684 -20.208 1.00 94.38 408 HIS A CA 1
ATOM 3001 C C . HIS A 1 408 ? 14.573 2.046 -19.302 1.00 94.38 408 HIS A C 1
ATOM 3003 O O . HIS A 1 408 ? 14.491 1.891 -18.086 1.00 94.38 408 HIS A O 1
ATOM 3009 N N . ILE A 1 409 ? 15.670 2.549 -19.866 1.00 95.19 409 ILE A N 1
ATOM 3010 C CA . ILE A 1 409 ? 16.776 3.160 -19.113 1.00 95.19 409 ILE A CA 1
ATOM 3011 C C . ILE A 1 409 ? 16.806 4.645 -19.472 1.00 95.19 409 ILE A C 1
ATOM 3013 O O . ILE A 1 409 ? 17.104 4.986 -20.615 1.00 95.19 409 ILE A O 1
ATOM 3017 N N . PHE A 1 410 ? 16.475 5.513 -18.518 1.00 94.25 410 PHE A N 1
ATOM 3018 C CA . PHE A 1 410 ? 16.265 6.939 -18.764 1.00 94.25 410 PHE A CA 1
ATOM 3019 C C . PHE A 1 410 ? 17.285 7.800 -18.015 1.00 94.25 410 PHE A C 1
ATOM 3021 O O . PHE A 1 410 ? 17.481 7.639 -16.811 1.00 94.25 410 PHE A O 1
ATOM 3028 N N . GLU A 1 411 ? 17.886 8.767 -18.704 1.00 93.00 411 GLU A N 1
ATOM 3029 C CA . GLU A 1 411 ? 18.681 9.829 -18.074 1.00 93.00 411 GLU A CA 1
ATOM 3030 C C . GLU A 1 411 ? 18.104 11.226 -18.355 1.00 93.00 411 GLU A C 1
ATOM 3032 O O . GLU A 1 411 ? 18.103 12.077 -17.465 1.00 93.00 411 GLU A O 1
ATOM 3037 N N . SER A 1 412 ? 17.574 11.459 -19.560 1.00 91.88 412 SER A N 1
ATOM 3038 C CA . SER A 1 412 ? 16.892 12.705 -19.944 1.00 91.88 412 SER A CA 1
ATOM 3039 C C . SER A 1 412 ? 16.136 12.543 -21.270 1.00 91.88 412 SER A C 1
ATOM 3041 O O . SER A 1 412 ? 16.576 11.795 -22.136 1.00 91.88 412 SER A O 1
ATOM 3043 N N . ASP A 1 413 ? 15.021 13.257 -21.458 1.00 90.62 413 ASP A N 1
ATOM 3044 C CA . ASP A 1 413 ? 14.141 13.099 -22.631 1.00 90.62 413 ASP A CA 1
ATOM 3045 C C . ASP A 1 413 ? 14.832 13.472 -23.956 1.00 90.62 413 ASP A C 1
ATOM 3047 O O . ASP A 1 413 ? 15.349 14.579 -24.112 1.00 90.62 413 ASP A O 1
ATOM 3051 N N . SER A 1 414 ? 14.815 12.558 -24.929 1.00 90.62 414 SER A N 1
ATOM 3052 C CA . SER A 1 414 ? 15.367 12.782 -26.273 1.00 90.62 414 SER A CA 1
ATOM 3053 C C . SER A 1 414 ? 14.514 13.709 -27.147 1.00 90.62 414 SER A C 1
ATOM 3055 O O . SER A 1 414 ? 14.934 14.070 -28.246 1.00 90.62 414 SER A O 1
ATOM 3057 N N . GLY A 1 415 ? 13.295 14.046 -26.708 1.00 88.06 415 GLY A N 1
ATOM 3058 C CA . GLY A 1 415 ? 12.272 14.698 -27.529 1.00 88.06 415 GLY A CA 1
ATOM 3059 C C . GLY A 1 415 ? 11.530 13.726 -28.457 1.00 88.06 415 GLY A C 1
ATOM 3060 O O . GLY A 1 415 ? 10.586 14.121 -29.143 1.00 88.06 415 GLY A O 1
ATOM 3061 N N . CYS A 1 416 ? 11.908 12.442 -28.477 1.00 81.62 416 CYS A N 1
ATOM 3062 C CA . CYS A 1 416 ? 11.199 11.402 -29.213 1.00 81.62 416 CYS A CA 1
ATOM 3063 C C . CYS A 1 416 ? 10.026 10.865 -28.376 1.00 81.62 416 CYS A C 1
ATOM 3065 O O . CYS A 1 416 ? 10.179 9.956 -27.553 1.00 81.62 416 CYS A O 1
ATOM 3067 N N . GLY A 1 417 ? 8.836 11.438 -28.586 1.00 73.94 417 GLY A N 1
ATOM 3068 C CA . GLY A 1 417 ? 7.627 11.106 -27.819 1.00 73.94 417 GLY A CA 1
ATOM 3069 C C . GLY A 1 417 ? 7.127 9.660 -27.968 1.00 73.94 417 GLY A C 1
ATOM 3070 O O . GLY A 1 417 ? 6.510 9.139 -27.043 1.00 73.94 417 GLY A O 1
ATOM 3071 N N . THR A 1 418 ? 7.436 8.979 -29.080 1.00 74.88 418 THR A N 1
ATOM 3072 C CA . THR A 1 418 ? 7.001 7.594 -29.342 1.00 74.88 418 THR A CA 1
ATOM 3073 C C . THR A 1 418 ? 8.120 6.786 -30.011 1.00 74.88 418 THR A C 1
ATOM 3075 O O . THR A 1 418 ? 8.531 7.143 -31.115 1.00 74.88 418 THR A O 1
ATOM 3078 N N . PRO A 1 419 ? 8.598 5.667 -29.422 1.00 69.81 419 PRO A N 1
ATOM 3079 C CA . PRO A 1 419 ? 9.609 4.817 -30.056 1.00 69.81 419 PRO A CA 1
ATOM 3080 C C . PRO A 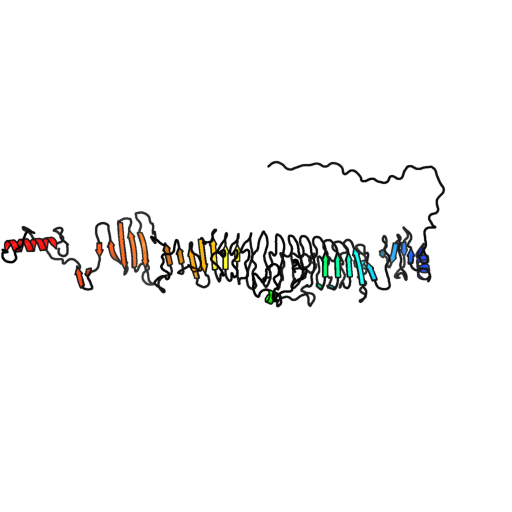1 419 ? 9.097 4.206 -31.369 1.00 69.81 419 PRO A C 1
ATOM 3082 O O . PRO A 1 419 ? 8.072 3.523 -31.372 1.00 69.81 419 PRO A O 1
ATOM 3085 N N . ALA A 1 420 ? 9.835 4.430 -32.460 1.00 62.19 420 ALA A N 1
ATOM 3086 C CA . ALA A 1 420 ? 9.349 4.350 -33.844 1.00 62.19 420 ALA A CA 1
ATOM 3087 C C . ALA A 1 420 ? 8.972 2.955 -34.396 1.00 62.19 420 ALA A C 1
ATOM 3089 O O . ALA A 1 420 ? 8.438 2.877 -35.497 1.00 62.19 420 ALA A O 1
ATOM 3090 N N . SER A 1 421 ? 9.214 1.862 -33.665 1.00 67.06 421 SER A N 1
ATOM 3091 C CA . SER A 1 421 ? 8.699 0.526 -34.009 1.00 67.06 421 SER A CA 1
ATOM 3092 C C . SER A 1 421 ? 7.814 0.017 -32.881 1.00 67.06 421 SER A C 1
ATOM 3094 O O . SER A 1 421 ? 8.296 -0.180 -31.764 1.00 67.06 421 SER A O 1
ATOM 3096 N N . LEU A 1 422 ? 6.520 -0.195 -33.139 1.00 67.00 422 LEU A N 1
ATOM 3097 C CA . LEU A 1 422 ? 5.611 -0.818 -32.171 1.00 67.00 422 LEU A CA 1
ATOM 3098 C C . LEU A 1 422 ? 6.011 -2.274 -31.900 1.00 67.00 422 LEU A C 1
ATOM 3100 O O . LEU A 1 422 ? 6.061 -2.667 -30.736 1.00 67.00 422 LEU A O 1
ATOM 3104 N N . ASP A 1 423 ? 6.428 -3.006 -32.930 1.00 68.06 423 ASP A N 1
ATOM 3105 C CA . ASP A 1 423 ? 6.492 -4.472 -32.899 1.00 68.06 423 ASP A CA 1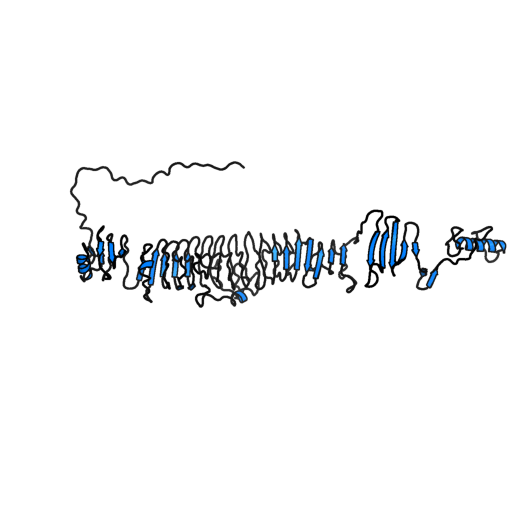
ATOM 3106 C C . ASP A 1 423 ? 7.877 -5.042 -32.540 1.00 68.06 423 ASP A C 1
ATOM 3108 O O . ASP A 1 423 ? 7.978 -6.172 -32.071 1.00 68.06 423 ASP A O 1
ATOM 3112 N N . SER A 1 424 ? 8.959 -4.268 -32.712 1.00 65.00 424 SER A N 1
ATOM 3113 C CA . SER A 1 424 ? 10.345 -4.744 -32.500 1.00 65.00 424 SER A CA 1
ATOM 3114 C C . SER A 1 424 ? 10.973 -4.308 -31.165 1.00 65.00 424 SER A C 1
ATOM 3116 O O . SER A 1 424 ? 11.968 -4.881 -30.725 1.00 65.00 424 SER A O 1
ATOM 3118 N N . GLY A 1 425 ? 10.449 -3.257 -30.525 1.00 70.38 425 GLY A N 1
ATOM 3119 C CA . GLY A 1 425 ? 11.115 -2.583 -29.402 1.00 70.38 425 GLY A CA 1
ATOM 3120 C C . GLY A 1 425 ? 10.648 -3.040 -28.016 1.00 70.38 425 GLY A C 1
ATOM 3121 O O . GLY A 1 425 ? 9.658 -2.511 -27.508 1.00 70.38 425 GLY A O 1
ATOM 3122 N N . SER A 1 426 ? 11.387 -3.952 -27.367 1.00 87.88 426 SER A N 1
ATOM 3123 C CA . SER A 1 426 ? 11.215 -4.254 -25.925 1.00 87.88 426 SER A CA 1
ATOM 3124 C C . SER A 1 426 ? 12.099 -3.402 -25.002 1.00 87.88 426 SER A C 1
ATOM 3126 O O . SER A 1 426 ? 11.677 -3.106 -23.884 1.00 87.88 426 SER A O 1
ATOM 3128 N N . LEU A 1 427 ? 13.286 -2.996 -25.463 1.00 91.75 427 LEU A N 1
ATOM 3129 C CA . LEU A 1 427 ? 14.245 -2.155 -24.738 1.00 91.75 427 LEU A CA 1
ATOM 3130 C C . LEU A 1 427 ? 14.264 -0.737 -25.328 1.00 91.75 427 LEU A C 1
ATOM 3132 O O . LEU A 1 427 ? 14.290 -0.578 -26.548 1.00 91.75 427 LEU A O 1
ATOM 3136 N N . VAL A 1 428 ? 14.302 0.275 -24.463 1.00 91.75 428 VAL A N 1
ATOM 3137 C CA . VAL A 1 428 ? 14.644 1.666 -24.796 1.00 91.75 428 VAL A CA 1
ATOM 3138 C C . VAL A 1 428 ? 15.744 2.138 -23.847 1.00 91.75 428 VAL A C 1
ATOM 3140 O O . VAL A 1 428 ? 15.727 1.820 -22.658 1.00 91.75 428 VAL A O 1
ATOM 3143 N N . ILE A 1 429 ? 16.688 2.910 -24.375 1.00 93.56 429 ILE A N 1
ATOM 3144 C CA . ILE A 1 429 ? 17.721 3.628 -23.624 1.00 93.56 429 ILE A CA 1
ATOM 3145 C C . ILE A 1 429 ? 17.655 5.073 -24.123 1.00 93.56 429 ILE A C 1
ATOM 3147 O O . ILE A 1 429 ? 17.570 5.273 -25.336 1.00 93.56 429 ILE A O 1
ATOM 3151 N N . GLU A 1 430 ? 17.627 6.059 -23.226 1.00 92.44 430 GLU A N 1
ATOM 3152 C CA . GLU A 1 430 ? 17.275 7.436 -23.587 1.00 92.44 430 GLU A CA 1
ATOM 3153 C C . GLU A 1 430 ? 18.071 8.514 -22.828 1.00 92.44 430 GLU A C 1
ATOM 3155 O O . GLU A 1 430 ? 18.077 8.567 -21.594 1.00 92.44 430 GLU A O 1
ATOM 3160 N N . ARG A 1 431 ? 18.693 9.418 -23.598 1.00 92.38 431 ARG A N 1
ATOM 3161 C CA . ARG A 1 431 ? 19.327 10.661 -23.142 1.00 92.38 431 ARG A CA 1
ATOM 3162 C C . ARG A 1 431 ? 19.109 11.796 -24.152 1.00 92.38 431 ARG A C 1
ATOM 3164 O O . ARG A 1 431 ? 19.232 11.588 -25.357 1.00 92.38 431 ARG A O 1
ATOM 3171 N N . ASN A 1 432 ? 18.948 13.023 -23.657 1.00 92.75 432 ASN A N 1
ATOM 3172 C CA . ASN A 1 432 ? 18.855 14.274 -24.427 1.00 92.75 432 ASN A CA 1
ATOM 3173 C C . ASN A 1 432 ? 20.162 14.766 -25.096 1.00 92.75 432 ASN A C 1
ATOM 3175 O O . ASN A 1 432 ? 20.222 15.905 -25.557 1.00 92.75 432 ASN A O 1
ATOM 3179 N N . THR A 1 433 ? 21.221 13.952 -25.122 1.00 91.19 433 THR A N 1
ATOM 3180 C CA . THR A 1 433 ? 22.484 14.256 -25.819 1.00 91.19 433 THR A CA 1
ATOM 3181 C C . THR A 1 433 ? 22.989 13.014 -26.562 1.00 91.19 433 THR A C 1
ATOM 3183 O O . THR A 1 433 ? 22.334 12.542 -27.487 1.00 91.19 433 THR A O 1
ATOM 3186 N N . HIS A 1 434 ? 24.128 12.446 -26.170 1.00 92.88 434 HIS A N 1
ATOM 3187 C CA . HIS A 1 434 ? 24.656 11.216 -26.750 1.00 92.88 434 HIS A CA 1
ATOM 3188 C C . HIS A 1 434 ? 24.092 10.016 -25.983 1.00 92.88 434 HIS A C 1
ATOM 3190 O O . HIS A 1 434 ? 24.505 9.737 -24.859 1.00 92.88 434 HIS A O 1
ATOM 3196 N N . THR A 1 435 ? 23.143 9.310 -26.596 1.00 93.25 435 THR A N 1
ATOM 3197 C CA . THR A 1 435 ? 22.682 7.997 -26.124 1.00 93.25 435 THR A CA 1
ATOM 3198 C C . THR A 1 435 ? 23.583 6.913 -26.719 1.00 93.25 435 THR A C 1
ATOM 3200 O O . THR A 1 435 ? 23.884 6.957 -27.910 1.00 93.25 435 THR A O 1
ATOM 3203 N N . GLY A 1 436 ? 24.009 5.931 -25.922 1.00 92.25 436 GLY A N 1
ATOM 3204 C CA . GLY A 1 436 ? 24.873 4.849 -26.395 1.00 92.25 436 GLY A CA 1
ATOM 3205 C C . GLY A 1 436 ? 24.818 3.604 -25.514 1.00 92.25 436 GLY A C 1
ATOM 3206 O O . GLY A 1 436 ? 24.402 3.666 -24.359 1.00 92.25 436 GLY A O 1
ATOM 3207 N N . ILE A 1 437 ? 25.255 2.474 -26.072 1.00 94.31 437 ILE A N 1
ATOM 3208 C CA . ILE A 1 437 ? 25.407 1.200 -25.360 1.00 94.31 437 ILE A CA 1
ATOM 3209 C C . ILE A 1 437 ? 26.900 0.902 -25.265 1.00 94.31 437 ILE A C 1
ATOM 3211 O O . ILE A 1 437 ? 27.567 0.729 -26.284 1.00 94.31 437 ILE A O 1
ATOM 3215 N N . LEU A 1 438 ? 27.427 0.842 -24.043 1.00 93.50 438 LEU A N 1
ATOM 3216 C CA . LEU A 1 438 ? 28.820 0.490 -23.790 1.00 93.50 438 LEU A CA 1
ATOM 3217 C C . LEU A 1 438 ? 28.931 -1.021 -23.557 1.00 93.50 438 LEU A C 1
ATOM 3219 O O . LEU A 1 438 ? 28.500 -1.523 -22.522 1.00 93.50 438 LEU A O 1
ATOM 3223 N N . VAL A 1 439 ? 29.522 -1.740 -24.513 1.00 95.50 439 VAL A N 1
ATOM 3224 C CA . VAL A 1 439 ? 29.792 -3.183 -24.406 1.00 95.50 439 VAL A CA 1
ATOM 3225 C C . VAL A 1 439 ? 31.298 -3.378 -24.233 1.00 95.50 439 VAL A C 1
ATOM 3227 O O . VAL A 1 439 ? 32.055 -3.270 -25.193 1.00 95.50 439 VAL A O 1
ATOM 3230 N N . GLN A 1 440 ? 31.740 -3.613 -22.997 1.00 92.38 440 GLN A N 1
ATOM 3231 C CA . GLN A 1 440 ? 33.158 -3.744 -22.645 1.00 92.38 440 GLN A CA 1
ATOM 3232 C C . GLN A 1 440 ? 33.582 -5.201 -22.470 1.00 92.38 440 GLN A C 1
ATOM 3234 O O . GLN A 1 440 ? 32.892 -5.993 -21.833 1.00 92.38 440 GLN A O 1
ATOM 3239 N N . THR A 1 441 ? 34.770 -5.526 -22.979 1.00 94.81 441 THR A N 1
ATOM 3240 C CA . THR A 1 441 ? 35.450 -6.813 -22.786 1.00 94.81 441 THR A CA 1
ATOM 3241 C C . THR A 1 441 ? 36.968 -6.591 -22.681 1.00 94.81 441 THR A C 1
ATOM 3243 O O . THR A 1 441 ? 37.438 -5.509 -23.035 1.00 94.81 441 THR A O 1
ATOM 3246 N N . PRO A 1 442 ? 37.770 -7.588 -22.258 1.00 95.44 442 PRO A N 1
ATOM 3247 C CA . PRO A 1 442 ? 39.229 -7.530 -22.377 1.00 95.44 442 PRO A CA 1
ATOM 3248 C C . PRO A 1 442 ? 39.713 -7.283 -23.817 1.00 95.44 442 PRO A C 1
ATOM 3250 O O . PRO A 1 442 ? 38.999 -7.554 -24.785 1.00 95.44 442 PRO A O 1
ATOM 3253 N N . ASN A 1 443 ? 40.963 -6.834 -23.961 1.00 90.00 443 ASN A N 1
ATOM 3254 C CA . ASN A 1 443 ? 41.579 -6.467 -25.245 1.00 90.00 443 ASN A CA 1
ATOM 3255 C C . ASN A 1 443 ? 41.748 -7.629 -26.249 1.00 90.00 443 ASN A C 1
ATOM 3257 O O . ASN A 1 443 ? 42.058 -7.389 -27.409 1.00 90.00 443 ASN A O 1
ATOM 3261 N N . THR A 1 444 ? 41.535 -8.877 -25.835 1.00 87.81 444 THR A N 1
ATOM 3262 C CA . THR A 1 444 ? 41.535 -10.068 -26.704 1.00 87.81 444 THR A CA 1
ATOM 3263 C C . THR A 1 444 ? 40.130 -10.546 -27.085 1.00 87.81 444 THR A C 1
ATOM 3265 O O . THR A 1 444 ? 39.992 -11.493 -27.856 1.00 87.81 444 THR A O 1
ATOM 3268 N N . SER A 1 445 ? 39.080 -9.933 -26.534 1.00 94.62 445 SER A N 1
ATOM 3269 C CA . SER A 1 445 ? 37.705 -10.443 -26.567 1.00 94.62 445 SER A CA 1
ATOM 3270 C C . SER A 1 445 ? 36.793 -9.695 -27.549 1.00 94.62 445 SER A C 1
ATOM 3272 O O . SER A 1 445 ? 37.144 -8.649 -28.102 1.00 94.62 445 S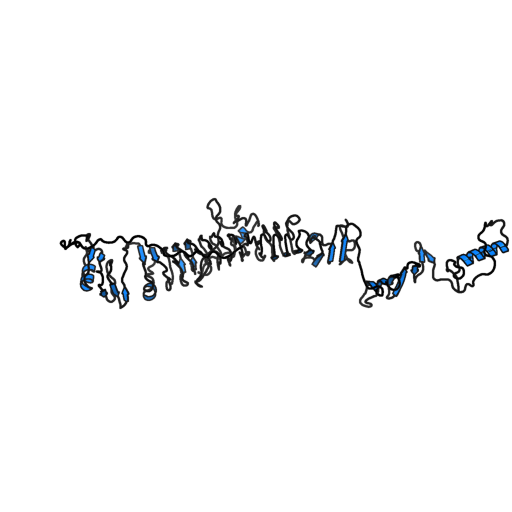ER A O 1
ATOM 3274 N N . ILE A 1 446 ? 35.611 -10.269 -27.788 1.00 93.62 446 ILE A N 1
ATOM 3275 C CA . ILE A 1 446 ? 34.619 -9.779 -28.749 1.00 93.62 446 ILE A CA 1
ATOM 3276 C C . ILE A 1 446 ? 33.471 -9.117 -27.986 1.00 93.62 446 ILE A C 1
ATOM 3278 O O . ILE A 1 446 ? 32.803 -9.775 -27.191 1.00 93.62 446 ILE A O 1
ATOM 3282 N N . ALA A 1 447 ? 33.209 -7.845 -28.273 1.00 95.12 447 ALA A N 1
ATOM 3283 C CA . ALA A 1 447 ? 31.966 -7.175 -27.897 1.00 95.12 447 ALA A CA 1
ATOM 3284 C C . ALA A 1 447 ? 30.956 -7.297 -29.049 1.00 95.12 447 ALA A C 1
ATOM 3286 O O . ALA A 1 447 ? 31.360 -7.275 -30.213 1.00 95.12 447 ALA A O 1
ATOM 3287 N N . GLY A 1 448 ? 29.653 -7.400 -28.774 1.00 94.88 448 GLY A N 1
ATOM 3288 C CA . GLY A 1 448 ? 28.668 -7.461 -29.854 1.00 94.88 448 GLY A CA 1
ATOM 3289 C C . GLY A 1 448 ? 27.201 -7.514 -29.444 1.00 94.88 448 GLY A C 1
ATOM 3290 O O . GLY A 1 448 ? 26.864 -7.668 -28.272 1.00 94.88 448 GLY A O 1
ATOM 3291 N N . ILE A 1 449 ? 26.350 -7.389 -30.460 1.00 94.94 449 ILE A N 1
ATOM 3292 C CA . ILE A 1 449 ? 24.897 -7.569 -30.431 1.00 94.94 449 ILE A CA 1
ATOM 3293 C C . ILE A 1 449 ? 24.584 -8.655 -31.462 1.00 94.94 449 ILE A C 1
ATOM 3295 O O . ILE A 1 449 ? 24.968 -8.517 -32.623 1.00 94.94 449 ILE A O 1
ATOM 3299 N N . TYR A 1 450 ? 23.907 -9.722 -31.045 1.00 95.25 450 TYR A N 1
ATOM 3300 C CA . TYR A 1 450 ? 23.619 -10.888 -31.881 1.00 95.25 450 TYR A CA 1
ATOM 3301 C C . TYR A 1 450 ? 22.126 -10.993 -32.192 1.00 95.25 450 TYR A C 1
ATOM 3303 O O . TYR A 1 450 ? 21.282 -10.549 -31.411 1.00 95.25 450 TYR A O 1
ATOM 3311 N N . PHE A 1 451 ? 21.821 -11.596 -33.337 1.00 95.38 451 PHE A N 1
ATOM 3312 C CA . PHE A 1 451 ? 20.478 -11.969 -33.759 1.00 95.38 451 PHE A CA 1
ATOM 3313 C C . PHE A 1 451 ? 20.478 -13.469 -34.043 1.00 95.38 451 PHE A C 1
ATOM 3315 O O . PHE A 1 451 ? 21.370 -13.949 -34.742 1.00 95.38 451 PHE A O 1
ATOM 3322 N N . GLY A 1 452 ? 19.482 -14.176 -33.524 1.00 94.50 452 GLY A N 1
ATOM 3323 C CA . GLY A 1 452 ? 19.286 -15.602 -33.742 1.00 94.50 452 GLY A CA 1
ATOM 3324 C C . GLY A 1 452 ? 17.813 -15.928 -33.960 1.00 94.50 452 GLY A C 1
ATOM 3325 O O . GLY A 1 452 ? 16.931 -15.112 -33.668 1.00 94.50 452 GLY A O 1
ATOM 3326 N N . ASP A 1 453 ? 17.576 -17.116 -34.486 1.00 94.50 453 ASP A N 1
ATOM 3327 C CA . ASP A 1 453 ? 16.276 -17.695 -34.818 1.00 94.50 453 ASP A CA 1
ATOM 3328 C C . ASP A 1 453 ? 16.212 -19.143 -34.260 1.00 94.50 453 ASP A C 1
ATOM 3330 O O . ASP A 1 453 ? 17.105 -19.535 -33.501 1.00 94.50 453 ASP A O 1
ATOM 3334 N N . PRO A 1 454 ? 15.149 -19.937 -34.500 1.00 96.31 454 PRO A N 1
ATOM 3335 C CA . PRO A 1 454 ? 15.090 -21.322 -34.020 1.00 96.31 454 PRO A CA 1
ATOM 3336 C C . PRO A 1 454 ? 16.152 -22.262 -34.617 1.00 96.31 454 PRO A C 1
ATOM 3338 O O . PRO A 1 454 ? 16.308 -23.377 -34.115 1.00 96.31 454 PRO A O 1
ATOM 3341 N N . GLU A 1 455 ? 16.860 -21.840 -35.670 1.00 94.75 455 GLU A N 1
ATOM 3342 C CA . GLU A 1 455 ? 17.814 -22.647 -36.428 1.00 94.75 455 GLU A CA 1
ATOM 3343 C C . GLU A 1 455 ? 19.295 -22.292 -36.143 1.00 94.75 455 GLU A C 1
ATOM 3345 O O . GLU A 1 455 ? 20.136 -23.195 -36.165 1.00 94.75 455 GLU A O 1
ATOM 3350 N N . ASP A 1 456 ? 19.629 -21.028 -35.842 1.00 93.19 456 ASP A N 1
ATOM 3351 C CA . ASP A 1 456 ? 20.978 -20.551 -35.465 1.00 93.19 456 ASP A CA 1
ATOM 3352 C C . ASP A 1 456 ? 20.909 -19.454 -34.374 1.00 93.19 456 ASP A C 1
ATOM 3354 O O . ASP A 1 456 ? 20.276 -18.409 -34.554 1.00 93.19 456 ASP A O 1
ATOM 3358 N N . ASP A 1 457 ? 21.613 -19.642 -33.247 1.00 90.19 457 ASP A N 1
ATOM 3359 C CA . ASP A 1 457 ? 21.670 -18.666 -32.143 1.00 90.19 457 ASP A CA 1
ATOM 3360 C C . ASP A 1 457 ? 22.486 -17.403 -32.488 1.00 90.19 457 ASP A C 1
ATOM 3362 O O . ASP A 1 457 ? 22.402 -16.383 -31.795 1.00 90.19 457 ASP A O 1
ATOM 3366 N N . GLN A 1 458 ? 23.240 -17.447 -33.590 1.00 91.88 458 GLN A N 1
ATOM 3367 C CA . GLN A 1 458 ? 24.047 -16.357 -34.129 1.00 91.88 458 GLN A CA 1
ATOM 3368 C C . GLN A 1 458 ? 23.813 -16.157 -35.636 1.00 91.88 458 GLN A C 1
ATOM 3370 O O . GLN A 1 458 ? 24.753 -15.801 -36.356 1.00 91.88 458 GLN A O 1
ATOM 3375 N N . ALA A 1 459 ? 22.581 -16.318 -36.127 1.00 94.12 459 ALA A N 1
ATOM 3376 C CA . ALA A 1 459 ? 22.206 -16.081 -37.527 1.00 94.12 459 ALA A CA 1
ATOM 3377 C C . ALA A 1 459 ? 22.702 -14.724 -38.088 1.00 94.12 459 ALA A C 1
ATOM 3379 O O . ALA A 1 459 ? 23.081 -14.623 -39.262 1.00 94.12 459 ALA A O 1
ATOM 3380 N N . GLY A 1 460 ? 22.763 -13.679 -37.251 1.00 96.25 460 GLY A N 1
ATOM 3381 C CA . GLY A 1 460 ? 23.292 -12.355 -37.591 1.00 96.25 460 GLY A CA 1
ATOM 3382 C C . GLY A 1 460 ? 23.895 -11.591 -36.405 1.00 96.25 460 GLY A C 1
ATOM 3383 O O . GLY A 1 460 ? 23.908 -12.069 -35.272 1.00 96.25 460 GLY A O 1
ATOM 3384 N N . GLY A 1 461 ? 24.406 -10.380 -36.653 1.00 94.81 461 GLY A N 1
ATOM 3385 C CA . GLY A 1 461 ? 24.863 -9.487 -35.582 1.00 94.81 461 GLY A CA 1
ATOM 3386 C C . GLY A 1 461 ? 25.813 -8.359 -35.997 1.00 94.81 461 GLY A C 1
ATOM 3387 O O . GLY A 1 461 ? 26.208 -8.225 -37.157 1.00 94.81 461 GLY A O 1
ATOM 3388 N N . PHE A 1 462 ? 26.213 -7.573 -34.999 1.00 95.25 462 PHE A N 1
ATOM 3389 C CA . PHE A 1 462 ? 27.228 -6.520 -35.070 1.00 95.25 462 PHE A CA 1
ATOM 3390 C C . PHE A 1 462 ? 28.284 -6.771 -33.991 1.00 95.25 462 PHE A C 1
ATOM 3392 O O . PHE A 1 462 ? 27.924 -6.933 -32.824 1.00 95.25 462 PHE A O 1
ATOM 3399 N N . THR A 1 463 ? 29.575 -6.789 -34.340 1.00 94.69 463 THR A N 1
ATOM 3400 C CA . THR A 1 463 ? 30.651 -7.076 -33.370 1.00 94.69 463 THR A CA 1
ATOM 3401 C C . THR A 1 463 ? 31.856 -6.144 -33.498 1.00 94.69 463 THR A C 1
ATOM 3403 O O . THR A 1 463 ? 32.149 -5.626 -34.577 1.00 94.69 463 THR A O 1
ATOM 3406 N N . TYR A 1 464 ? 32.583 -5.966 -32.389 1.00 93.38 464 TYR A N 1
ATOM 3407 C CA . TYR A 1 464 ? 33.923 -5.381 -32.342 1.00 93.38 464 TYR A CA 1
ATOM 3408 C C . TYR A 1 464 ? 34.929 -6.402 -31.801 1.00 93.38 464 TYR A C 1
ATOM 3410 O O . TYR A 1 464 ? 34.753 -6.955 -30.713 1.00 93.38 464 TYR A O 1
ATOM 3418 N N . HIS A 1 465 ? 35.994 -6.646 -32.563 1.00 92.69 465 HIS A N 1
ATOM 3419 C CA . HIS A 1 465 ? 37.071 -7.572 -32.216 1.00 92.69 465 HIS A CA 1
ATOM 3420 C C . HIS A 1 465 ? 38.303 -6.796 -31.733 1.00 92.69 465 HIS A C 1
ATOM 3422 O O . HIS A 1 465 ? 39.131 -6.387 -32.553 1.00 92.69 465 HIS A O 1
ATOM 3428 N N . HIS A 1 466 ? 38.449 -6.642 -30.411 1.00 91.56 466 HIS A N 1
ATOM 3429 C CA . HIS A 1 466 ? 39.525 -5.849 -29.799 1.00 91.56 466 HIS A CA 1
ATOM 3430 C C . HIS A 1 466 ? 40.933 -6.333 -30.180 1.00 91.56 466 HIS A C 1
ATOM 3432 O O . HIS A 1 466 ? 41.808 -5.519 -30.439 1.00 91.56 466 HIS A O 1
ATOM 3438 N N . GLY A 1 467 ? 41.143 -7.647 -30.319 1.00 89.44 467 GLY A N 1
ATOM 3439 C CA . GLY A 1 467 ? 42.452 -8.204 -30.690 1.00 89.44 467 GLY A CA 1
ATOM 3440 C C . GLY A 1 467 ? 42.895 -7.930 -32.137 1.00 89.44 467 GLY A C 1
ATOM 3441 O O . GLY A 1 467 ? 43.961 -8.389 -32.535 1.00 89.44 467 GLY A O 1
ATOM 3442 N N . THR A 1 468 ? 42.074 -7.243 -32.941 1.00 87.06 468 THR A N 1
ATOM 3443 C CA . THR A 1 468 ? 42.348 -6.938 -34.361 1.00 87.06 468 THR A CA 1
ATOM 3444 C C . THR A 1 468 ? 41.911 -5.535 -34.800 1.00 87.06 468 THR A C 1
ATOM 3446 O O . THR A 1 468 ? 42.050 -5.220 -35.979 1.00 87.06 468 THR A O 1
ATOM 3449 N N . ASP A 1 469 ? 41.326 -4.740 -33.897 1.00 89.12 469 ASP A N 1
ATOM 3450 C CA . ASP A 1 469 ? 40.662 -3.455 -34.171 1.00 89.12 469 ASP A CA 1
ATOM 3451 C C . ASP A 1 469 ? 39.749 -3.467 -35.414 1.00 89.12 469 ASP A C 1
ATOM 3453 O O . ASP A 1 469 ? 39.929 -2.726 -36.384 1.00 89.12 469 ASP A O 1
ATOM 3457 N N . GLN A 1 470 ? 38.753 -4.362 -35.386 1.00 92.81 470 GLN A N 1
ATOM 3458 C CA . GLN A 1 470 ? 37.777 -4.537 -36.466 1.00 92.81 470 GLN A CA 1
ATOM 3459 C C . GLN A 1 470 ? 36.336 -4.464 -35.968 1.00 92.81 470 GLN A C 1
ATOM 3461 O O . GLN A 1 470 ? 35.934 -5.258 -35.112 1.00 92.81 470 GLN A O 1
ATOM 3466 N N . ALA A 1 471 ? 35.540 -3.602 -36.602 1.00 93.56 471 ALA A N 1
ATOM 3467 C CA . ALA A 1 471 ? 34.082 -3.658 -36.552 1.00 93.56 471 ALA A CA 1
ATOM 3468 C C . ALA A 1 471 ? 33.553 -4.549 -37.691 1.00 93.56 471 ALA A C 1
ATOM 3470 O O . ALA A 1 471 ? 34.077 -4.512 -38.810 1.00 93.56 471 ALA A O 1
ATOM 3471 N N . ARG A 1 472 ? 32.529 -5.368 -37.423 1.00 93.19 472 ARG A N 1
ATOM 3472 C CA . ARG A 1 472 ? 32.005 -6.365 -38.374 1.00 93.19 472 ARG A CA 1
ATOM 3473 C C . ARG A 1 472 ? 30.479 -6.399 -38.413 1.00 93.19 472 ARG A C 1
ATOM 3475 O O . ARG A 1 472 ? 29.818 -6.154 -37.404 1.00 93.19 472 ARG A O 1
ATOM 3482 N N . VAL A 1 473 ? 29.945 -6.764 -39.579 1.00 94.88 473 VAL A N 1
ATOM 3483 C CA . VAL A 1 473 ? 28.518 -7.038 -39.810 1.00 94.88 473 VAL A CA 1
ATOM 3484 C C . VAL A 1 473 ? 28.356 -8.504 -40.211 1.00 94.88 473 VAL A C 1
ATOM 3486 O O . VAL A 1 473 ? 29.030 -8.974 -41.135 1.00 94.88 473 VAL A O 1
ATOM 3489 N N . ARG A 1 474 ? 27.459 -9.217 -39.524 1.00 92.81 474 ARG A N 1
ATOM 3490 C CA . ARG A 1 474 ? 27.197 -10.653 -39.676 1.00 92.81 474 ARG A CA 1
ATOM 3491 C C . ARG A 1 474 ? 25.747 -10.901 -40.101 1.00 92.81 474 ARG A C 1
ATOM 3493 O O . ARG A 1 474 ? 24.832 -10.308 -39.535 1.00 92.81 474 ARG A O 1
ATOM 3500 N N . ALA A 1 475 ? 25.550 -11.791 -41.069 1.00 94.00 475 ALA A N 1
ATOM 3501 C CA . ALA A 1 475 ? 24.247 -12.276 -41.532 1.00 94.00 475 ALA A CA 1
ATOM 3502 C C . ALA A 1 475 ? 24.409 -13.651 -42.202 1.00 94.00 475 ALA A C 1
ATOM 3504 O O . ALA A 1 475 ? 25.459 -13.918 -42.787 1.00 94.00 475 ALA A O 1
ATOM 3505 N N . GLY A 1 476 ? 23.392 -14.515 -42.133 1.00 91.31 476 GLY A N 1
ATOM 3506 C CA . GLY A 1 476 ? 23.450 -15.865 -42.708 1.00 91.31 476 GLY A CA 1
ATOM 3507 C C . GLY A 1 476 ? 24.614 -16.686 -42.147 1.00 91.31 476 GLY A C 1
ATOM 3508 O O . GLY A 1 476 ? 25.403 -17.241 -42.911 1.00 91.31 476 GLY A O 1
ATOM 3509 N N . ALA A 1 477 ? 24.784 -16.660 -40.823 1.00 89.12 477 ALA A N 1
ATOM 3510 C CA . ALA A 1 477 ? 25.873 -17.306 -40.088 1.00 89.12 477 ALA A CA 1
ATOM 3511 C C . ALA A 1 477 ? 27.313 -16.862 -40.460 1.00 89.12 477 ALA A C 1
ATOM 3513 O O . ALA A 1 477 ? 28.286 -17.466 -39.992 1.00 89.12 477 ALA A O 1
ATOM 3514 N N . THR A 1 478 ? 27.504 -15.794 -41.251 1.00 89.19 478 THR A N 1
ATOM 3515 C CA . THR A 1 478 ? 28.830 -15.365 -41.745 1.00 89.19 478 THR A CA 1
ATOM 3516 C C . THR A 1 478 ? 29.065 -13.850 -41.688 1.00 89.19 478 THR A C 1
ATOM 3518 O O . THR A 1 478 ? 28.132 -13.055 -41.607 1.00 89.19 478 THR A O 1
ATOM 3521 N N . ASN A 1 479 ? 30.335 -13.432 -41.712 1.00 90.69 479 ASN A N 1
ATOM 3522 C CA . ASN A 1 479 ? 30.730 -12.020 -41.749 1.00 90.69 479 ASN A CA 1
ATOM 3523 C C . ASN A 1 479 ? 30.661 -11.502 -43.194 1.00 90.69 479 ASN A C 1
ATOM 3525 O O . ASN A 1 479 ? 31.432 -11.947 -44.044 1.00 90.69 479 ASN A O 1
ATOM 3529 N N . ILE A 1 480 ? 29.771 -10.546 -43.463 1.00 92.69 480 ILE A N 1
ATOM 3530 C CA . ILE A 1 480 ? 29.537 -10.005 -44.815 1.00 92.69 480 ILE A CA 1
ATOM 3531 C C . ILE A 1 480 ? 30.297 -8.698 -45.087 1.00 92.69 480 ILE A C 1
ATOM 3533 O O . ILE A 1 480 ? 30.575 -8.380 -46.247 1.00 92.69 480 ILE A O 1
ATOM 3537 N N . ALA A 1 481 ? 30.660 -7.958 -44.034 1.00 92.69 481 ALA A N 1
ATOM 3538 C CA . ALA A 1 481 ? 31.465 -6.744 -44.125 1.00 92.69 481 ALA A CA 1
ATOM 3539 C C . ALA A 1 481 ? 32.382 -6.563 -42.904 1.00 92.69 481 ALA A C 1
ATOM 3541 O O . ALA A 1 481 ? 32.010 -6.894 -41.773 1.00 92.69 481 ALA A O 1
ATOM 3542 N N . PHE A 1 482 ? 33.563 -5.992 -43.145 1.00 90.94 482 PHE A N 1
ATOM 3543 C CA . PHE A 1 482 ? 34.585 -5.675 -42.148 1.00 90.94 482 PHE A CA 1
ATOM 3544 C C . PHE A 1 482 ? 35.073 -4.237 -42.348 1.00 90.94 482 PHE A C 1
ATOM 3546 O O . PHE A 1 482 ? 35.339 -3.825 -43.480 1.00 90.94 482 PHE A O 1
ATOM 3553 N N . PHE A 1 483 ? 35.264 -3.515 -41.248 1.00 91.44 483 PHE A N 1
ATOM 3554 C CA . PHE A 1 483 ? 35.800 -2.156 -41.223 1.00 91.44 483 PHE A CA 1
ATOM 3555 C C . PHE A 1 483 ? 37.005 -2.115 -40.276 1.00 91.44 483 PHE A C 1
ATOM 3557 O O . PHE A 1 483 ? 36.901 -2.550 -39.126 1.00 91.44 483 PHE A O 1
ATOM 3564 N N . SER A 1 484 ? 38.138 -1.601 -40.757 1.00 90.88 484 SER A N 1
ATOM 3565 C CA . SER A 1 484 ? 39.351 -1.351 -39.968 1.00 90.88 484 SER A CA 1
ATOM 3566 C C . SER A 1 484 ? 39.840 0.089 -40.156 1.00 90.88 484 SER A C 1
ATOM 3568 O O . SER A 1 484 ? 39.289 0.856 -40.946 1.00 90.88 484 SER A O 1
ATOM 3570 N N . THR A 1 485 ? 40.928 0.449 -39.476 1.00 86.94 485 THR A N 1
ATOM 3571 C CA . THR A 1 485 ? 41.640 1.728 -39.656 1.00 86.94 485 THR A CA 1
ATOM 3572 C C . THR A 1 485 ? 42.266 1.919 -41.045 1.00 86.94 485 THR A C 1
ATOM 3574 O O . THR A 1 485 ? 42.699 3.025 -41.363 1.00 86.94 485 THR A O 1
ATOM 3577 N N . THR A 1 486 ? 42.335 0.870 -41.873 1.00 88.50 486 THR A N 1
ATOM 3578 C CA . THR A 1 486 ? 43.056 0.867 -43.160 1.00 88.50 486 THR A CA 1
ATOM 3579 C C . THR A 1 486 ? 42.244 0.358 -44.349 1.00 88.50 486 THR A C 1
ATOM 3581 O O . THR A 1 486 ? 42.643 0.598 -45.488 1.00 88.50 486 THR A O 1
ATOM 3584 N N . ALA A 1 487 ? 41.129 -0.346 -44.128 1.00 86.69 487 ALA A N 1
ATOM 3585 C CA . ALA A 1 487 ? 40.356 -0.967 -45.199 1.00 86.69 487 ALA A CA 1
ATOM 3586 C C . ALA A 1 487 ? 38.867 -1.132 -44.859 1.00 86.69 487 ALA A C 1
ATOM 3588 O O . ALA A 1 487 ? 38.474 -1.309 -43.705 1.00 86.69 487 ALA A O 1
ATOM 3589 N N . ILE A 1 488 ? 38.053 -1.176 -45.916 1.00 91.81 488 ILE A N 1
ATOM 3590 C CA . ILE A 1 488 ? 36.701 -1.735 -45.894 1.00 91.81 488 ILE A CA 1
ATOM 3591 C C . ILE A 1 488 ? 36.732 -2.985 -46.774 1.00 91.81 488 ILE A C 1
ATOM 3593 O O . ILE A 1 488 ? 37.142 -2.911 -47.932 1.00 91.81 488 ILE A O 1
ATOM 3597 N N . ASN A 1 489 ? 36.314 -4.127 -46.233 1.00 87.69 489 ASN A N 1
ATOM 3598 C CA . ASN A 1 489 ? 36.191 -5.382 -46.974 1.00 87.69 489 ASN A CA 1
ATOM 3599 C C . ASN A 1 489 ? 34.714 -5.791 -47.013 1.00 87.69 489 ASN A C 1
ATOM 3601 O O . ASN A 1 489 ? 34.062 -5.835 -45.971 1.00 87.69 489 ASN A O 1
ATOM 3605 N N . ILE A 1 490 ? 34.191 -6.067 -48.208 1.00 90.38 490 ILE A N 1
ATOM 3606 C CA . ILE A 1 490 ? 32.787 -6.407 -48.461 1.00 90.38 490 ILE A CA 1
ATOM 3607 C C . ILE A 1 490 ? 32.772 -7.695 -49.286 1.00 90.38 490 ILE A C 1
ATOM 3609 O O . ILE A 1 490 ? 33.380 -7.752 -50.353 1.00 90.38 490 ILE A O 1
ATOM 3613 N N . ALA A 1 491 ? 32.070 -8.724 -48.809 1.00 85.81 491 ALA A N 1
ATOM 3614 C CA . ALA A 1 491 ? 32.011 -10.030 -49.477 1.00 85.81 491 ALA A CA 1
ATOM 3615 C C . ALA A 1 491 ? 31.105 -10.054 -50.731 1.00 85.81 491 ALA A C 1
ATOM 3617 O O . ALA A 1 491 ? 31.073 -11.046 -51.458 1.00 85.81 491 ALA A O 1
ATOM 3618 N N . ALA A 1 492 ? 30.359 -8.974 -50.979 1.00 85.12 492 ALA A N 1
ATOM 3619 C CA . ALA A 1 492 ? 29.362 -8.831 -52.037 1.00 85.12 492 ALA A CA 1
ATOM 3620 C C . ALA A 1 492 ? 29.711 -7.682 -53.015 1.00 85.12 492 ALA A C 1
ATOM 3622 O O . ALA A 1 492 ? 30.495 -6.798 -52.661 1.00 85.12 492 ALA A O 1
ATOM 3623 N N . PRO A 1 493 ? 29.131 -7.652 -54.235 1.00 90.00 493 PRO A N 1
ATOM 3624 C CA . PRO A 1 493 ? 29.370 -6.578 -55.202 1.00 90.00 493 PRO A CA 1
ATOM 3625 C C . PRO A 1 493 ? 28.910 -5.202 -54.696 1.00 90.00 493 PRO A C 1
ATOM 3627 O O . PRO A 1 493 ? 27.969 -5.089 -53.912 1.00 90.00 493 PRO A O 1
ATOM 3630 N N . ILE A 1 494 ? 29.546 -4.141 -55.195 1.00 91.75 494 ILE A N 1
ATOM 3631 C CA . ILE A 1 494 ? 29.252 -2.751 -54.833 1.00 91.75 494 ILE A CA 1
ATOM 3632 C C . ILE A 1 494 ? 28.288 -2.152 -55.860 1.00 91.75 494 ILE A C 1
ATOM 3634 O O . ILE A 1 494 ? 28.542 -2.185 -57.069 1.00 91.75 494 ILE A O 1
ATOM 3638 N N . PHE A 1 495 ? 27.207 -1.549 -55.369 1.00 93.75 495 PHE A N 1
ATOM 3639 C CA . PHE A 1 495 ? 26.155 -0.928 -56.171 1.00 93.75 495 PHE A CA 1
ATOM 3640 C C . PHE A 1 495 ? 26.060 0.580 -55.908 1.00 93.75 495 PHE A C 1
ATOM 3642 O O . PHE A 1 495 ? 26.284 1.046 -54.792 1.00 93.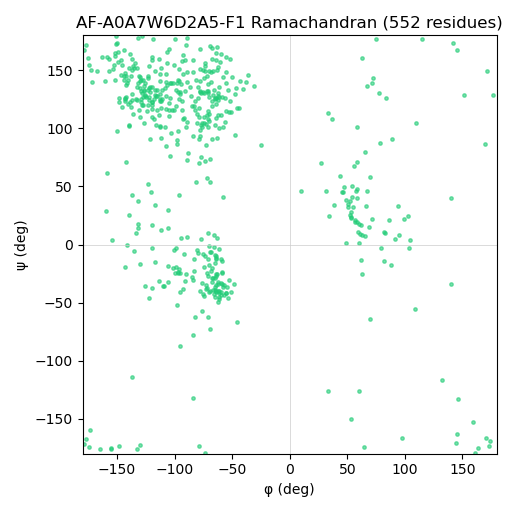75 495 PHE A O 1
ATOM 3649 N N . ARG A 1 496 ? 25.656 1.343 -56.927 1.00 91.06 496 ARG A N 1
ATOM 3650 C CA . ARG A 1 496 ? 25.273 2.757 -56.833 1.00 91.06 496 ARG A CA 1
ATOM 3651 C C . ARG A 1 496 ? 23.899 2.930 -57.475 1.00 91.06 496 ARG A C 1
ATOM 3653 O O . ARG A 1 496 ? 23.732 2.634 -58.654 1.00 91.06 496 ARG A O 1
ATOM 3660 N N . SER A 1 497 ? 22.920 3.400 -56.701 1.00 91.56 497 SER A N 1
ATOM 3661 C CA . SER A 1 497 ? 21.535 3.619 -57.161 1.00 91.56 497 SER A CA 1
ATOM 3662 C C . SER A 1 497 ? 20.900 2.395 -57.851 1.00 91.56 497 SER A C 1
ATOM 3664 O O . SER A 1 497 ? 20.188 2.538 -58.838 1.00 91.56 497 SER A O 1
ATOM 3666 N N . GLY A 1 498 ? 21.193 1.185 -57.358 1.00 85.50 498 GLY A N 1
ATOM 3667 C CA . GLY A 1 498 ? 20.716 -0.088 -57.923 1.00 85.50 498 GLY A CA 1
ATOM 3668 C C . GLY A 1 498 ? 21.598 -0.696 -59.024 1.00 85.50 498 GLY A C 1
ATOM 3669 O O . GLY A 1 498 ? 21.516 -1.897 -59.261 1.00 85.50 498 GLY A O 1
ATOM 3670 N N . SER A 1 499 ? 22.498 0.074 -59.642 1.00 91.50 499 SER A N 1
ATOM 3671 C CA . SER A 1 499 ? 23.426 -0.425 -60.668 1.00 91.50 499 SER A CA 1
ATOM 3672 C C . SER A 1 499 ? 24.740 -0.907 -60.054 1.00 91.50 499 SER A C 1
ATOM 3674 O O . SER A 1 499 ? 25.357 -0.195 -59.263 1.00 91.50 499 SER A O 1
ATOM 3676 N N . GLN A 1 500 ? 25.207 -2.098 -60.434 1.00 92.56 500 GLN A N 1
ATOM 3677 C CA . GLN A 1 500 ? 26.512 -2.615 -60.007 1.00 92.56 500 GLN A CA 1
ATOM 3678 C C . GLN A 1 500 ? 27.643 -1.766 -60.613 1.00 92.56 500 GLN A C 1
ATOM 3680 O O . GLN A 1 500 ? 27.686 -1.580 -61.828 1.00 92.56 500 GLN A O 1
ATOM 3685 N N . VAL A 1 501 ? 28.579 -1.296 -59.784 1.00 91.38 501 VAL A N 1
ATOM 3686 C CA . VAL A 1 501 ? 29.741 -0.490 -60.215 1.00 91.38 501 VAL A CA 1
ATOM 3687 C C . VAL A 1 501 ? 31.077 -1.209 -60.026 1.00 91.38 501 VAL A C 1
ATOM 3689 O O . VAL A 1 501 ? 31.982 -1.027 -60.833 1.00 91.38 501 VAL A O 1
ATOM 3692 N N . VAL A 1 502 ? 31.191 -2.063 -59.005 1.00 92.81 502 VAL A N 1
ATOM 3693 C CA . VAL A 1 502 ? 32.359 -2.924 -58.757 1.00 92.81 502 VAL A CA 1
ATOM 3694 C C . VAL A 1 502 ? 31.858 -4.309 -58.348 1.00 92.81 502 VAL A C 1
ATOM 3696 O O . VAL A 1 502 ? 30.829 -4.444 -57.693 1.00 92.81 502 VAL A O 1
ATOM 3699 N N . ASN A 1 503 ? 32.575 -5.351 -58.749 1.00 90.38 503 ASN A N 1
ATOM 3700 C CA . ASN A 1 503 ? 32.356 -6.738 -58.332 1.00 90.38 503 ASN A CA 1
ATOM 3701 C C . ASN A 1 503 ? 33.722 -7.297 -57.875 1.00 90.38 503 ASN A C 1
ATOM 3703 O O . ASN A 1 503 ? 34.700 -6.550 -57.804 1.00 90.38 503 ASN A O 1
ATOM 3707 N N . THR A 1 504 ? 33.819 -8.591 -57.587 1.00 90.19 504 THR A N 1
ATOM 3708 C CA . THR A 1 504 ? 35.098 -9.278 -57.397 1.00 90.19 504 THR A CA 1
ATOM 3709 C C . THR A 1 504 ? 36.059 -8.988 -58.556 1.00 90.19 504 THR A C 1
ATOM 3711 O O . THR A 1 504 ? 35.642 -8.849 -59.715 1.00 90.19 504 THR A O 1
ATOM 3714 N N . ARG A 1 505 ? 37.355 -8.878 -58.224 1.00 91.69 505 ARG A N 1
ATOM 3715 C CA . ARG A 1 505 ? 38.442 -8.618 -59.179 1.00 91.69 505 ARG A CA 1
ATOM 3716 C C . ARG A 1 505 ? 38.304 -9.522 -60.401 1.00 91.69 505 ARG A C 1
ATOM 3718 O O . ARG A 1 505 ? 38.130 -10.733 -60.261 1.00 91.69 505 ARG A O 1
ATOM 3725 N N . LYS A 1 506 ? 38.457 -8.955 -61.598 1.00 90.00 506 LYS A N 1
ATOM 3726 C CA . LYS A 1 506 ? 38.622 -9.764 -62.809 1.00 90.00 506 LYS A CA 1
ATOM 3727 C C . LYS A 1 506 ? 40.052 -10.296 -62.860 1.00 90.00 506 LYS A C 1
ATOM 3729 O O . LYS A 1 506 ? 40.994 -9.553 -63.128 1.00 90.00 506 LYS A O 1
ATOM 3734 N N . THR A 1 507 ? 40.169 -11.574 -62.517 1.00 89.75 507 THR A N 1
ATOM 3735 C CA . THR A 1 507 ? 41.384 -12.389 -62.561 1.00 89.75 507 THR A CA 1
ATOM 3736 C C . THR A 1 507 ? 41.851 -12.627 -64.002 1.00 89.75 507 THR A C 1
ATOM 3738 O O . THR A 1 507 ? 41.132 -12.324 -64.960 1.00 89.75 507 THR A O 1
ATOM 3741 N N . GLY A 1 508 ? 43.063 -13.163 -64.170 1.00 84.88 508 GLY A N 1
ATOM 3742 C CA . GLY A 1 508 ? 43.636 -13.478 -65.489 1.00 84.88 508 GLY A CA 1
ATOM 3743 C C . GLY A 1 508 ? 44.274 -12.303 -66.250 1.00 84.88 508 GLY A C 1
ATOM 3744 O O . GLY A 1 508 ? 44.621 -12.460 -67.419 1.00 84.88 508 GLY A O 1
ATOM 3745 N N . TRP A 1 509 ? 44.471 -11.145 -65.613 1.00 88.94 509 TRP A N 1
ATOM 3746 C CA . TRP A 1 509 ? 45.203 -10.000 -66.172 1.00 88.94 509 TRP A CA 1
ATOM 3747 C C . TRP A 1 509 ? 46.652 -9.948 -65.666 1.00 88.94 509 TRP A C 1
ATOM 3749 O O . TRP A 1 509 ? 46.911 -9.765 -64.474 1.00 88.94 509 TRP A O 1
ATOM 3759 N N . GLY A 1 510 ? 47.618 -10.029 -66.583 1.00 82.62 510 GLY A N 1
ATOM 3760 C CA . GLY A 1 510 ? 49.036 -9.804 -66.283 1.00 82.62 510 GLY A CA 1
ATOM 3761 C C . GLY A 1 510 ? 49.391 -8.317 -66.154 1.00 82.62 510 GLY A C 1
ATOM 3762 O O . GLY A 1 510 ? 48.768 -7.466 -66.787 1.00 82.62 510 GLY A O 1
ATOM 3763 N N . THR A 1 511 ? 50.407 -8.000 -65.348 1.00 91.50 511 THR A N 1
ATOM 3764 C CA . THR A 1 511 ? 50.942 -6.634 -65.224 1.00 91.50 511 THR A CA 1
ATOM 3765 C C . THR A 1 511 ? 51.577 -6.182 -66.541 1.00 91.50 511 THR A C 1
ATOM 3767 O O . THR A 1 511 ? 52.475 -6.850 -67.056 1.00 91.50 511 THR A O 1
ATOM 3770 N N . ALA A 1 512 ? 51.156 -5.036 -67.077 1.00 83.38 512 ALA A N 1
ATOM 3771 C CA . ALA A 1 512 ? 51.733 -4.484 -68.300 1.00 83.38 512 ALA A CA 1
ATOM 3772 C C . ALA A 1 512 ? 53.152 -3.922 -68.065 1.00 83.38 512 ALA A C 1
ATOM 3774 O O . ALA A 1 512 ? 53.440 -3.327 -67.025 1.00 83.38 512 ALA A O 1
ATOM 3775 N N . THR A 1 513 ? 54.038 -4.059 -69.054 1.00 89.50 513 THR A N 1
ATOM 3776 C CA . THR A 1 513 ? 55.435 -3.580 -69.019 1.00 89.50 513 THR A CA 1
ATOM 3777 C C . THR A 1 513 ? 55.642 -2.335 -69.896 1.00 89.50 513 THR A C 1
ATOM 3779 O O . THR A 1 513 ? 54.771 -1.971 -70.684 1.00 89.50 513 THR A O 1
ATOM 3782 N N . GLY A 1 514 ? 56.774 -1.639 -69.732 1.00 85.19 514 GLY A N 1
ATOM 3783 C CA . GLY A 1 514 ? 57.105 -0.407 -70.468 1.00 85.19 514 GLY A CA 1
ATOM 3784 C C . GLY A 1 514 ? 56.793 0.890 -69.710 1.00 85.19 514 GLY A C 1
ATOM 3785 O O . GLY A 1 514 ? 56.570 0.878 -68.500 1.00 85.19 514 GLY A O 1
ATOM 3786 N N . THR A 1 515 ? 56.800 2.021 -70.417 1.00 88.81 515 THR A N 1
ATOM 3787 C CA . THR A 1 515 ? 56.564 3.357 -69.841 1.00 88.81 515 THR A CA 1
ATOM 3788 C C . THR A 1 515 ? 55.070 3.618 -69.625 1.00 88.81 515 THR A C 1
ATOM 3790 O O . THR A 1 515 ? 54.258 3.354 -70.509 1.00 88.81 515 THR A O 1
ATOM 3793 N N . ALA A 1 516 ? 54.702 4.169 -68.465 1.00 94.06 516 ALA A N 1
ATOM 3794 C CA . ALA A 1 516 ? 53.358 4.672 -68.175 1.00 94.06 516 ALA A CA 1
ATOM 3795 C C . ALA A 1 516 ? 53.402 6.195 -68.021 1.00 94.06 516 ALA A C 1
ATOM 3797 O O . ALA A 1 516 ? 54.124 6.714 -67.168 1.00 94.06 516 ALA A O 1
ATOM 3798 N N . THR A 1 517 ? 52.607 6.915 -68.814 1.00 88.56 517 THR A N 1
ATOM 3799 C CA . THR A 1 517 ? 52.717 8.378 -68.915 1.00 88.56 517 THR A CA 1
ATOM 3800 C C . THR A 1 517 ? 51.358 9.038 -68.693 1.00 88.56 517 THR A C 1
ATOM 3802 O O . THR A 1 517 ? 50.428 8.815 -69.467 1.00 88.56 517 THR A O 1
ATOM 3805 N N . ARG A 1 518 ? 51.250 9.895 -67.666 1.00 93.75 518 ARG A N 1
ATOM 3806 C CA . ARG A 1 518 ? 50.012 10.601 -67.253 1.00 93.75 518 ARG A CA 1
ATOM 3807 C C . ARG A 1 518 ? 50.006 12.103 -67.617 1.00 93.75 518 ARG A C 1
ATOM 3809 O O . ARG A 1 518 ? 49.432 12.918 -66.906 1.00 93.75 518 ARG A O 1
ATOM 3816 N N . THR A 1 519 ? 50.690 12.487 -68.697 1.00 89.94 519 THR A N 1
ATOM 3817 C CA . THR A 1 519 ? 50.794 13.889 -69.162 1.00 89.94 519 THR A CA 1
ATOM 3818 C C . THR A 1 519 ? 49.665 14.277 -70.131 1.00 89.94 519 THR A C 1
ATOM 3820 O O . THR A 1 519 ? 48.836 13.441 -70.500 1.00 89.94 519 THR A O 1
ATOM 3823 N N . THR A 1 520 ? 49.636 15.544 -70.569 1.00 89.19 520 THR A N 1
ATOM 3824 C CA . THR A 1 520 ? 48.676 16.104 -71.541 1.00 89.19 520 THR A CA 1
ATOM 3825 C C . THR A 1 520 ? 48.373 15.145 -72.694 1.00 89.19 520 THR A C 1
ATOM 3827 O O . THR A 1 520 ? 49.282 14.554 -73.278 1.00 89.19 520 THR A O 1
ATOM 3830 N N . PHE A 1 521 ? 47.095 14.980 -73.030 1.00 86.38 521 PHE A N 1
ATOM 3831 C CA . PHE A 1 521 ? 46.635 14.044 -74.053 1.00 86.38 521 PHE A CA 1
ATOM 3832 C C . PHE A 1 521 ? 45.759 14.772 -75.072 1.00 86.38 521 PHE A C 1
ATOM 3834 O O . PHE A 1 521 ? 44.611 15.101 -74.785 1.00 86.38 521 PHE A O 1
ATOM 3841 N N . ASN A 1 522 ? 46.308 15.038 -76.258 1.00 91.06 522 ASN A N 1
ATOM 3842 C CA . ASN A 1 522 ? 45.538 15.576 -77.373 1.00 91.06 522 ASN A CA 1
ATOM 3843 C C . ASN A 1 522 ? 45.027 14.421 -78.241 1.00 91.06 522 ASN A C 1
ATOM 3845 O O . ASN A 1 522 ? 45.799 13.805 -78.977 1.00 91.06 522 ASN A O 1
ATOM 3849 N N . THR A 1 523 ? 43.724 14.151 -78.179 1.00 87.56 523 THR A N 1
ATOM 3850 C CA . THR A 1 523 ? 43.055 13.116 -78.985 1.00 87.56 523 THR A CA 1
ATOM 3851 C C . THR A 1 523 ? 43.200 13.336 -80.491 1.00 87.56 523 THR A C 1
ATOM 3853 O O . THR A 1 523 ? 43.151 12.365 -81.239 1.00 87.56 523 THR A O 1
ATOM 3856 N N . ALA A 1 524 ? 43.429 14.573 -80.945 1.00 89.44 524 ALA A N 1
ATOM 3857 C CA . ALA A 1 524 ? 43.624 14.894 -82.358 1.00 89.44 524 ALA A CA 1
ATOM 3858 C C . ALA A 1 524 ? 45.062 14.664 -82.870 1.00 89.44 524 ALA A C 1
ATOM 3860 O O . ALA A 1 524 ? 45.280 14.703 -84.078 1.00 89.44 524 ALA A O 1
ATOM 3861 N N . THR A 1 525 ? 46.054 14.453 -81.991 1.00 88.12 525 THR A N 1
ATOM 3862 C CA . THR A 1 525 ? 47.479 14.330 -82.383 1.00 88.12 525 THR A CA 1
ATOM 3863 C C . THR A 1 525 ? 48.239 13.239 -81.616 1.00 88.12 525 THR A C 1
ATOM 3865 O O . THR A 1 525 ? 49.452 13.340 -81.432 1.00 88.12 525 THR A O 1
ATOM 3868 N N . VAL A 1 526 ? 47.543 12.215 -81.118 1.00 86.88 526 VAL A N 1
ATOM 3869 C CA . VAL A 1 526 ? 48.152 11.089 -80.393 1.00 86.88 526 VAL A CA 1
ATOM 3870 C C . VAL A 1 526 ? 48.815 10.095 -81.357 1.00 86.88 526 VAL A C 1
ATOM 3872 O O . VAL A 1 526 ? 48.207 9.650 -82.327 1.00 86.88 526 VAL A O 1
ATOM 3875 N N . THR A 1 527 ? 50.059 9.702 -81.072 1.00 87.69 527 THR A N 1
ATOM 3876 C CA . THR A 1 527 ? 50.756 8.611 -81.784 1.00 87.69 527 THR A CA 1
ATOM 3877 C C . THR A 1 527 ? 50.524 7.253 -81.110 1.00 87.69 527 THR A C 1
ATOM 3879 O O . THR A 1 527 ? 50.228 7.190 -79.918 1.00 87.69 527 THR A O 1
ATOM 3882 N N . LEU A 1 528 ? 50.699 6.142 -81.838 1.00 88.44 528 LEU A N 1
ATOM 3883 C CA . LEU A 1 528 ? 50.500 4.792 -81.284 1.00 88.44 528 LEU A CA 1
ATOM 3884 C C . LEU A 1 528 ? 51.342 4.500 -80.016 1.00 88.44 528 LEU A C 1
ATOM 3886 O O . LEU A 1 528 ? 50.767 3.958 -79.073 1.00 88.44 528 LEU A O 1
ATOM 3890 N N . PRO A 1 529 ? 52.633 4.891 -79.908 1.00 86.31 529 PRO A N 1
ATOM 3891 C CA . PRO A 1 529 ? 53.384 4.745 -78.657 1.00 86.31 529 PRO A CA 1
ATOM 3892 C C . PRO A 1 529 ? 52.774 5.546 -77.499 1.00 86.31 529 PRO A C 1
ATOM 3894 O O . PRO A 1 529 ? 52.567 5.000 -76.422 1.00 86.31 529 PRO A O 1
ATOM 3897 N N . GLN A 1 530 ? 52.386 6.805 -77.730 1.00 89.88 530 GLN A N 1
ATOM 3898 C CA . GLN A 1 530 ? 51.738 7.639 -76.708 1.00 89.88 530 GLN A CA 1
ATOM 3899 C C . GLN A 1 530 ? 50.373 7.079 -76.283 1.00 89.88 530 GLN A C 1
ATOM 3901 O O . GLN A 1 530 ? 50.008 7.173 -75.113 1.00 89.88 530 GLN A O 1
ATOM 3906 N N . LEU A 1 531 ? 49.620 6.471 -77.207 1.00 90.75 531 LEU A N 1
ATOM 3907 C CA . LEU A 1 531 ? 48.389 5.752 -76.884 1.00 90.75 531 LEU A CA 1
ATOM 3908 C C . LEU A 1 531 ? 48.688 4.522 -76.017 1.00 90.75 531 LEU A C 1
ATOM 3910 O O . LEU A 1 531 ? 48.023 4.330 -75.004 1.00 90.75 531 LEU A O 1
ATOM 3914 N N . ALA A 1 532 ? 49.707 3.731 -76.363 1.00 85.81 532 ALA A N 1
ATOM 3915 C CA . ALA A 1 532 ? 50.123 2.571 -75.578 1.00 85.81 532 ALA A CA 1
ATOM 3916 C C . ALA A 1 532 ? 50.587 2.963 -74.161 1.00 85.81 532 ALA A C 1
ATOM 3918 O O . ALA A 1 532 ? 50.167 2.329 -73.200 1.00 85.81 532 ALA A O 1
ATOM 3919 N N . GLU A 1 533 ? 51.349 4.050 -73.999 1.00 88.12 533 GLU A N 1
ATOM 3920 C CA . GLU A 1 533 ? 51.745 4.594 -72.686 1.00 88.12 533 GLU A CA 1
ATOM 3921 C C . GLU A 1 533 ? 50.550 5.053 -71.830 1.00 88.12 533 GLU A C 1
ATOM 3923 O O . GLU A 1 533 ? 50.585 4.945 -70.602 1.00 88.12 533 GLU A O 1
ATOM 3928 N N . ARG A 1 534 ? 49.492 5.586 -72.462 1.00 91.75 534 ARG A N 1
ATOM 3929 C CA . ARG A 1 534 ? 48.256 6.033 -71.786 1.00 91.75 534 ARG A CA 1
ATOM 3930 C C . ARG A 1 534 ? 47.352 4.854 -71.428 1.00 91.75 534 ARG A C 1
ATOM 3932 O O . ARG A 1 534 ? 46.813 4.823 -70.327 1.00 91.75 534 ARG A O 1
ATOM 3939 N N . VAL A 1 535 ? 47.230 3.863 -72.314 1.00 91.00 535 VAL A N 1
ATOM 3940 C CA . VAL A 1 535 ? 46.539 2.593 -72.029 1.00 91.00 535 VAL A CA 1
ATOM 3941 C C . VAL A 1 535 ? 47.277 1.824 -70.935 1.00 91.00 535 VAL A C 1
ATOM 3943 O O . VAL A 1 535 ? 46.628 1.307 -70.032 1.00 91.00 535 VAL A O 1
ATOM 3946 N N . LYS A 1 536 ? 48.618 1.812 -70.942 1.00 86.06 536 LYS A N 1
ATOM 3947 C CA . LYS A 1 536 ? 49.412 1.244 -69.849 1.00 86.06 536 LYS A CA 1
ATOM 3948 C C . LYS A 1 536 ? 49.154 1.982 -68.540 1.00 86.06 536 LYS A C 1
ATOM 3950 O O . LYS A 1 536 ? 48.886 1.322 -67.549 1.00 86.06 536 LYS A O 1
ATOM 3955 N N . ALA A 1 537 ? 49.170 3.318 -68.531 1.00 91.12 537 ALA A N 1
ATOM 3956 C CA . ALA A 1 537 ? 48.851 4.084 -67.325 1.00 91.12 537 ALA A CA 1
ATOM 3957 C C . ALA A 1 537 ? 47.454 3.739 -66.774 1.00 91.12 537 ALA A C 1
ATOM 3959 O O . ALA A 1 537 ? 47.329 3.486 -65.583 1.00 91.12 537 ALA A O 1
ATOM 3960 N N . LEU A 1 538 ? 46.437 3.622 -67.637 1.00 92.81 538 LEU A N 1
ATOM 3961 C CA . LEU A 1 538 ? 45.092 3.194 -67.235 1.00 92.81 538 LEU A CA 1
ATOM 3962 C C . LEU A 1 538 ? 45.057 1.749 -66.704 1.00 92.81 538 LEU A C 1
ATOM 3964 O O . LEU A 1 538 ? 44.370 1.479 -65.725 1.00 92.81 538 LEU A O 1
ATOM 3968 N N . LEU A 1 539 ? 45.788 0.816 -67.320 1.00 86.50 539 LEU A N 1
ATOM 3969 C CA . LEU A 1 539 ? 45.900 -0.557 -66.817 1.00 86.50 539 LEU A CA 1
ATOM 3970 C C . LEU A 1 539 ? 46.626 -0.601 -65.467 1.00 86.50 539 LEU A C 1
ATOM 3972 O O . LEU A 1 539 ? 46.155 -1.283 -64.564 1.00 86.50 539 LEU A O 1
ATOM 3976 N N . ASP A 1 540 ? 47.707 0.163 -65.297 1.00 90.06 540 ASP A N 1
ATOM 3977 C CA . ASP A 1 540 ? 48.434 0.299 -64.032 1.00 90.06 540 ASP A CA 1
ATOM 3978 C C . ASP A 1 540 ? 47.541 0.903 -62.934 1.00 90.06 540 ASP A C 1
ATOM 3980 O O . ASP A 1 540 ? 47.571 0.431 -61.799 1.00 90.06 540 ASP A O 1
ATOM 3984 N N . ASP A 1 541 ? 46.712 1.897 -63.275 1.00 92.00 541 ASP A N 1
ATOM 3985 C CA . ASP A 1 541 ? 45.742 2.528 -62.370 1.00 92.00 541 ASP A CA 1
ATOM 3986 C C . ASP A 1 541 ? 44.586 1.573 -61.987 1.00 92.00 541 ASP A C 1
ATOM 3988 O O . ASP A 1 541 ? 43.976 1.730 -60.929 1.00 92.00 541 ASP A O 1
ATOM 3992 N N . LEU A 1 542 ? 44.295 0.542 -62.792 1.00 93.81 542 LEU A N 1
ATOM 3993 C CA . LEU A 1 542 ? 43.248 -0.462 -62.531 1.00 93.81 542 LEU A CA 1
ATOM 3994 C C . LEU A 1 542 ? 43.765 -1.765 -61.889 1.00 93.81 542 LEU A C 1
ATOM 3996 O O . LEU A 1 542 ? 42.982 -2.485 -61.260 1.00 93.81 542 LEU A O 1
ATOM 4000 N N . HIS A 1 543 ? 45.044 -2.100 -62.070 1.00 88.06 543 HIS A N 1
ATOM 4001 C CA . HIS A 1 543 ? 45.640 -3.392 -61.704 1.00 88.06 543 HIS A CA 1
ATOM 4002 C C . HIS A 1 543 ? 46.180 -3.406 -60.269 1.00 88.06 543 HIS A C 1
ATOM 4004 O O . HIS A 1 543 ? 46.589 -2.385 -59.721 1.00 88.06 543 HIS A O 1
ATOM 4010 N N . PHE A 1 544 ? 46.141 -4.571 -59.617 1.00 86.38 544 PHE A N 1
ATOM 4011 C CA . PHE A 1 544 ? 46.480 -4.669 -58.191 1.00 86.38 544 PHE A CA 1
ATOM 4012 C C . PHE A 1 544 ? 47.988 -4.613 -57.901 1.00 86.38 544 PHE A C 1
ATOM 4014 O O . PHE A 1 544 ? 48.390 -4.103 -56.858 1.00 86.38 544 PHE A O 1
ATOM 4021 N N . ALA A 1 545 ? 48.827 -5.141 -58.797 1.00 85.81 545 ALA A N 1
ATOM 4022 C CA . ALA A 1 545 ? 50.268 -5.272 -58.556 1.00 85.81 545 ALA A CA 1
ATOM 4023 C C . ALA A 1 545 ? 51.044 -3.959 -58.779 1.00 85.81 545 ALA A C 1
ATOM 4025 O O . ALA A 1 545 ? 52.234 -3.882 -58.486 1.00 85.81 545 ALA A O 1
ATOM 4026 N N . THR A 1 546 ? 50.374 -2.930 -59.296 1.00 76.62 546 THR A N 1
ATOM 4027 C CA . THR A 1 546 ? 50.917 -1.614 -59.678 1.00 76.62 546 THR A CA 1
ATOM 4028 C C . THR A 1 546 ? 50.536 -0.498 -58.702 1.00 76.62 546 THR A C 1
ATOM 4030 O O . THR A 1 546 ? 50.687 0.676 -59.028 1.00 76.62 546 THR A O 1
ATOM 4033 N N . ALA A 1 547 ? 50.034 -0.856 -57.512 1.00 77.50 547 ALA A N 1
ATOM 4034 C CA . ALA A 1 547 ? 49.408 0.051 -56.539 1.00 77.50 547 ALA A CA 1
ATOM 4035 C C . ALA A 1 547 ? 48.156 0.797 -57.063 1.00 77.50 547 ALA A C 1
ATOM 4037 O O . ALA A 1 547 ? 47.724 1.780 -56.462 1.00 77.50 547 ALA A O 1
ATOM 4038 N N . GLY A 1 548 ? 47.558 0.310 -58.157 1.00 80.94 548 GLY A N 1
ATOM 4039 C CA . GLY A 1 548 ? 46.270 0.770 -58.670 1.00 80.94 548 GLY A CA 1
ATOM 4040 C C . GLY A 1 548 ? 45.074 0.199 -57.902 1.00 80.94 548 GLY A C 1
ATOM 4041 O O . GLY A 1 548 ? 45.205 -0.502 -56.897 1.00 80.94 548 GLY A O 1
ATOM 4042 N N . HIS A 1 549 ? 43.870 0.473 -58.406 1.00 90.31 549 HIS A N 1
ATOM 4043 C CA . HIS A 1 549 ? 42.594 0.160 -57.752 1.00 90.31 549 HIS A CA 1
ATOM 4044 C C . HIS A 1 549 ? 42.289 -1.342 -57.574 1.00 90.31 549 HIS A C 1
ATOM 4046 O O . HIS A 1 549 ? 41.318 -1.690 -56.903 1.00 90.31 549 HIS A O 1
ATOM 4052 N N . GLY A 1 550 ? 43.075 -2.248 -58.169 1.00 90.44 550 GLY A N 1
ATOM 4053 C CA . GLY A 1 550 ? 42.949 -3.698 -57.969 1.00 90.44 550 GLY A CA 1
ATOM 4054 C C . GLY A 1 550 ? 41.689 -4.355 -58.545 1.00 90.44 550 GLY A C 1
ATOM 4055 O O . GLY A 1 550 ? 41.391 -5.500 -58.187 1.00 90.44 550 GLY A O 1
ATOM 4056 N N . LEU A 1 551 ? 40.977 -3.652 -59.434 1.00 94.50 551 LEU A N 1
ATOM 4057 C CA . LEU A 1 551 ? 39.774 -4.114 -60.141 1.00 94.50 551 LEU A CA 1
ATOM 4058 C C . LEU A 1 551 ? 40.086 -5.240 -61.140 1.00 94.50 551 LEU A C 1
ATOM 4060 O O . LEU A 1 551 ? 39.248 -6.115 -61.376 1.00 94.50 551 LEU A O 1
ATOM 4064 N N . ILE A 1 552 ? 41.307 -5.242 -61.680 1.00 90.62 552 ILE A N 1
ATOM 4065 C CA . ILE A 1 552 ? 41.879 -6.333 -62.476 1.00 90.62 552 ILE A CA 1
ATOM 4066 C C . ILE A 1 552 ? 43.155 -6.874 -61.816 1.00 90.62 552 ILE A C 1
ATOM 4068 O O . ILE A 1 552 ? 43.806 -6.195 -61.017 1.00 90.62 552 ILE A O 1
ATOM 4072 N N . GLY A 1 553 ? 43.529 -8.104 -62.151 1.00 86.75 553 GLY A N 1
ATOM 4073 C CA . GLY A 1 553 ? 44.807 -8.682 -61.743 1.00 86.75 553 GLY A CA 1
ATOM 4074 C C . GLY A 1 553 ? 44.938 -10.146 -62.131 1.00 86.75 553 GLY A C 1
ATOM 4075 O O . GLY A 1 553 ? 44.094 -10.663 -62.860 1.00 86.75 553 GLY A O 1
ATOM 4076 N N . ALA A 1 554 ? 45.974 -10.803 -61.606 1.00 73.19 554 ALA A N 1
ATOM 4077 C CA . ALA A 1 554 ? 46.010 -12.260 -61.521 1.00 73.19 554 ALA A CA 1
ATOM 4078 C C . ALA A 1 554 ? 44.802 -12.755 -60.709 1.00 73.19 554 ALA A C 1
ATOM 4080 O O . ALA A 1 554 ? 44.531 -12.155 -59.636 1.00 73.19 554 ALA A O 1
#

Mean predicted aligned error: 13.89 Å

pLDDT: mean 73.81, std 18.07, range [28.92, 96.69]

Radius of gyration: 48.77 Å; Cα contacts (8 Å, |Δi|>4): 1493; chains: 1; bounding box: 102×44×170 Å

Nearest PDB structures (foldseek):
  5bu8-assembly2_B  TM=8.049E-01  e=9.543E-02  Enterobacteria phage HK620
  5bu8-assembly1_A  TM=8.054E-01  e=1.215E-01  Enterobacteria phage HK620
  5bvz-assembly1_A  TM=8.058E-01  e=1.275E-01  Enterobacteria phage HK620
  3c9i-assembly2_E  TM=8.009E-01  e=1.624E-01  unclassified
  3c9i-assembly1_B  TM=6.020E-01  e=2.762E-01  unclassified

Foldseek 3Di:
DDDDDDDDDDDDDDDDDPDDDDDDDDDDDDDPVPPDDDWQEEEAPEQVSQVVLLPDPRRQEYEYDAPAEYEPEQDDRNHHYAYAHWYAYVNDIDGDDDDDDDPPAEDEDEDDAPPCVVPPDPPDPDGAYEYEDAAHANEPHQEAENYEYDYACRHQYASYLAYHYEFEEHQTCFQVCNNEAYEYEYQQAFAEPVGGRPSGGHAAFDDDDPGDGDQFDDDPDAAVHQCVLPPGLSVQLVPFADDCPPSRADDNYYYEHQLWHAAYDHPSDHYYYHLNWAANHHDPCAGDFQHLQGQANQPNLVHGAHAHCLGGQAGFHDCGDDGGGRCWLVSEHYEHCEETYYHCAVPNAHYEYLEYYYEYNDCHPPPHNYHHQKYFDPHDPQGQKIEGPVQCAIEGSDDHVRRQANYEYDDDACVPPHDPDPPPDRYYYDDVPDTDDDFDDPLQDKGWDADDDPVGRRQWIWIAGNVQRWTFTGHRNDTQWIDHPPDIDGNAFDDDPNHTDAGPAAEPDAQDDDAADDDDDDPVDDDPVNVVNPVNNVCLLQPVVNVHPNSYYD

Secondary structure (DSSP, 8-state):
------------PPP---PPPP----------TTS-PPTTEEEESSHHHHHHHHH-TT-SEEEE-TT-EEE-TT---SS-EESS-EEEETTEEEES------TTTEEEE---SSHHHHH-----TT-EEEEE-SS---TT-S-EEEEEEESTTSS--TT-EEEEEEEESTTTTTT-TEEEEEEEESTT-S-S-S---SS---------SSS--PPSSSTT--GGGHHHHSTTHHHHHHHS----SSSSS---EEEESTTTT-S-SB-SS----STT-STT--B-SS----SSSTT------SS----SSS------TTTT----EESTTTT--B-TT-EEEEESTTTT--B-TT-EEEEESTT-TTS-SB-SSEEEEESSSS-SEEEETTTTEEEESS-GGG--SSEEEESS--S--S-S-TTT-SEEEE-SS---------TTSEEEEEE--SS-TTSEEEEEEGGGTEEEEEETTEEEEEE-SS-EEESS-EEETTEEEE-S-B--PPPP-S----S---TTS--HHHHHHHHHHHHHHHBTTTTS--SB--

Organism: NCBI:txid1133344

Solvent-accessible surface area (backbone atoms only — not comparable to full-atom values): 28706 Å² total; per-residue (Å²): 136,79,81,85,87,83,78,87,81,80,80,88,79,79,81,81,75,84,75,80,75,79,89,74,82,92,72,82,85,79,81,69,80,79,77,61,73,60,93,28,53,46,74,34,89,45,46,65,48,42,53,52,51,54,66,41,88,67,45,65,32,39,35,34,44,70,89,42,72,30,63,53,48,84,65,74,79,85,47,56,71,41,45,59,14,28,43,29,42,75,84,48,77,46,70,71,69,75,86,87,73,57,84,89,66,47,47,70,57,77,68,67,101,50,62,58,79,78,71,50,71,91,82,65,90,85,60,45,36,42,34,55,30,91,47,48,65,58,72,71,36,75,59,45,58,47,33,41,31,43,23,40,31,38,42,44,28,41,58,29,37,27,40,45,39,42,26,38,25,47,28,2,30,18,5,31,17,31,20,53,45,37,38,14,37,28,60,43,0,7,18,20,3,26,17,46,39,79,80,44,6,21,17,30,34,73,86,71,98,81,80,72,72,74,69,55,45,49,99,86,43,46,69,100,50,50,23,83,49,20,84,67,48,27,53,54,36,54,77,57,52,63,45,34,78,85,65,78,15,15,16,45,22,34,21,40,21,52,38,0,9,22,41,24,44,23,18,10,46,45,18,36,40,31,48,39,1,16,15,51,24,40,27,15,31,20,40,50,47,33,42,47,52,7,15,16,58,22,55,15,9,39,43,12,25,21,20,44,61,62,5,14,10,20,25,8,36,43,90,20,27,56,36,48,34,45,35,10,14,29,64,26,33,28,17,41,55,19,41,45,41,41,30,25,24,30,21,57,20,33,39,32,23,47,17,40,35,39,34,28,35,25,57,28,40,92,83,30,77,57,42,70,25,29,40,36,34,33,76,35,64,64,18,53,38,17,14,31,66,90,74,63,25,35,13,33,53,22,52,49,91,70,36,85,27,45,36,22,41,42,80,37,77,64,80,73,90,63,77,92,49,84,89,79,52,50,71,46,74,39,30,64,70,89,63,84,85,89,70,85,63,60,65,78,36,72,30,72,51,75,36,56,58,102,88,36,80,54,32,24,32,42,38,38,34,50,68,70,58,33,44,38,39,34,47,85,71,39,79,48,34,41,40,47,97,86,50,77,50,62,80,63,67,43,64,56,98,87,44,77,77,46,61,80,56,46,58,82,39,78,86,82,82,83,69,62,50,94,66,94,79,56,88,93,74,65,48,72,68,60,47,50,17,37,53,39,34,54,47,36,50,32,20,44,94,63,80,26,72,36,54,29,21,101

Sequence (554 aa):
MTDVIKVIIDEPQVIKVIEAGPQGPAGPAADTSALLPRAGLAAAKDAADLTAMQSDAEVLAVFLQSSKTYDIGSAIPAKPVFGPGKLVRSGATLGGFQPAFDAYRCNSIYAPDDPIKALGFPATPGHYSTIYSPGSKAHLAARLTRSTLFGVRNIENPGADVDRVDLFGDGAGRRMMFGERITGLGTIALEQAGAQEFTGHNFWFDGGGSGVAIAPGSPGWDYQGLETRNPGIGAKILAAAVPAASRAEVAYLTAVSRDAMNLTIKGVDSFAGGYRALAYNFLAYRSNAIGTDIFRDGVFLKEATGMGHRNGMQWQEGSYVGLFGTYNAFATVRGSNVFMLGRNNAGNVPDINGSVLIGIDQLNAGAYTSLADVFALGTKATPLLAGKFDTGRVGINCLPENVKRRLHIFESDSGCGTPASLDSGSLVIERNTHTGILVQTPNTSIAGIYFGDPEDDQAGGFTYHHGTDQARVRAGATNIAFFSTTAINIAAPIFRSGSQVVNTRKTGWGTATGTATRTTFNTATVTLPQLAERVKALLDDLHFATAGHGLIGA